Protein AF-A0A941VIG2-F1 (afdb_monomer_lite)

Secondary structure (DSSP, 8-state):
--HHHHHHH---SS----EEEEE-S----PPPPPP--TTS---HHHHHHHHHH----HHHHHHHHHHHHHHHHHHHHHHHHHHHHHHH--HHHHHHHHHHHHHHHHHHHHHHHHHHHHHHHHHHHTT---TTS------HHHHHHHHHHHHT-SS-TTS-SSHHHHT--SS-TTHHHHHHHHHHHHHHHHHHHHHHS-SS--HHHHHHHHHHHHHHHHHHHHHHHHHHHHHHHHHHHHHHHHHTHHHHHHHHHH--HHHHHHHHHHHHHHHHHHHHTTT-SSSPPP--SS----HHHHHHHHHHHHHHHHHHHHHHHHHTT---TT-HHHHHHHHHHHHHH--SS--HHHHHHHHHHHHHHHHHTT-----S---EEEEE-S-S--TT----SHHHH-STTHHHHTGGGS-HHHHHHHHHHHHHHHHHHHHHHHS-HHHHHHHHS--TT-TTS-S-HHHHHHHHHHHHHHTT-S-HHHHHHHHHHHHHHHHHHHHHGGGGTSSPPPPS--HHHHHHHHHHHHHHHHHHHHHHHHHHHHHHHHTT--TTSHHHHHHHHHHHHH-SSTT---TT----SS--S--HHHHHHHHHHH-GGG--GGGGTTSHHHHHHHHHHHHHHHHHHTSTTSS-SSSHHHHHHHHHHHHHHHHHHHHHHS--HHHHHHHHHHHHHHHHHHHHHHHTT----HHHHHHHHHHHHHHHHHHHHH-TTHHHHHHHHHHHHHHHHHHHHHH--

Sequence (737 aa):
ESAIDAVFRQRAEGEVRRVLAYVVPDPGHIPDPPSQDPDKIPTLISTALASLVNIPRVESVSDQLRAIAQHNQEVSRQRDTRLLVARSLGWAEAGKVADSVFPGYRLRRAQSAADYISIAMVQGAARYRDGTGQGIALGRRARQRIAEALLQLRDAPWLPNSLAEAADVAEWHWGLFTLKNVMSALLDLLRRGVSLVPARRSETTDAHWQALMQARRTAFDLMTELARLRQLDQGYWTTRGTELAPVLAGLERSGSDAQLQELLHTEMRGWVRMIDGMIDQNQGHPDDETVRPPRAFTALAGKIGVLFLHSMPLLRNVLALGVPLRGAEKYAELSTLLDFLEPEPATLQVAWQHLLTLEVVHYAFGADTTQDQYLELIQFSANVPTAFGGPNKLEQKLAGVQVGHFGAFYKRSWRINDWMFGRLDGAERIVRILLDPSRLVRLYGRETASPAVPADGIETVLSLLRGAVLEGVAREDDRVFLQSQWDTRLDAMRRELAFLDTAANLPEQLPECAAMVLERLHLDILRRELPALADAVGDDELDGADLSSNGPKFLKRFRGAMFPDAEKRTWGQHKYASAPDLPVEQLIQLFKGARVGEEKILDEAGTDRFTIMATRSAAVAVSALSGKGSGIRWLRGVFSTVRIPLVALDILVCALMKKGRVFVSLYAMAMAASATFLLTGHLANANWNEIVANIAGFILAVGLLVLLRRTPRLLVGVAVLGLLAWFGIPLIRNCLG

Radius of gyration: 37.97 Å; chains: 1; bounding box: 92×107×92 Å

Structure (mmCIF, N/CA/C/O backbone):
data_AF-A0A941VIG2-F1
#
_entry.id   AF-A0A941VIG2-F1
#
loop_
_atom_site.group_PDB
_atom_site.id
_atom_site.type_symbol
_atom_site.label_atom_id
_atom_site.label_alt_id
_atom_site.label_comp_id
_atom_site.label_asym_id
_atom_site.label_entity_id
_atom_site.label_seq_id
_atom_site.pdbx_PDB_ins_code
_atom_site.Cartn_x
_atom_site.Cartn_y
_atom_site.Cartn_z
_atom_site.occupancy
_atom_site.B_iso_or_equiv
_atom_site.auth_seq_id
_atom_site.auth_comp_id
_atom_site.auth_asym_id
_atom_site.auth_atom_id
_atom_site.pdbx_PDB_model_num
ATOM 1 N N . GLU A 1 1 ? 3.933 14.693 -6.206 1.00 43.19 1 GLU A N 1
ATOM 2 C CA . GLU A 1 1 ? 4.457 13.321 -6.066 1.00 43.19 1 GLU A CA 1
ATOM 3 C C . GLU A 1 1 ? 3.334 12.468 -5.501 1.00 43.19 1 GLU A C 1
ATOM 5 O O . GLU A 1 1 ? 2.682 12.932 -4.569 1.00 43.19 1 GLU A O 1
ATOM 10 N N . SER A 1 2 ? 2.986 11.343 -6.129 1.00 57.28 2 SER A N 1
ATOM 11 C CA . SER A 1 2 ? 1.841 10.547 -5.670 1.00 57.28 2 SER A CA 1
ATOM 12 C C . SER A 1 2 ? 2.233 9.709 -4.444 1.00 57.28 2 SER A C 1
ATOM 14 O O . SER A 1 2 ? 3.387 9.304 -4.314 1.00 57.28 2 SER A O 1
ATOM 16 N N . ALA A 1 3 ? 1.288 9.421 -3.541 1.00 56.97 3 ALA A N 1
ATOM 17 C CA . ALA A 1 3 ? 1.535 8.524 -2.402 1.00 56.97 3 ALA A CA 1
ATOM 18 C C . ALA A 1 3 ? 2.018 7.129 -2.854 1.00 56.97 3 ALA A C 1
ATOM 20 O O . ALA A 1 3 ? 2.787 6.475 -2.156 1.00 56.97 3 ALA A O 1
ATOM 21 N N . ILE A 1 4 ? 1.612 6.716 -4.057 1.00 62.00 4 ILE A N 1
ATOM 22 C CA . ILE A 1 4 ? 1.987 5.462 -4.710 1.00 62.00 4 ILE A CA 1
ATOM 23 C C . ILE A 1 4 ? 3.496 5.433 -5.022 1.00 62.00 4 ILE A C 1
ATOM 25 O O . ILE A 1 4 ? 4.181 4.481 -4.648 1.00 62.00 4 ILE A O 1
ATOM 29 N N . ASP A 1 5 ? 4.045 6.508 -5.600 1.00 62.75 5 ASP A N 1
ATOM 30 C CA . ASP A 1 5 ? 5.479 6.598 -5.929 1.00 62.75 5 ASP A CA 1
ATOM 31 C C . ASP A 1 5 ? 6.376 6.483 -4.686 1.00 62.75 5 ASP A C 1
ATOM 33 O O . ASP A 1 5 ? 7.479 5.938 -4.756 1.00 62.75 5 ASP A O 1
ATOM 37 N N . ALA A 1 6 ? 5.907 6.983 -3.537 1.00 66.81 6 ALA A N 1
ATOM 38 C CA . ALA A 1 6 ? 6.635 6.897 -2.275 1.00 66.81 6 ALA A CA 1
ATOM 39 C C . ALA A 1 6 ? 6.706 5.455 -1.745 1.00 66.81 6 ALA A C 1
ATOM 41 O O . ALA A 1 6 ? 7.768 5.025 -1.290 1.00 66.81 6 ALA A O 1
ATOM 42 N N . VAL A 1 7 ? 5.614 4.686 -1.850 1.00 66.94 7 VAL A N 1
ATOM 43 C CA . VAL A 1 7 ? 5.570 3.272 -1.432 1.00 66.94 7 VAL A CA 1
ATOM 44 C C . VAL A 1 7 ? 6.569 2.432 -2.231 1.00 66.94 7 VAL A C 1
ATOM 46 O O . VAL A 1 7 ? 7.252 1.570 -1.671 1.00 66.94 7 VAL A O 1
ATOM 49 N N . PHE A 1 8 ? 6.703 2.716 -3.525 1.00 61.28 8 PHE A N 1
ATOM 50 C CA . PHE A 1 8 ? 7.598 1.982 -4.415 1.00 61.28 8 PHE A CA 1
ATOM 51 C C . PHE A 1 8 ? 9.087 2.245 -4.178 1.00 61.28 8 PHE A C 1
ATOM 53 O O . PHE A 1 8 ? 9.926 1.400 -4.487 1.00 61.28 8 PHE A O 1
ATOM 60 N N . ARG A 1 9 ? 9.443 3.390 -3.588 1.00 65.31 9 ARG A N 1
ATOM 61 C CA . ARG A 1 9 ? 10.838 3.702 -3.233 1.00 65.31 9 ARG A CA 1
ATOM 62 C C . ARG A 1 9 ? 11.263 3.125 -1.885 1.00 65.31 9 ARG A C 1
ATOM 64 O O . ARG A 1 9 ? 12.451 3.150 -1.566 1.00 65.31 9 ARG A O 1
ATOM 71 N N . GLN A 1 10 ? 10.329 2.607 -1.084 1.00 72.31 10 GLN A N 1
ATOM 72 C CA . GLN A 1 10 ? 10.669 2.031 0.213 1.00 72.31 10 GLN A CA 1
ATOM 73 C C . GLN A 1 10 ? 11.405 0.704 0.048 1.00 72.31 10 GLN A C 1
ATOM 75 O O . GLN A 1 10 ? 10.863 -0.272 -0.481 1.00 72.31 10 GLN A O 1
ATOM 80 N N . ARG A 1 11 ? 12.633 0.659 0.569 1.00 76.19 11 ARG A N 1
ATOM 81 C CA . ARG A 1 11 ? 13.457 -0.552 0.627 1.00 76.19 11 ARG A CA 1
ATOM 82 C C . ARG A 1 11 ? 12.788 -1.606 1.504 1.00 76.19 11 ARG A C 1
ATOM 84 O O . ARG A 1 11 ? 12.130 -1.289 2.489 1.00 76.19 11 ARG A O 1
ATOM 91 N N . ALA A 1 12 ? 12.960 -2.871 1.134 1.00 70.62 12 ALA A N 1
ATOM 92 C CA . ALA A 1 12 ? 12.521 -3.999 1.944 1.00 70.62 12 ALA A CA 1
ATOM 93 C C . ALA A 1 12 ? 13.741 -4.717 2.525 1.00 70.62 12 ALA A C 1
ATOM 95 O O . ALA A 1 12 ? 14.508 -5.323 1.780 1.00 70.62 12 ALA A O 1
ATOM 96 N N . GLU A 1 13 ? 13.880 -4.697 3.850 1.00 68.12 13 GLU A N 1
ATOM 97 C CA . GLU A 1 13 ? 14.942 -5.405 4.586 1.00 68.12 13 GLU A CA 1
ATOM 98 C C . GLU A 1 13 ? 14.541 -6.835 4.992 1.00 68.12 13 GLU A C 1
ATOM 100 O O . GLU A 1 13 ? 15.222 -7.499 5.767 1.00 68.12 13 GLU A O 1
ATOM 105 N N . GLY A 1 14 ? 13.458 -7.348 4.405 1.00 72.50 14 GLY A N 1
ATOM 106 C CA . GLY A 1 14 ? 13.001 -8.722 4.567 1.00 72.50 14 GLY A CA 1
ATOM 107 C C . GLY A 1 14 ? 11.804 -9.033 3.676 1.00 72.50 14 GLY A C 1
ATOM 108 O O . GLY A 1 14 ? 11.614 -8.423 2.614 1.00 72.50 14 GLY A O 1
ATOM 109 N N . GLU A 1 15 ? 10.987 -9.990 4.106 1.00 74.50 15 GLU A N 1
ATOM 110 C CA . GLU A 1 15 ? 9.639 -10.152 3.569 1.00 74.50 15 GLU A CA 1
ATOM 111 C C . GLU A 1 15 ? 8.771 -9.003 4.085 1.00 74.50 15 GLU A C 1
ATOM 113 O O . GLU A 1 15 ? 8.652 -8.797 5.290 1.00 74.50 15 GLU A O 1
ATOM 118 N N . VAL A 1 16 ? 8.189 -8.238 3.164 1.00 77.56 16 VAL A N 1
ATOM 119 C CA . VAL A 1 16 ? 7.364 -7.076 3.495 1.00 77.56 16 VAL A CA 1
ATOM 120 C C . VAL A 1 16 ? 6.021 -7.231 2.801 1.00 77.56 16 VAL A C 1
ATOM 122 O O . VAL A 1 16 ? 5.958 -7.224 1.570 1.00 77.56 16 VAL A O 1
ATOM 125 N N . ARG A 1 17 ? 4.953 -7.316 3.595 1.00 79.62 17 ARG A N 1
ATOM 126 C CA . ARG A 1 17 ? 3.576 -7.119 3.139 1.00 79.62 17 ARG A CA 1
ATOM 127 C C . ARG A 1 17 ? 3.300 -5.618 3.143 1.00 79.62 17 ARG A C 1
ATOM 129 O O . ARG A 1 17 ? 3.399 -4.981 4.188 1.00 79.62 17 ARG A O 1
ATOM 136 N N . ARG A 1 18 ? 3.018 -5.037 1.974 1.00 78.38 18 ARG A N 1
ATOM 137 C CA . ARG A 1 18 ? 2.699 -3.608 1.854 1.00 78.38 18 ARG A CA 1
ATOM 138 C C . ARG A 1 18 ? 1.199 -3.428 1.717 1.00 78.38 18 ARG A C 1
ATOM 140 O O . ARG A 1 18 ? 0.603 -3.905 0.755 1.00 78.38 18 ARG A O 1
ATOM 147 N N . VAL A 1 19 ? 0.640 -2.715 2.683 1.00 77.44 19 VAL A N 1
ATOM 148 C CA . VAL A 1 19 ? -0.779 -2.398 2.778 1.00 77.44 19 VAL A CA 1
ATOM 149 C C . VAL A 1 19 ? -0.948 -0.899 2.593 1.00 77.44 19 VAL A C 1
ATOM 151 O O . VAL A 1 19 ? -0.308 -0.112 3.291 1.00 77.44 19 VAL A O 1
ATOM 154 N N . LEU A 1 20 ? -1.839 -0.506 1.691 1.00 77.12 20 LEU A N 1
ATOM 155 C CA . LEU A 1 20 ? -2.354 0.848 1.626 1.00 77.12 20 LEU A CA 1
ATOM 156 C C . LEU A 1 20 ? -3.696 0.905 2.357 1.00 77.12 20 LEU A C 1
ATOM 158 O O . LEU A 1 20 ? -4.696 0.345 1.905 1.00 77.12 20 LEU A O 1
ATOM 162 N N . ALA A 1 21 ? -3.701 1.590 3.498 1.00 78.44 21 ALA A N 1
ATOM 163 C CA . ALA A 1 21 ? -4.905 1.833 4.275 1.00 78.44 21 ALA A CA 1
ATOM 164 C C . ALA A 1 21 ? -5.654 3.053 3.725 1.00 78.44 21 ALA A C 1
ATOM 166 O O . ALA A 1 21 ? -5.096 4.149 3.656 1.00 78.44 21 ALA A O 1
ATOM 167 N N . TYR A 1 22 ? -6.924 2.870 3.376 1.00 76.38 22 TYR A N 1
ATOM 168 C CA . TYR A 1 22 ? -7.817 3.953 2.986 1.00 76.38 22 TYR A CA 1
ATOM 169 C C . TYR A 1 22 ? -8.939 4.114 4.014 1.00 76.38 22 TYR A C 1
ATOM 171 O O . TYR A 1 22 ? -9.702 3.183 4.263 1.00 76.38 22 TYR A O 1
ATOM 179 N N . VAL A 1 23 ? -9.028 5.297 4.625 1.00 79.50 23 VAL A N 1
ATOM 180 C CA . VAL A 1 23 ? -9.988 5.593 5.695 1.00 79.50 23 VAL A CA 1
ATOM 181 C C . VAL A 1 23 ? -11.230 6.266 5.118 1.00 79.50 23 VAL A C 1
ATOM 183 O O . VAL A 1 23 ? -11.170 7.406 4.659 1.00 79.50 23 VAL A O 1
ATOM 186 N N . VAL A 1 24 ? -12.358 5.558 5.184 1.00 75.44 24 VAL A N 1
ATOM 187 C CA . VAL A 1 24 ? -13.693 6.012 4.777 1.00 75.44 24 VAL A CA 1
ATOM 188 C C . VAL A 1 24 ? -14.674 5.717 5.898 1.00 75.44 24 VAL A C 1
ATOM 190 O O . VAL A 1 24 ? -15.237 4.622 5.941 1.00 75.44 24 VAL A O 1
ATOM 193 N N . PRO A 1 25 ? -14.885 6.669 6.821 1.00 68.81 25 PRO A N 1
ATOM 194 C CA . PRO A 1 25 ? -15.799 6.465 7.938 1.00 68.81 25 PRO A CA 1
ATOM 195 C C . PRO A 1 25 ? -17.210 6.091 7.467 1.00 68.81 25 PRO A C 1
ATOM 197 O O . PRO A 1 25 ? -17.792 5.163 8.017 1.00 68.81 25 PRO A O 1
ATOM 200 N N . ASP A 1 26 ? -17.693 6.747 6.406 1.00 71.19 26 ASP A N 1
ATOM 201 C CA . ASP A 1 26 ? -18.976 6.486 5.751 1.00 71.19 26 ASP A CA 1
ATOM 202 C C . ASP A 1 26 ? -18.772 6.037 4.294 1.00 71.19 26 ASP A C 1
ATOM 204 O O . ASP A 1 26 ? -18.561 6.874 3.412 1.00 71.19 26 ASP A O 1
ATOM 208 N N . PRO A 1 27 ? -18.779 4.725 4.016 1.00 55.03 27 PRO A N 1
ATOM 209 C CA . PRO A 1 27 ? -18.614 4.221 2.661 1.00 55.03 27 PRO A CA 1
ATOM 210 C C . PRO A 1 27 ? -19.897 4.227 1.821 1.00 55.03 27 PRO A C 1
ATOM 212 O O . PRO A 1 27 ? -19.862 3.706 0.706 1.00 55.03 27 PRO A O 1
ATOM 215 N N . GLY A 1 28 ? -21.014 4.789 2.308 1.00 53.44 28 GLY A N 1
ATOM 216 C CA . GLY A 1 28 ? -22.274 4.741 1.575 1.00 53.44 28 GLY A CA 1
ATOM 217 C C . GLY A 1 28 ? -23.368 5.707 2.030 1.00 53.44 28 GLY A C 1
ATOM 218 O O . GLY A 1 28 ? -24.300 5.297 2.712 1.00 53.44 28 GLY A O 1
ATOM 219 N N . HIS A 1 29 ? -23.357 6.909 1.446 1.00 39.47 29 HIS A N 1
ATOM 220 C CA . HIS A 1 29 ? -24.526 7.538 0.821 1.00 39.47 29 HIS A CA 1
ATOM 221 C C . HIS A 1 29 ? -24.024 8.386 -0.363 1.00 39.47 29 HIS A C 1
ATOM 223 O O . HIS A 1 29 ? -23.337 9.389 -0.172 1.00 39.47 29 HIS A O 1
ATOM 229 N N . ILE A 1 30 ? -24.322 7.974 -1.603 1.00 35.62 30 ILE A N 1
ATOM 230 C CA . ILE A 1 30 ? -24.316 8.918 -2.731 1.00 35.62 30 ILE A CA 1
ATOM 231 C C . ILE A 1 30 ? -25.501 9.837 -2.430 1.00 35.62 30 ILE A C 1
ATOM 233 O O . ILE A 1 30 ? -26.601 9.299 -2.303 1.00 35.62 30 ILE A O 1
ATOM 237 N N . PRO A 1 31 ? -25.314 11.156 -2.241 1.00 37.50 31 PRO A N 1
ATOM 238 C CA . PRO A 1 31 ? -26.438 12.035 -1.969 1.00 37.50 31 PRO A CA 1
ATOM 239 C C . PRO A 1 31 ? -27.469 11.842 -3.074 1.00 37.50 31 PRO A C 1
ATOM 241 O O . PRO A 1 31 ? -27.120 11.971 -4.253 1.00 37.50 31 PRO A O 1
ATOM 244 N N . ASP A 1 32 ? -28.712 11.526 -2.708 1.00 31.14 32 ASP A N 1
ATOM 245 C CA . ASP A 1 32 ? -29.804 11.613 -3.668 1.00 31.14 32 ASP A CA 1
ATOM 246 C C . ASP A 1 32 ? -29.736 13.007 -4.314 1.00 31.14 32 ASP A C 1
ATOM 248 O O . ASP A 1 32 ? -29.531 14.005 -3.602 1.00 31.14 32 ASP A O 1
ATOM 252 N N . PRO A 1 33 ? -29.857 13.115 -5.652 1.00 32.00 33 PRO A N 1
ATOM 253 C CA . PRO A 1 33 ? -30.005 14.417 -6.277 1.00 32.00 33 PRO A CA 1
ATOM 254 C C . PRO A 1 33 ? -31.138 15.156 -5.551 1.00 32.00 33 PRO A C 1
ATOM 256 O O . PRO A 1 33 ? -32.132 14.523 -5.180 1.00 32.00 33 PRO A O 1
ATOM 259 N N . PRO A 1 34 ? -30.984 16.466 -5.286 1.00 35.16 34 PRO A N 1
ATOM 260 C CA . PRO A 1 34 ? -31.936 17.212 -4.474 1.00 35.16 34 PRO A CA 1
ATOM 261 C C . PRO A 1 34 ? -33.355 16.943 -4.971 1.00 35.16 34 PRO A C 1
ATOM 263 O O . PRO A 1 34 ? -33.602 16.987 -6.179 1.00 35.16 34 PRO A O 1
ATOM 266 N N . SER A 1 35 ? -34.269 16.629 -4.046 1.00 36.62 35 SER A N 1
ATOM 267 C CA . SER A 1 35 ? -35.658 16.332 -4.388 1.00 36.62 35 SER A CA 1
ATOM 268 C C . SER A 1 35 ? -36.207 17.444 -5.279 1.00 36.62 35 SER A C 1
ATOM 270 O O . SER A 1 35 ? -36.253 18.597 -4.854 1.00 36.62 35 SER A O 1
ATOM 272 N N . GLN A 1 36 ? -36.641 17.103 -6.493 1.00 37.12 36 GLN A N 1
ATOM 273 C CA . GLN A 1 36 ? -37.270 18.036 -7.437 1.00 37.12 36 GLN A CA 1
ATOM 274 C C . GLN A 1 36 ? -38.709 18.406 -7.037 1.00 37.12 36 GLN A C 1
ATOM 276 O O . GLN A 1 36 ? -39.478 18.844 -7.881 1.00 37.12 36 GLN A O 1
ATOM 281 N N . ASP A 1 37 ? -39.084 18.193 -5.776 1.00 37.19 37 ASP A N 1
ATOM 282 C CA . ASP A 1 37 ? -40.419 18.454 -5.256 1.00 37.19 37 ASP A CA 1
ATOM 283 C C . ASP A 1 37 ? -40.548 19.954 -4.913 1.00 37.19 37 ASP A C 1
ATOM 285 O O . ASP A 1 37 ? -39.936 20.406 -3.936 1.00 37.19 37 ASP A O 1
ATOM 289 N N . PRO A 1 38 ? -41.272 20.755 -5.720 1.00 42.34 38 PRO A N 1
ATOM 290 C CA . PRO A 1 38 ? -41.339 22.209 -5.571 1.00 42.34 38 PRO A CA 1
ATOM 291 C C . PRO A 1 38 ? -42.082 22.665 -4.303 1.00 42.34 38 PRO A C 1
ATOM 293 O O . PRO A 1 38 ? -41.949 23.828 -3.922 1.00 42.34 38 PRO A O 1
ATOM 296 N N . ASP A 1 39 ? -42.803 21.768 -3.621 1.00 36.56 39 ASP A N 1
ATOM 297 C CA . ASP A 1 39 ? -43.636 22.104 -2.458 1.00 36.56 39 ASP A CA 1
ATOM 298 C C . ASP A 1 39 ? -42.915 21.951 -1.104 1.00 36.56 39 ASP A C 1
ATOM 300 O O . ASP A 1 39 ? -43.400 22.426 -0.071 1.00 36.56 39 ASP A O 1
ATOM 304 N N . LYS A 1 40 ? -41.708 21.367 -1.074 1.00 36.72 40 LYS A N 1
ATOM 305 C CA . LYS A 1 40 ? -40.842 21.401 0.116 1.00 36.72 40 LYS A CA 1
ATOM 306 C C . LYS A 1 40 ? -39.976 22.653 0.094 1.00 36.72 40 LYS A C 1
ATOM 308 O O . LYS A 1 40 ? -38.818 22.599 -0.303 1.00 36.72 40 LYS A O 1
ATOM 313 N N . ILE A 1 41 ? -40.522 23.776 0.564 1.00 30.84 41 ILE A N 1
ATOM 314 C CA . ILE A 1 41 ? -39.770 25.026 0.758 1.00 30.84 41 ILE A CA 1
ATOM 315 C C . ILE A 1 41 ? -38.599 24.754 1.724 1.00 30.84 41 ILE A C 1
ATOM 317 O O . ILE A 1 41 ? -38.829 24.559 2.923 1.00 30.84 41 ILE A O 1
ATOM 321 N N . PRO A 1 42 ? -37.335 24.750 1.260 1.00 31.53 42 PRO A N 1
ATOM 322 C CA . PRO A 1 42 ? -36.194 24.599 2.145 1.00 31.53 42 PRO A CA 1
ATOM 323 C C . PRO A 1 42 ? -36.050 25.892 2.947 1.00 31.53 42 PRO A C 1
ATOM 325 O O . PRO A 1 42 ? -36.016 26.989 2.385 1.00 31.53 42 PRO A O 1
ATOM 328 N N . THR A 1 43 ? -35.942 25.803 4.270 1.00 37.12 43 THR A N 1
ATOM 329 C CA . THR A 1 43 ? -35.587 26.965 5.093 1.00 37.12 43 THR A CA 1
ATOM 330 C C . THR A 1 43 ? -34.227 27.504 4.638 1.00 37.12 43 THR A C 1
ATOM 332 O O . THR A 1 43 ? -33.294 26.723 4.460 1.00 37.12 43 THR A O 1
ATOM 335 N N . LEU A 1 44 ? -34.088 28.831 4.492 1.00 30.66 44 LEU A N 1
ATOM 336 C CA . LEU A 1 44 ? -32.870 29.546 4.039 1.00 30.66 44 LEU A CA 1
ATOM 337 C C . LEU A 1 44 ? -31.560 29.103 4.733 1.00 30.66 44 LEU A C 1
ATOM 339 O O . LEU A 1 44 ? -30.467 29.274 4.200 1.00 30.66 44 LEU A O 1
ATOM 343 N N . ILE A 1 45 ? -31.668 28.521 5.928 1.00 36.88 45 ILE A N 1
ATOM 344 C CA . ILE A 1 45 ? -30.556 28.007 6.734 1.00 36.88 45 ILE A CA 1
ATOM 345 C C . ILE A 1 45 ? -30.041 26.654 6.197 1.00 36.88 45 ILE A C 1
ATOM 347 O O . ILE A 1 45 ? -28.835 26.414 6.198 1.00 36.88 45 ILE A O 1
ATOM 351 N N . SER A 1 46 ? -30.926 25.792 5.683 1.00 37.47 46 SER A N 1
ATOM 352 C CA . SER A 1 46 ? -30.570 24.480 5.115 1.00 37.47 46 SER A CA 1
ATOM 353 C C . SER A 1 46 ? -29.814 24.601 3.785 1.00 37.47 46 SER A C 1
ATOM 355 O O . SER A 1 46 ? -28.842 23.884 3.551 1.00 37.47 46 SER A O 1
ATOM 357 N N . THR A 1 47 ? -30.185 25.577 2.954 1.00 32.38 47 THR A N 1
ATOM 358 C CA . THR A 1 47 ? -29.557 25.868 1.657 1.00 32.38 47 THR A CA 1
ATOM 359 C C . THR A 1 47 ? -28.175 26.508 1.803 1.00 32.38 47 THR A C 1
ATOM 361 O O . THR A 1 47 ? -27.257 26.164 1.056 1.00 32.38 47 THR A O 1
ATOM 364 N N . ALA A 1 48 ? -27.974 27.375 2.801 1.00 34.94 48 ALA A N 1
ATOM 365 C CA . ALA A 1 48 ? -26.662 27.962 3.080 1.00 34.94 48 ALA A CA 1
ATOM 366 C C . ALA A 1 48 ? -25.657 26.921 3.613 1.00 34.94 48 ALA A C 1
ATOM 368 O O . ALA A 1 48 ? -24.516 26.886 3.153 1.00 34.94 48 ALA A O 1
ATOM 369 N N . LEU A 1 49 ? -26.084 26.024 4.512 1.00 36.47 49 LEU A N 1
ATOM 370 C CA . LEU A 1 49 ? -25.253 24.916 5.007 1.00 36.47 49 LEU A CA 1
ATOM 371 C C . LEU A 1 49 ? -24.902 23.906 3.903 1.00 36.47 49 LEU A C 1
ATOM 373 O O . LEU A 1 49 ? -23.742 23.517 3.794 1.00 36.47 49 LEU A O 1
ATOM 377 N N . ALA A 1 50 ? -25.854 23.541 3.039 1.00 38.00 50 ALA A N 1
ATOM 378 C CA . ALA A 1 50 ? -25.604 22.629 1.918 1.00 38.00 50 ALA A CA 1
ATOM 379 C C . ALA A 1 50 ? -24.576 23.187 0.912 1.00 38.00 50 ALA A C 1
ATOM 381 O O . ALA A 1 50 ? -23.713 22.454 0.428 1.00 38.00 50 ALA A O 1
ATOM 382 N N . SER A 1 51 ? -24.606 24.499 0.645 1.00 33.84 51 SER A N 1
ATOM 383 C CA . SER A 1 51 ? -23.664 25.151 -0.280 1.00 33.84 51 SER A CA 1
ATOM 384 C C . SER A 1 51 ? -22.214 25.221 0.227 1.00 33.84 51 SER A C 1
ATOM 386 O O . SER A 1 51 ? -21.289 25.256 -0.580 1.00 33.84 51 SER A O 1
ATOM 388 N N . LEU A 1 52 ? -21.997 25.211 1.548 1.00 35.91 52 LEU A N 1
ATOM 389 C CA . LEU A 1 52 ? -20.662 25.281 2.161 1.00 35.91 52 LEU A CA 1
ATOM 390 C C . LEU A 1 52 ? -19.997 23.903 2.312 1.00 35.91 52 LEU A C 1
ATOM 392 O O . LEU A 1 52 ? -18.782 23.822 2.479 1.00 35.91 52 LEU A O 1
ATOM 396 N N . VAL A 1 53 ? -20.789 22.830 2.254 1.00 42.28 53 VAL A N 1
ATOM 397 C CA . VAL A 1 53 ? -20.362 21.449 2.532 1.00 42.28 53 VAL A CA 1
ATOM 398 C C . VAL A 1 53 ? -20.095 20.643 1.252 1.00 42.28 53 VAL A C 1
ATOM 400 O O . VAL A 1 53 ? -19.305 19.704 1.279 1.00 42.28 53 VAL A O 1
ATOM 403 N N . ASN A 1 54 ? -20.653 21.055 0.109 1.00 39.25 54 ASN A N 1
ATOM 404 C CA . ASN A 1 54 ? -20.554 20.364 -1.187 1.00 39.25 54 ASN A CA 1
ATOM 405 C C . ASN A 1 54 ? -19.178 20.451 -1.893 1.00 39.25 54 ASN A C 1
ATOM 407 O O . ASN A 1 54 ? -19.103 20.424 -3.120 1.00 39.25 54 ASN A O 1
ATOM 411 N N . ILE A 1 55 ? -18.065 20.530 -1.155 1.00 36.84 55 ILE A N 1
ATOM 412 C CA . ILE A 1 55 ? -16.732 20.359 -1.754 1.00 36.84 55 ILE A CA 1
ATOM 413 C C . ILE A 1 55 ? -16.604 18.886 -2.193 1.00 36.84 55 ILE A C 1
ATOM 415 O O . ILE A 1 55 ? -16.649 18.007 -1.327 1.00 36.84 55 ILE A O 1
ATOM 419 N N . PRO A 1 56 ? -16.419 18.582 -3.494 1.00 36.97 56 PRO A N 1
ATOM 420 C CA . PRO A 1 56 ? -16.389 17.210 -3.992 1.00 36.97 56 PRO A CA 1
ATOM 421 C C . PRO A 1 56 ? -15.085 16.524 -3.559 1.00 36.97 56 PRO A C 1
ATOM 423 O O . PRO A 1 56 ? -14.056 16.603 -4.222 1.00 36.97 56 PRO A O 1
ATOM 426 N N . ARG A 1 57 ? -15.110 15.874 -2.390 1.00 47.22 57 ARG A N 1
ATOM 427 C CA . ARG A 1 57 ? -13.984 15.094 -1.838 1.00 47.22 57 ARG A CA 1
ATOM 428 C C . ARG A 1 57 ? -13.957 13.636 -2.316 1.00 47.22 57 ARG A C 1
ATOM 430 O O . ARG A 1 57 ? -12.925 12.984 -2.197 1.00 47.22 57 ARG A O 1
ATOM 437 N N . VAL A 1 58 ? -15.070 13.122 -2.841 1.00 48.16 58 VAL A N 1
ATOM 438 C CA . VAL A 1 58 ? -15.235 11.698 -3.198 1.00 48.16 58 VAL A CA 1
ATOM 439 C C . VAL A 1 58 ? -14.537 11.338 -4.522 1.00 48.16 58 VAL A C 1
ATOM 441 O O . VAL A 1 58 ? -14.046 10.217 -4.676 1.00 48.16 58 VAL A O 1
ATOM 444 N N . GLU A 1 59 ? -14.408 12.289 -5.453 1.00 48.66 59 GLU A N 1
ATOM 445 C CA . GLU A 1 59 ? -13.808 12.046 -6.777 1.00 48.66 59 GLU A CA 1
ATOM 446 C C . GLU A 1 59 ? -12.303 11.749 -6.695 1.00 48.66 59 GLU A C 1
ATOM 448 O O . GLU A 1 59 ? -11.837 10.752 -7.246 1.00 48.66 59 GLU A O 1
ATOM 453 N N . SER A 1 60 ? -11.540 12.527 -5.916 1.00 55.28 60 SER A N 1
ATOM 454 C CA . SER A 1 60 ? -10.077 12.396 -5.889 1.00 55.28 60 SER A CA 1
ATOM 455 C C . SER A 1 60 ? -9.586 11.071 -5.314 1.00 55.28 60 SER A C 1
ATOM 457 O O . SER A 1 60 ? -8.511 10.606 -5.689 1.00 55.28 60 SER A O 1
ATOM 459 N N . VAL A 1 61 ? -10.332 10.467 -4.381 1.00 58.94 61 VAL A N 1
ATOM 460 C CA . VAL A 1 61 ? -9.904 9.189 -3.804 1.00 58.94 61 VAL A CA 1
ATOM 461 C C . VAL A 1 61 ? -10.320 8.012 -4.675 1.00 58.94 61 VAL A C 1
ATOM 463 O O . VAL A 1 61 ? -9.524 7.100 -4.878 1.00 58.94 61 VAL A O 1
ATOM 466 N N . SER A 1 62 ? -11.514 8.056 -5.263 1.00 61.72 62 SER A N 1
ATOM 467 C CA . SER A 1 62 ? -11.972 7.022 -6.197 1.00 61.72 62 SER A CA 1
ATOM 468 C C . SER A 1 62 ? -11.005 6.847 -7.374 1.00 61.72 62 SER A C 1
ATOM 470 O O . SER A 1 62 ? -10.700 5.719 -7.763 1.00 61.72 62 SER A O 1
ATOM 472 N N . ASP A 1 63 ? -10.447 7.947 -7.886 1.00 63.44 63 ASP A N 1
ATOM 473 C CA . ASP A 1 63 ? -9.439 7.909 -8.948 1.00 63.44 63 ASP A CA 1
ATOM 474 C C . ASP A 1 63 ? -8.104 7.306 -8.487 1.00 63.44 63 ASP A C 1
ATOM 476 O O . ASP A 1 63 ? -7.488 6.538 -9.227 1.00 63.44 63 ASP A O 1
ATOM 480 N N . GLN A 1 64 ? -7.676 7.572 -7.248 1.00 65.69 64 GLN A N 1
ATOM 481 C CA . GLN A 1 64 ? -6.480 6.945 -6.674 1.00 65.69 64 GLN A CA 1
ATOM 482 C C . GLN A 1 64 ? -6.664 5.436 -6.478 1.00 65.69 64 GLN A C 1
ATOM 484 O O . GLN A 1 64 ? -5.773 4.662 -6.828 1.00 65.69 64 GLN A O 1
ATOM 489 N N . LEU A 1 65 ? -7.822 5.001 -5.970 1.00 68.00 65 LEU A N 1
ATOM 490 C CA . LEU A 1 65 ? -8.141 3.578 -5.819 1.00 68.00 65 LEU A CA 1
ATOM 491 C C . LEU A 1 65 ? -8.182 2.869 -7.175 1.00 68.00 65 LEU A C 1
ATOM 493 O O . LEU A 1 65 ? -7.638 1.772 -7.311 1.00 68.00 65 LEU A O 1
ATOM 497 N N . ARG A 1 66 ? -8.766 3.513 -8.194 1.00 70.50 66 ARG A N 1
ATOM 498 C CA . ARG A 1 66 ? -8.783 2.993 -9.566 1.00 70.50 66 ARG A CA 1
ATOM 499 C C . ARG A 1 66 ? -7.368 2.869 -10.132 1.00 70.50 66 ARG A C 1
ATOM 501 O O . ARG A 1 66 ? -7.056 1.836 -10.714 1.00 70.50 66 ARG A O 1
ATOM 508 N N . ALA A 1 67 ? -6.508 3.863 -9.908 1.00 69.19 67 ALA A N 1
ATOM 509 C CA . ALA A 1 67 ? -5.110 3.816 -10.332 1.00 69.19 67 ALA A CA 1
ATOM 510 C C . ALA A 1 67 ? -4.341 2.650 -9.680 1.00 69.19 67 ALA A C 1
ATOM 512 O O . ALA A 1 67 ? -3.556 1.982 -10.349 1.00 69.19 67 ALA A O 1
ATOM 513 N N . ILE A 1 68 ? -4.598 2.354 -8.401 1.00 70.94 68 ILE A N 1
ATOM 514 C CA . ILE A 1 68 ? -3.976 1.218 -7.697 1.00 70.94 68 ILE A CA 1
ATOM 515 C C . ILE A 1 68 ? -4.495 -0.119 -8.227 1.00 70.94 68 ILE A C 1
ATOM 517 O O . ILE A 1 68 ? -3.705 -1.027 -8.472 1.00 70.94 68 ILE A O 1
ATOM 521 N N . ALA A 1 69 ? -5.809 -0.248 -8.426 1.00 71.19 69 ALA A N 1
ATOM 522 C CA . ALA A 1 69 ? -6.398 -1.465 -8.978 1.00 71.19 69 ALA A CA 1
ATOM 523 C C . ALA A 1 69 ? -5.861 -1.756 -10.390 1.00 71.19 69 ALA A C 1
ATOM 525 O O . ALA A 1 69 ? -5.445 -2.879 -10.671 1.00 71.19 69 ALA A O 1
ATOM 526 N N . GLN A 1 70 ? -5.791 -0.728 -11.243 1.00 75.00 70 GLN A N 1
ATOM 527 C CA . GLN A 1 70 ? -5.186 -0.817 -12.574 1.00 75.00 70 GLN A CA 1
ATOM 528 C C . GLN A 1 70 ? -3.709 -1.214 -12.496 1.00 75.00 70 GLN A C 1
ATOM 530 O O . GLN A 1 70 ? -3.277 -2.104 -13.224 1.00 75.00 70 GLN A O 1
ATOM 535 N N . HIS A 1 71 ? -2.948 -0.616 -11.575 1.00 75.94 71 HIS A N 1
ATOM 536 C CA . HIS A 1 71 ? -1.550 -0.973 -11.354 1.00 75.94 71 HIS A CA 1
ATOM 537 C C . HIS A 1 71 ? -1.380 -2.447 -10.952 1.00 75.94 71 HIS A C 1
ATOM 539 O O . HIS A 1 71 ? -0.606 -3.166 -11.573 1.00 75.94 71 HIS A O 1
ATOM 545 N N . ASN A 1 72 ? -2.133 -2.932 -9.962 1.00 76.50 72 ASN A N 1
ATOM 546 C CA . ASN A 1 72 ? -2.063 -4.330 -9.525 1.00 76.50 72 ASN A CA 1
ATOM 547 C C . ASN A 1 72 ? -2.431 -5.321 -10.637 1.00 76.50 72 ASN A C 1
ATOM 549 O O . ASN A 1 72 ? -1.822 -6.391 -10.743 1.00 76.50 72 ASN A O 1
ATOM 553 N N . GLN A 1 73 ? -3.427 -4.975 -11.455 1.00 78.50 73 GLN A N 1
ATOM 554 C CA . GLN A 1 73 ? -3.830 -5.786 -12.598 1.00 78.50 73 GLN A CA 1
ATOM 555 C C . GLN A 1 73 ? -2.717 -5.847 -13.651 1.00 78.50 73 GLN A C 1
ATOM 557 O O . GLN A 1 73 ? -2.443 -6.922 -14.183 1.00 78.50 73 GLN A O 1
ATOM 562 N N . GLU A 1 74 ? -2.053 -4.722 -13.915 1.00 77.75 74 GLU A N 1
ATOM 563 C CA . GLU A 1 74 ? -0.917 -4.654 -14.834 1.00 77.75 74 GLU A CA 1
ATOM 564 C C . GLU A 1 74 ? 0.262 -5.502 -14.339 1.00 77.75 74 GLU A C 1
ATOM 566 O O . GLU A 1 74 ? 0.775 -6.338 -15.078 1.00 77.75 74 GLU A O 1
ATOM 571 N N . VAL A 1 75 ? 0.623 -5.383 -13.057 1.00 78.00 75 VAL A N 1
ATOM 572 C CA . VAL A 1 75 ? 1.687 -6.191 -12.435 1.00 78.00 75 VAL A CA 1
ATOM 573 C C . VAL A 1 75 ? 1.405 -7.688 -12.540 1.00 78.00 75 VAL A C 1
ATOM 575 O O . VAL A 1 75 ? 2.312 -8.480 -12.805 1.00 78.00 75 VAL A O 1
ATOM 578 N N . SER A 1 76 ? 0.153 -8.089 -12.319 1.00 79.81 76 SER A N 1
ATOM 579 C CA . SER A 1 76 ? -0.244 -9.498 -12.418 1.00 79.81 76 SER A CA 1
ATOM 580 C C . SER A 1 76 ? -0.108 -9.987 -13.860 1.00 79.81 76 SER A C 1
ATOM 582 O O . SER A 1 76 ? 0.593 -10.964 -14.107 1.00 79.81 76 SER A O 1
ATOM 584 N N . ARG A 1 77 ? -0.632 -9.223 -14.830 1.00 80.44 77 ARG A N 1
ATOM 585 C CA . ARG A 1 77 ? -0.522 -9.549 -16.260 1.00 80.44 77 ARG A CA 1
ATOM 586 C C . ARG A 1 77 ? 0.932 -9.695 -16.714 1.00 80.44 77 ARG A C 1
ATOM 588 O O . ARG A 1 77 ? 1.241 -10.609 -17.473 1.00 80.44 77 ARG A O 1
ATOM 595 N N . GLN A 1 78 ? 1.833 -8.839 -16.235 1.00 80.75 78 GLN A N 1
ATOM 596 C CA . GLN A 1 78 ? 3.256 -8.877 -16.595 1.00 80.75 78 GLN A CA 1
ATOM 597 C C . GLN A 1 78 ? 3.991 -10.093 -16.022 1.00 80.75 78 GLN A C 1
ATOM 599 O O . GLN A 1 78 ? 4.846 -10.694 -16.678 1.00 80.75 78 GLN A O 1
ATOM 604 N N . ARG A 1 79 ? 3.683 -10.480 -14.780 1.00 84.94 79 ARG A N 1
ATOM 605 C CA . ARG A 1 79 ? 4.201 -11.724 -14.193 1.00 84.94 79 ARG A CA 1
ATOM 606 C C . ARG A 1 79 ? 3.696 -12.945 -14.951 1.00 84.94 79 ARG A C 1
ATOM 608 O O . ARG A 1 79 ? 4.512 -13.777 -15.342 1.00 84.94 79 ARG A O 1
ATOM 615 N N . ASP A 1 80 ? 2.393 -12.998 -15.202 1.00 86.69 80 ASP A N 1
ATOM 616 C CA . ASP A 1 80 ? 1.750 -14.124 -15.876 1.00 86.69 80 ASP A CA 1
ATOM 617 C C . ASP A 1 80 ? 2.260 -14.270 -17.310 1.00 86.69 80 ASP A C 1
ATOM 619 O O . ASP A 1 80 ? 2.547 -15.378 -17.749 1.00 86.69 80 ASP A O 1
ATOM 623 N N . THR A 1 81 ? 2.467 -13.158 -18.024 1.00 87.88 81 THR A N 1
ATOM 624 C CA . THR A 1 81 ? 2.976 -13.185 -19.404 1.00 87.88 81 THR A CA 1
ATOM 625 C C . THR A 1 81 ? 4.421 -13.679 -19.470 1.00 87.88 81 THR A C 1
ATOM 627 O O . THR A 1 81 ? 4.728 -14.532 -20.298 1.00 87.88 81 THR A O 1
ATOM 630 N N . ARG A 1 82 ? 5.317 -13.219 -18.582 1.00 89.12 82 ARG A N 1
ATOM 631 C CA . ARG A 1 82 ? 6.700 -13.741 -18.528 1.00 89.12 82 ARG A CA 1
ATOM 632 C C . ARG A 1 82 ? 6.735 -15.232 -18.218 1.00 89.12 82 ARG A C 1
ATOM 634 O O . ARG A 1 82 ? 7.483 -15.974 -18.846 1.00 89.12 82 ARG A O 1
ATOM 641 N N . LEU A 1 83 ? 5.909 -15.665 -17.270 1.00 90.88 83 LEU A N 1
ATOM 642 C CA . LEU A 1 83 ? 5.791 -17.071 -16.910 1.00 90.88 83 LEU A CA 1
ATOM 643 C C . LEU A 1 83 ? 5.207 -17.905 -18.060 1.00 90.88 83 LEU A C 1
ATOM 645 O O . LEU A 1 83 ? 5.690 -19.003 -18.314 1.00 90.88 83 LEU A O 1
ATOM 649 N N . LEU A 1 84 ? 4.209 -17.385 -18.777 1.00 90.19 84 LEU A N 1
ATOM 650 C CA . LEU A 1 84 ? 3.635 -18.017 -19.965 1.00 90.19 84 LEU A CA 1
ATOM 651 C C . LEU A 1 84 ? 4.688 -18.191 -21.060 1.00 90.19 84 LEU A C 1
ATOM 653 O O . LEU A 1 84 ? 4.790 -19.283 -21.614 1.00 90.19 84 LEU A O 1
ATOM 657 N N . VAL A 1 85 ? 5.483 -17.152 -21.340 1.00 90.00 85 VAL A N 1
ATOM 658 C CA . VAL A 1 85 ? 6.594 -17.210 -22.303 1.00 90.00 85 VAL A CA 1
ATOM 659 C C . VAL A 1 85 ? 7.587 -18.294 -21.893 1.00 90.00 85 VAL A C 1
ATOM 661 O O . VAL A 1 85 ? 7.843 -19.193 -22.687 1.00 90.00 85 VAL A O 1
ATOM 664 N N . ALA A 1 86 ? 8.059 -18.272 -20.644 1.00 91.38 86 ALA A N 1
ATOM 665 C CA . ALA A 1 86 ? 9.022 -19.249 -20.138 1.00 91.38 86 ALA A CA 1
ATOM 666 C C . ALA A 1 86 ? 8.484 -20.694 -20.118 1.00 91.38 86 ALA A C 1
ATOM 668 O O . ALA A 1 86 ? 9.239 -21.637 -20.320 1.00 91.38 86 ALA A O 1
ATOM 669 N N . ARG A 1 87 ? 7.177 -20.884 -19.884 1.00 91.12 87 ARG A N 1
ATOM 670 C CA . ARG A 1 87 ? 6.522 -22.206 -19.908 1.00 91.12 87 ARG A CA 1
ATOM 671 C C . ARG A 1 87 ? 6.270 -22.730 -21.319 1.00 91.12 87 ARG A C 1
ATOM 673 O O . ARG A 1 87 ? 6.270 -23.940 -21.516 1.00 91.12 87 ARG A O 1
ATOM 680 N N . SER A 1 88 ? 5.970 -21.840 -22.263 1.00 89.94 88 SER A N 1
ATOM 681 C CA . SER A 1 88 ? 5.449 -22.224 -23.584 1.00 89.94 88 SER A CA 1
ATOM 682 C C . SER A 1 88 ? 6.518 -22.247 -24.667 1.00 89.94 88 SER A C 1
ATOM 684 O O . SER A 1 88 ? 6.358 -22.955 -25.657 1.00 89.94 88 SER A O 1
ATOM 686 N N . LEU A 1 89 ? 7.578 -21.453 -24.508 1.00 88.00 89 LEU A N 1
ATOM 687 C CA . LEU A 1 89 ? 8.661 -21.336 -25.473 1.00 88.00 89 LEU A CA 1
ATOM 688 C C . LEU A 1 89 ? 9.959 -21.821 -24.833 1.00 88.00 89 LEU A C 1
ATOM 690 O O . LEU A 1 89 ? 10.364 -21.329 -23.782 1.00 88.00 89 LEU A O 1
ATOM 694 N N . GLY A 1 90 ? 10.637 -22.753 -25.503 1.00 85.44 90 GLY A N 1
ATOM 695 C CA . GLY A 1 90 ? 12.049 -22.997 -25.241 1.00 85.44 90 GLY A CA 1
ATOM 696 C C . GLY A 1 90 ? 12.882 -21.767 -25.610 1.00 85.44 90 GLY A C 1
ATOM 697 O O . GLY A 1 90 ? 12.438 -20.894 -26.363 1.00 85.44 90 GLY A O 1
ATOM 698 N N . TRP A 1 91 ? 14.109 -21.700 -25.093 1.00 85.94 91 TRP A N 1
ATOM 699 C CA . TRP A 1 91 ? 15.040 -20.599 -25.367 1.00 85.94 91 TRP A CA 1
ATOM 700 C C . TRP A 1 91 ? 15.223 -20.339 -26.876 1.00 85.94 91 TRP A C 1
ATOM 702 O O . TRP A 1 91 ? 15.105 -19.205 -27.341 1.00 85.94 91 TRP A O 1
ATOM 712 N N . ALA A 1 92 ? 15.447 -21.398 -27.660 1.00 87.75 92 ALA A N 1
ATOM 713 C CA . ALA A 1 92 ? 15.694 -21.289 -29.096 1.00 87.75 92 ALA A CA 1
ATOM 714 C C . ALA A 1 92 ? 14.479 -20.741 -29.868 1.00 87.75 92 ALA A C 1
ATOM 716 O O . ALA A 1 92 ? 14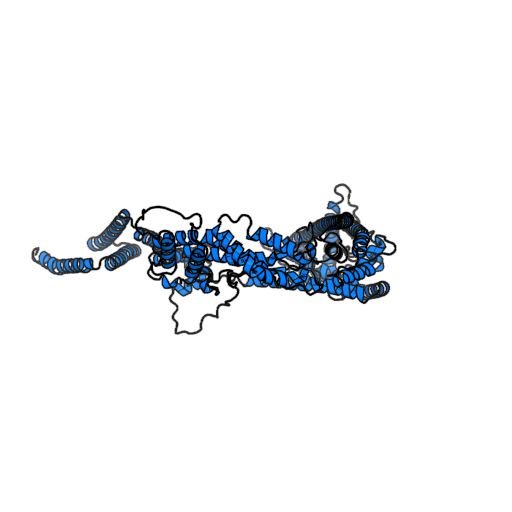.624 -19.919 -30.775 1.00 87.75 92 ALA A O 1
ATOM 717 N N . GLU A 1 93 ? 13.269 -21.181 -29.519 1.00 90.62 93 GLU A N 1
ATOM 718 C CA . GLU A 1 93 ? 12.022 -20.681 -30.095 1.00 90.62 93 GLU A CA 1
ATOM 719 C C . GLU A 1 93 ? 11.769 -19.227 -29.695 1.00 90.62 93 GLU A C 1
ATOM 721 O O . GLU A 1 93 ? 11.381 -18.423 -30.544 1.00 90.62 93 GLU A O 1
ATOM 726 N N . ALA A 1 94 ? 12.032 -18.870 -28.435 1.00 89.94 94 ALA A N 1
ATOM 727 C CA . ALA A 1 94 ? 11.892 -17.501 -27.955 1.00 89.94 94 ALA A CA 1
ATOM 728 C C . ALA A 1 94 ? 12.808 -16.533 -28.717 1.00 89.94 94 ALA A C 1
ATOM 730 O O . ALA A 1 94 ? 12.347 -15.459 -29.099 1.00 89.94 94 ALA A O 1
ATOM 731 N N . GLY A 1 95 ? 14.048 -16.934 -29.025 1.00 90.56 95 GLY A N 1
ATOM 732 C CA . GLY A 1 95 ? 14.960 -16.155 -29.870 1.00 90.56 95 GLY A CA 1
ATOM 733 C C . GLY A 1 95 ? 14.387 -15.879 -31.265 1.00 90.56 95 GLY A C 1
ATOM 734 O O . GLY A 1 95 ? 14.324 -14.729 -31.694 1.00 90.56 95 GLY A O 1
ATOM 735 N N . LYS A 1 96 ? 13.850 -16.907 -31.941 1.00 92.19 96 LYS A N 1
ATOM 736 C CA . LYS A 1 96 ? 13.214 -16.755 -33.269 1.00 92.19 96 LYS A CA 1
ATOM 737 C C . LYS A 1 96 ? 12.004 -15.821 -33.235 1.00 92.19 96 LYS A C 1
ATOM 739 O O . LYS A 1 96 ? 11.797 -15.028 -34.158 1.00 92.19 96 LYS A O 1
ATOM 744 N N . VAL A 1 97 ? 11.182 -15.930 -32.189 1.00 92.50 97 VAL A N 1
ATOM 745 C CA . VAL A 1 97 ? 10.028 -15.044 -31.994 1.00 92.50 97 VAL A CA 1
ATOM 746 C C . VAL A 1 97 ? 10.507 -13.615 -31.756 1.00 92.50 97 VAL A C 1
ATOM 748 O O . VAL A 1 97 ? 9.994 -12.710 -32.411 1.00 92.50 97 VAL A O 1
ATOM 751 N N . ALA A 1 98 ? 11.501 -13.414 -30.886 1.00 92.00 98 ALA A N 1
ATOM 752 C CA . ALA A 1 98 ? 12.074 -12.104 -30.596 1.00 92.00 98 ALA A CA 1
ATOM 753 C C . ALA A 1 98 ? 12.594 -11.423 -31.866 1.00 92.00 98 ALA A C 1
ATOM 755 O O . ALA A 1 98 ? 12.193 -10.295 -32.139 1.00 92.00 98 ALA A O 1
ATOM 756 N N . ASP A 1 99 ? 13.388 -12.123 -32.680 1.00 91.94 99 ASP A N 1
ATOM 757 C CA . ASP A 1 99 ? 13.879 -11.618 -33.969 1.00 91.94 99 ASP A CA 1
ATOM 758 C C . ASP A 1 99 ? 12.729 -11.197 -34.895 1.00 91.94 99 ASP A C 1
ATOM 760 O O . ASP A 1 99 ? 12.751 -10.118 -35.489 1.00 91.94 99 ASP A O 1
ATOM 764 N N . SER A 1 100 ? 11.683 -12.025 -34.975 1.00 92.81 100 SER A N 1
ATOM 765 C CA . SER A 1 100 ? 10.531 -11.781 -35.850 1.00 92.81 100 SER A CA 1
ATOM 766 C C . SER A 1 100 ? 9.711 -10.557 -35.425 1.00 92.81 100 SER A C 1
ATOM 768 O O . SER A 1 100 ? 9.201 -9.827 -36.276 1.00 92.81 100 SER A O 1
ATOM 770 N N . VAL A 1 101 ? 9.571 -10.314 -34.117 1.00 92.50 101 VAL A N 1
ATOM 771 C CA . VAL A 1 101 ? 8.768 -9.199 -33.579 1.00 92.50 101 VAL A CA 1
ATOM 772 C C . VAL A 1 101 ? 9.589 -7.939 -33.294 1.00 92.50 101 VAL A C 1
ATOM 774 O O . VAL A 1 101 ? 9.008 -6.867 -33.091 1.00 92.50 101 VAL A O 1
ATOM 777 N N . PHE A 1 102 ? 10.923 -8.025 -33.320 1.00 91.38 102 PHE A N 1
ATOM 778 C CA . PHE A 1 102 ? 11.827 -6.919 -33.005 1.00 91.38 102 PHE A CA 1
ATOM 779 C C . PHE A 1 102 ? 11.554 -5.632 -33.810 1.00 91.38 102 PHE A C 1
ATOM 781 O O . PHE A 1 102 ? 11.539 -4.560 -33.199 1.00 91.38 102 PHE A O 1
ATOM 788 N N . PRO A 1 103 ? 11.255 -5.665 -35.128 1.00 89.75 103 PRO A N 1
ATOM 789 C CA . PRO A 1 103 ? 10.925 -4.444 -35.869 1.00 89.75 103 PRO A CA 1
ATOM 790 C C . PRO A 1 103 ? 9.699 -3.710 -35.302 1.00 89.75 103 PRO A C 1
ATOM 792 O O . PRO A 1 103 ? 9.703 -2.483 -35.174 1.00 89.75 103 PRO A O 1
ATOM 795 N N . GLY A 1 104 ? 8.666 -4.461 -34.904 1.00 87.75 104 GLY A N 1
ATOM 796 C CA . GLY A 1 104 ? 7.467 -3.916 -34.265 1.00 87.75 104 GLY A CA 1
ATOM 797 C C . GLY A 1 104 ? 7.751 -3.383 -32.860 1.00 87.75 104 GLY A C 1
ATOM 798 O O . GLY A 1 104 ? 7.298 -2.292 -32.509 1.00 87.75 104 GLY A O 1
ATOM 799 N N . TYR A 1 105 ? 8.557 -4.109 -32.080 1.00 87.50 105 TYR A N 1
ATOM 800 C CA . TYR A 1 105 ? 9.049 -3.659 -30.776 1.00 87.50 105 TYR A CA 1
ATOM 801 C C . TYR A 1 105 ? 9.785 -2.316 -30.881 1.00 87.50 105 TYR A C 1
ATOM 803 O O . TYR A 1 105 ? 9.435 -1.359 -30.185 1.00 87.50 105 TYR A O 1
ATOM 811 N N . ARG A 1 106 ? 10.760 -2.214 -31.795 1.00 87.88 106 ARG A N 1
ATOM 812 C CA . ARG A 1 106 ? 11.560 -1.003 -32.021 1.00 87.88 106 ARG A CA 1
ATOM 813 C C . ARG A 1 106 ? 10.675 0.183 -32.395 1.00 87.88 106 ARG A C 1
ATOM 815 O O . ARG A 1 106 ? 10.838 1.256 -31.818 1.00 87.88 106 ARG A O 1
ATOM 822 N N . LEU A 1 107 ? 9.710 -0.010 -33.300 1.00 85.69 107 LEU A N 1
ATOM 823 C CA . LEU A 1 107 ? 8.770 1.041 -33.700 1.00 85.69 107 LEU A CA 1
ATOM 824 C C . LEU A 1 107 ? 7.953 1.562 -32.511 1.00 85.69 107 LEU A C 1
ATOM 826 O O . LEU A 1 107 ? 7.898 2.771 -32.285 1.00 85.69 107 LEU A O 1
ATOM 830 N N . ARG A 1 108 ? 7.355 0.666 -31.717 1.00 85.56 108 ARG A N 1
ATOM 831 C CA . ARG A 1 108 ? 6.554 1.056 -30.545 1.00 85.56 108 ARG A CA 1
ATOM 832 C C . ARG A 1 108 ? 7.401 1.774 -29.497 1.00 85.56 108 ARG A C 1
ATOM 834 O O . ARG A 1 108 ? 6.986 2.804 -28.970 1.00 85.56 108 ARG A O 1
ATOM 841 N N . ARG A 1 109 ? 8.620 1.295 -29.242 1.00 87.19 109 ARG A N 1
ATOM 842 C CA . ARG A 1 109 ? 9.558 1.947 -28.321 1.00 87.19 109 ARG A CA 1
ATOM 843 C C . ARG A 1 109 ? 10.002 3.327 -28.807 1.00 87.19 109 ARG A C 1
ATOM 845 O O . ARG A 1 109 ? 10.115 4.237 -27.984 1.00 87.19 109 ARG A O 1
ATOM 852 N N . ALA A 1 110 ? 10.214 3.499 -30.111 1.00 86.38 110 ALA A N 1
ATOM 853 C CA . ALA A 1 110 ? 10.507 4.799 -30.707 1.00 86.38 110 ALA A CA 1
ATOM 854 C C . ALA A 1 110 ? 9.329 5.765 -30.521 1.00 86.38 110 ALA A C 1
ATOM 856 O O . ALA A 1 110 ? 9.534 6.894 -30.081 1.00 86.38 110 ALA A O 1
ATOM 857 N N . GLN A 1 111 ? 8.096 5.298 -30.747 1.00 85.62 111 GLN A N 1
ATOM 858 C CA . GLN A 1 111 ? 6.874 6.081 -30.521 1.00 85.62 111 GLN A CA 1
ATOM 859 C C . GLN A 1 111 ? 6.723 6.485 -29.054 1.00 85.62 111 GLN A C 1
ATOM 861 O O . GLN A 1 111 ? 6.523 7.661 -28.768 1.00 85.62 111 GLN A O 1
ATOM 866 N N . SER A 1 112 ? 6.907 5.553 -28.114 1.00 85.69 112 SER A N 1
ATOM 867 C CA . SER A 1 112 ? 6.841 5.860 -26.679 1.00 85.69 112 SER A CA 1
ATOM 868 C C . SER A 1 112 ? 7.893 6.886 -26.247 1.00 85.69 112 SER A C 1
ATOM 870 O O . SER A 1 112 ? 7.593 7.778 -25.452 1.00 85.69 112 SER A O 1
ATOM 872 N N . ALA A 1 113 ? 9.123 6.787 -26.762 1.00 87.25 113 ALA A N 1
ATOM 873 C CA . ALA A 1 113 ? 10.177 7.762 -26.482 1.00 87.25 113 ALA A CA 1
ATOM 874 C C . ALA A 1 113 ? 9.846 9.141 -27.079 1.00 87.25 113 ALA A C 1
ATOM 876 O O . ALA A 1 113 ? 9.975 10.154 -26.392 1.00 87.25 113 ALA A O 1
ATOM 877 N N . ALA A 1 114 ? 9.361 9.173 -28.322 1.00 88.56 114 ALA A N 1
ATOM 878 C CA . ALA A 1 114 ? 8.951 10.388 -29.013 1.00 88.56 114 ALA A CA 1
ATOM 879 C C . ALA A 1 114 ? 7.783 11.096 -28.306 1.00 88.56 114 ALA A C 1
ATOM 881 O O . ALA A 1 114 ? 7.809 12.314 -28.106 1.00 88.56 114 ALA A O 1
ATOM 882 N N . ASP A 1 115 ? 6.784 10.341 -27.851 1.00 87.38 115 ASP A N 1
ATOM 883 C CA . ASP A 1 115 ? 5.685 10.858 -27.040 1.00 87.38 115 ASP A CA 1
ATOM 884 C C . ASP A 1 115 ? 6.179 11.425 -25.711 1.00 87.38 115 ASP A C 1
ATOM 886 O O . ASP A 1 115 ? 5.813 12.538 -25.338 1.00 87.38 115 ASP A O 1
ATOM 890 N N . TYR A 1 116 ? 7.044 10.695 -25.010 1.00 89.88 116 TYR A N 1
ATOM 891 C CA . TYR A 1 116 ? 7.610 11.147 -23.744 1.00 89.88 116 TYR A CA 1
ATOM 892 C C . TYR A 1 116 ? 8.379 12.471 -23.890 1.00 89.88 116 TYR A C 1
ATOM 894 O O . TYR A 1 116 ? 8.102 13.423 -23.156 1.00 89.88 116 TYR A O 1
ATOM 902 N N . ILE A 1 117 ? 9.304 12.546 -24.852 1.00 91.25 117 ILE A N 1
ATOM 903 C CA . ILE A 1 117 ? 10.126 13.739 -25.094 1.00 91.25 117 ILE A CA 1
ATOM 904 C C . ILE A 1 117 ? 9.240 14.908 -25.536 1.00 91.25 117 ILE A C 1
ATOM 906 O O . ILE A 1 117 ? 9.329 15.997 -24.969 1.00 91.25 117 ILE A O 1
ATOM 910 N N . SER A 1 118 ? 8.333 14.684 -26.493 1.00 90.50 118 SER A N 1
ATOM 911 C CA . SER A 1 118 ? 7.447 15.738 -26.999 1.00 90.50 118 SER A CA 1
ATOM 912 C C . SER A 1 118 ? 6.515 16.287 -25.913 1.00 90.50 118 SER A C 1
ATOM 914 O O . SER A 1 118 ? 6.359 17.504 -25.809 1.00 90.50 118 SER A O 1
ATOM 916 N N . ILE A 1 119 ? 5.948 15.434 -25.048 1.00 89.25 119 ILE A N 1
ATOM 917 C CA . ILE A 1 119 ? 5.153 15.872 -23.892 1.00 89.25 119 ILE A CA 1
ATOM 918 C C . ILE A 1 119 ? 6.004 16.726 -22.951 1.00 89.25 119 ILE A C 1
ATOM 920 O O . ILE A 1 119 ? 5.557 17.804 -22.559 1.00 89.25 119 ILE A O 1
ATOM 924 N N . ALA A 1 120 ? 7.205 16.270 -22.584 1.00 90.81 120 ALA A N 1
ATOM 925 C CA . ALA A 1 120 ? 8.080 17.001 -21.668 1.00 90.81 120 ALA A CA 1
ATOM 926 C C . ALA A 1 120 ? 8.461 18.380 -22.231 1.00 90.81 120 ALA A C 1
ATOM 928 O O . ALA A 1 120 ? 8.367 19.386 -21.524 1.00 90.81 120 ALA A O 1
ATOM 929 N N . MET A 1 121 ? 8.795 18.452 -23.523 1.00 92.50 121 MET A N 1
ATOM 930 C CA . MET A 1 121 ? 9.115 19.712 -24.195 1.00 92.50 121 MET A CA 1
ATOM 931 C C . MET A 1 121 ? 7.912 20.667 -24.237 1.00 92.50 121 MET A C 1
ATOM 933 O O . MET A 1 121 ? 8.055 21.848 -23.929 1.00 92.50 121 MET A O 1
ATOM 937 N N . VAL A 1 122 ? 6.709 20.170 -24.547 1.00 89.88 122 VAL A N 1
ATOM 938 C CA . VAL A 1 122 ? 5.474 20.978 -24.550 1.00 89.88 122 VAL A CA 1
ATOM 939 C C . VAL A 1 122 ? 5.115 21.466 -23.141 1.00 89.88 122 VAL A C 1
ATOM 941 O O . VAL A 1 122 ? 4.731 22.624 -22.964 1.00 89.88 122 VAL A O 1
ATOM 944 N N . GLN A 1 123 ? 5.273 20.616 -22.122 1.00 89.75 123 GLN A N 1
ATOM 945 C CA . GLN A 1 123 ? 5.078 20.995 -20.719 1.00 89.75 123 GLN A CA 1
ATOM 946 C C . GLN A 1 123 ? 6.074 22.068 -20.270 1.00 89.75 123 GLN A C 1
ATOM 948 O O . GLN A 1 123 ? 5.694 22.978 -19.533 1.00 89.75 123 GLN A O 1
ATOM 953 N N . GLY A 1 124 ? 7.328 21.971 -20.716 1.00 91.25 124 GLY A N 1
ATOM 954 C CA . GLY A 1 124 ? 8.343 23.003 -20.534 1.00 91.25 124 GLY A CA 1
ATOM 955 C C . GLY A 1 124 ? 7.946 24.317 -21.197 1.00 91.25 124 GLY A C 1
ATOM 956 O O . GLY A 1 124 ? 7.903 25.354 -20.541 1.00 91.25 124 GLY A O 1
ATOM 957 N N . ALA A 1 125 ? 7.550 24.269 -22.469 1.00 91.88 125 ALA A N 1
ATOM 958 C CA . ALA A 1 125 ? 7.147 25.453 -23.222 1.00 91.88 125 ALA A CA 1
ATOM 959 C C . ALA A 1 125 ? 6.003 26.219 -22.541 1.00 91.88 125 ALA A C 1
ATOM 961 O O . ALA A 1 125 ? 6.071 27.438 -22.427 1.00 91.88 125 ALA A O 1
ATOM 962 N N . ALA A 1 126 ? 5.018 25.523 -21.963 1.00 89.31 126 ALA A N 1
ATOM 963 C CA . ALA A 1 126 ? 3.930 26.155 -21.207 1.00 89.31 126 ALA A CA 1
ATOM 964 C C . ALA A 1 126 ? 4.401 26.968 -19.974 1.00 89.31 126 ALA A C 1
ATOM 966 O O . ALA A 1 126 ? 3.684 27.853 -19.483 1.00 89.31 126 ALA A O 1
ATOM 967 N N . ARG A 1 127 ? 5.606 26.691 -19.456 1.00 91.69 127 ARG A N 1
ATOM 968 C CA . ARG A 1 127 ? 6.238 27.432 -18.350 1.00 91.69 127 ARG A CA 1
ATOM 969 C C . ARG A 1 127 ? 7.002 28.667 -18.823 1.00 91.69 127 ARG A C 1
ATOM 971 O O . ARG A 1 127 ? 7.282 29.531 -17.996 1.00 91.69 127 ARG A O 1
ATOM 978 N N . TYR A 1 128 ? 7.301 28.780 -20.117 1.00 92.00 128 TYR A N 1
ATOM 979 C CA . TYR A 1 128 ? 7.995 29.931 -20.688 1.00 92.00 128 TYR A CA 1
ATOM 980 C C . TYR A 1 128 ? 7.215 31.227 -20.450 1.00 92.00 128 TYR A C 1
ATOM 982 O O . TYR A 1 128 ? 5.982 31.254 -20.536 1.00 92.00 128 TYR A O 1
ATOM 990 N N . ARG A 1 129 ? 7.937 32.310 -20.163 1.00 90.00 129 ARG A N 1
ATOM 991 C CA . ARG A 1 129 ? 7.413 33.675 -20.074 1.00 90.00 129 ARG A CA 1
ATOM 992 C C . ARG A 1 129 ? 8.375 34.600 -20.807 1.00 90.00 129 ARG A C 1
ATOM 994 O O . ARG A 1 129 ? 9.578 34.531 -20.567 1.00 90.00 129 ARG A O 1
ATOM 1001 N N . ASP A 1 130 ? 7.851 35.435 -21.694 1.00 85.88 130 ASP A N 1
ATOM 1002 C CA . ASP A 1 130 ? 8.637 36.469 -22.361 1.00 85.88 130 ASP A CA 1
ATOM 1003 C C . ASP A 1 130 ? 8.879 37.683 -21.442 1.00 85.88 130 ASP A C 1
ATOM 1005 O O . ASP A 1 130 ? 8.409 37.732 -20.301 1.00 85.88 130 ASP A O 1
ATOM 1009 N N . GLY A 1 131 ? 9.595 38.696 -21.944 1.00 81.50 131 GLY A N 1
ATOM 1010 C CA . GLY A 1 131 ? 9.888 39.928 -21.197 1.00 81.50 131 GLY A CA 1
ATOM 1011 C C . GLY A 1 131 ? 8.657 40.756 -20.799 1.00 81.50 131 GLY A C 1
ATOM 1012 O O . GLY A 1 131 ? 8.784 41.675 -19.994 1.00 81.50 131 GLY A O 1
ATOM 1013 N N . THR A 1 132 ? 7.471 40.434 -21.326 1.00 81.81 132 THR A N 1
ATOM 1014 C CA . THR A 1 132 ? 6.188 41.075 -20.994 1.00 81.81 132 THR A CA 1
ATOM 1015 C C . THR A 1 132 ? 5.303 40.211 -20.087 1.00 81.81 132 THR A C 1
ATOM 1017 O O . THR A 1 132 ? 4.237 40.651 -19.656 1.00 81.81 132 THR A O 1
ATOM 1020 N N . GLY A 1 133 ? 5.740 38.987 -19.768 1.00 79.06 133 GLY A N 1
ATOM 1021 C CA . GLY A 1 133 ? 4.979 38.008 -18.997 1.00 79.06 133 GLY A CA 1
ATOM 1022 C C . GLY A 1 133 ? 3.990 37.176 -19.822 1.00 79.06 133 GLY A C 1
ATOM 1023 O O . GLY A 1 133 ? 3.242 36.390 -19.233 1.00 79.06 133 GLY A O 1
ATOM 1024 N N . GLN A 1 134 ? 3.977 37.295 -21.155 1.00 82.69 134 GLN A N 1
ATOM 1025 C CA . GLN A 1 134 ? 3.185 36.418 -22.022 1.00 82.69 134 GLN A CA 1
ATOM 1026 C C . GLN A 1 134 ? 3.858 35.047 -22.169 1.00 82.69 134 GLN A C 1
ATOM 1028 O O . GLN A 1 134 ? 5.081 34.929 -22.228 1.00 82.69 134 GLN A O 1
ATOM 1033 N N . GLY A 1 135 ? 3.050 33.985 -22.178 1.00 85.94 135 GLY A N 1
ATOM 1034 C CA . GLY A 1 135 ? 3.526 32.608 -22.325 1.00 85.94 135 GLY A CA 1
ATOM 1035 C C . GLY A 1 135 ? 3.395 32.081 -23.752 1.00 85.94 135 GLY A C 1
ATOM 1036 O O . GLY A 1 135 ? 2.621 32.604 -24.550 1.00 85.94 135 GLY A O 1
ATOM 1037 N N . ILE A 1 136 ? 4.113 30.998 -24.049 1.00 86.81 136 ILE A N 1
ATOM 1038 C CA . ILE A 1 136 ? 3.979 30.239 -25.298 1.00 86.81 136 ILE A CA 1
ATOM 1039 C C . ILE A 1 136 ? 3.343 28.890 -24.966 1.00 86.81 136 ILE A C 1
ATOM 1041 O O . ILE A 1 136 ? 3.802 28.184 -24.074 1.00 86.81 136 ILE A O 1
ATOM 1045 N N . ALA A 1 137 ? 2.286 28.517 -25.685 1.00 84.31 137 ALA A N 1
ATOM 1046 C CA . ALA A 1 137 ? 1.668 27.201 -25.573 1.00 84.31 137 ALA A CA 1
ATOM 1047 C C . ALA A 1 137 ? 1.808 26.469 -26.908 1.00 84.31 137 ALA A C 1
ATOM 1049 O O . ALA A 1 137 ? 1.240 26.891 -27.913 1.00 84.31 137 ALA A O 1
ATOM 1050 N N . LEU A 1 138 ? 2.568 25.374 -26.911 1.00 85.75 138 LEU A N 1
ATOM 1051 C CA . LEU A 1 138 ? 2.691 24.507 -28.079 1.00 85.75 138 LEU A CA 1
ATOM 1052 C C . LEU A 1 138 ? 1.452 23.609 -28.179 1.00 85.75 138 LEU A C 1
ATOM 1054 O O . LEU A 1 138 ? 1.070 22.942 -27.215 1.00 85.75 138 LEU A O 1
ATOM 1058 N N . GLY A 1 139 ? 0.806 23.622 -29.345 1.00 81.50 139 GLY A N 1
ATOM 1059 C CA . GLY A 1 139 ? -0.425 22.874 -29.592 1.00 81.50 139 GLY A CA 1
ATOM 1060 C C . GLY A 1 139 ? -0.196 21.398 -29.935 1.00 81.50 139 GLY A C 1
ATOM 1061 O O . GLY A 1 139 ? 0.926 20.893 -29.989 1.00 81.50 139 GLY A O 1
ATOM 1062 N N . ARG A 1 140 ? -1.294 20.692 -30.243 1.00 85.00 140 ARG A N 1
ATOM 1063 C CA . ARG A 1 140 ? -1.262 19.282 -30.681 1.00 85.00 140 ARG A CA 1
ATOM 1064 C C . ARG A 1 140 ? -0.393 19.079 -31.932 1.00 85.00 140 ARG A C 1
ATOM 1066 O O . ARG A 1 140 ? 0.299 18.071 -32.025 1.00 85.00 140 ARG A O 1
ATOM 1073 N N . ARG A 1 141 ? -0.408 20.041 -32.862 1.00 85.19 141 ARG A N 1
ATOM 1074 C CA . ARG A 1 141 ? 0.357 19.988 -34.116 1.00 85.19 141 ARG A CA 1
ATOM 1075 C C . ARG A 1 141 ? 1.867 20.043 -33.872 1.00 85.19 141 ARG A C 1
ATOM 1077 O O . ARG A 1 141 ? 2.578 19.200 -34.407 1.00 85.19 141 ARG A O 1
ATOM 1084 N N . ALA A 1 142 ? 2.349 20.963 -33.033 1.00 85.19 142 ALA A N 1
ATOM 1085 C CA . ALA A 1 142 ? 3.747 20.984 -32.595 1.00 85.19 142 ALA A CA 1
ATOM 1086 C C . ALA A 1 142 ? 4.181 19.651 -31.973 1.00 85.19 142 ALA A C 1
ATOM 1088 O O . ALA A 1 142 ? 5.208 19.101 -32.363 1.00 85.19 142 ALA A O 1
ATOM 1089 N N . ARG A 1 143 ? 3.377 19.097 -31.052 1.00 86.25 143 ARG A N 1
ATOM 1090 C CA . ARG A 1 143 ? 3.669 17.797 -30.427 1.00 86.25 143 ARG A CA 1
ATOM 1091 C C . ARG A 1 143 ? 3.824 16.689 -31.471 1.00 86.25 143 ARG A C 1
ATOM 1093 O O . ARG A 1 143 ? 4.791 15.937 -31.410 1.00 86.25 143 ARG A O 1
ATOM 1100 N N . GLN A 1 144 ? 2.892 16.610 -32.419 1.00 87.06 144 GLN A N 1
ATOM 1101 C CA . GLN A 1 144 ? 2.917 15.605 -33.478 1.00 87.06 144 GLN A CA 1
ATOM 1102 C C . GLN A 1 144 ? 4.162 15.741 -34.365 1.00 87.06 144 GLN A C 1
ATOM 1104 O O . GLN A 1 144 ? 4.838 14.748 -34.595 1.00 87.06 144 GLN A O 1
ATOM 1109 N N . ARG A 1 145 ? 4.526 16.962 -34.781 1.00 89.00 145 ARG A N 1
ATOM 1110 C CA . ARG A 1 145 ? 5.727 17.196 -35.603 1.00 89.00 145 ARG A CA 1
ATOM 1111 C C . ARG A 1 145 ? 7.024 16.850 -34.874 1.00 89.00 145 ARG A C 1
ATOM 1113 O O . ARG A 1 145 ? 7.912 16.255 -35.471 1.00 89.00 145 ARG A O 1
ATOM 1120 N N . ILE A 1 146 ? 7.133 17.185 -33.585 1.00 87.06 146 ILE A N 1
ATOM 1121 C CA . ILE A 1 146 ? 8.283 16.780 -32.757 1.00 87.06 146 ILE A CA 1
ATOM 1122 C C . ILE A 1 146 ? 8.363 15.252 -32.690 1.00 87.06 146 ILE A C 1
ATOM 1124 O O . ILE A 1 146 ? 9.438 14.687 -32.876 1.00 87.06 146 ILE A O 1
ATOM 1128 N N . ALA A 1 147 ? 7.232 14.580 -32.457 1.00 86.56 147 ALA A N 1
ATOM 1129 C CA . ALA A 1 147 ? 7.200 13.126 -32.387 1.00 86.56 147 ALA A CA 1
ATOM 1130 C C . ALA A 1 147 ? 7.581 12.472 -33.729 1.00 86.56 147 ALA A C 1
ATOM 1132 O O . ALA A 1 147 ? 8.403 11.561 -33.751 1.00 86.56 147 ALA A O 1
ATOM 1133 N N . GLU A 1 148 ? 7.047 12.968 -34.846 1.00 88.38 148 GLU A N 1
ATOM 1134 C CA . GLU A 1 148 ? 7.388 12.508 -36.198 1.00 88.38 148 GLU A CA 1
ATOM 1135 C C . GLU A 1 148 ? 8.875 12.718 -36.508 1.00 88.38 148 GLU A C 1
ATOM 1137 O O . GLU A 1 148 ? 9.526 11.796 -36.994 1.00 88.38 148 GLU A O 1
ATOM 1142 N N . ALA A 1 149 ? 9.447 13.875 -36.162 1.00 89.00 149 ALA A N 1
ATOM 1143 C CA . ALA A 1 149 ? 10.870 14.143 -36.361 1.00 89.00 149 ALA A CA 1
ATOM 1144 C C . ALA A 1 149 ? 11.766 13.179 -35.561 1.00 89.00 149 ALA A C 1
ATOM 1146 O O . ALA A 1 149 ? 12.751 12.682 -36.102 1.00 89.00 149 ALA A O 1
ATOM 1147 N N . LEU A 1 150 ? 11.398 12.859 -34.313 1.00 86.75 150 LEU A N 1
ATOM 1148 C CA . LEU A 1 150 ? 12.111 11.873 -33.489 1.00 86.75 150 LEU A CA 1
ATOM 1149 C C . LEU A 1 150 ? 12.004 10.446 -34.050 1.00 86.75 150 LEU A C 1
ATOM 1151 O O . LEU A 1 150 ? 12.957 9.680 -33.946 1.00 86.75 150 LEU A O 1
ATOM 1155 N N . LEU A 1 151 ? 10.872 10.085 -34.663 1.00 84.62 151 LEU A N 1
ATOM 1156 C CA . LEU A 1 151 ? 10.663 8.764 -35.270 1.00 84.62 151 LEU A CA 1
ATOM 1157 C C . LEU A 1 151 ? 11.487 8.530 -36.542 1.00 84.62 151 LEU A C 1
ATOM 1159 O O . LEU A 1 151 ? 11.746 7.379 -36.885 1.00 84.62 151 LEU A O 1
ATOM 1163 N N . GLN A 1 152 ? 11.896 9.597 -37.233 1.00 84.56 152 GLN A N 1
ATOM 1164 C CA . GLN A 1 152 ? 12.737 9.512 -38.434 1.00 84.56 152 GLN A CA 1
ATOM 1165 C C . GLN A 1 152 ? 14.228 9.324 -38.113 1.00 84.56 152 GLN A C 1
ATOM 1167 O O . GLN A 1 152 ? 15.029 9.092 -39.019 1.00 84.56 152 GLN A O 1
ATOM 1172 N N . LEU A 1 153 ? 14.621 9.407 -36.838 1.00 76.56 153 LEU A N 1
ATOM 1173 C CA . LEU A 1 153 ? 15.999 9.174 -36.422 1.00 76.56 153 LEU A CA 1
ATOM 1174 C C . LEU A 1 153 ? 16.331 7.687 -36.546 1.00 76.56 153 LEU A C 1
ATOM 1176 O O . LEU A 1 153 ? 15.797 6.847 -35.819 1.00 76.56 153 LEU A O 1
ATOM 1180 N N . ARG A 1 154 ? 17.222 7.362 -37.485 1.00 70.81 154 ARG A N 1
ATOM 1181 C CA . ARG A 1 154 ? 17.662 5.984 -37.710 1.00 70.81 154 ARG A CA 1
ATOM 1182 C C . ARG A 1 154 ? 18.499 5.471 -36.537 1.00 70.81 154 ARG A C 1
ATOM 1184 O O . ARG A 1 154 ? 18.180 4.411 -36.010 1.00 70.81 154 ARG A O 1
ATOM 1191 N N . ASP A 1 155 ? 19.464 6.270 -36.089 1.00 77.31 155 ASP A N 1
ATOM 1192 C CA . ASP A 1 155 ? 20.440 5.905 -35.057 1.00 77.31 155 ASP A CA 1
ATOM 1193 C C . ASP A 1 155 ? 20.112 6.604 -33.732 1.00 77.31 155 ASP A C 1
ATOM 1195 O O . ASP A 1 155 ? 20.739 7.579 -33.316 1.00 77.31 155 ASP A O 1
ATOM 1199 N N . ALA A 1 156 ? 19.040 6.143 -33.086 1.00 83.25 156 ALA A N 1
ATOM 1200 C CA . ALA A 1 156 ? 18.651 6.651 -31.778 1.00 83.25 156 ALA A CA 1
ATOM 1201 C C . ALA A 1 156 ? 19.547 6.039 -30.677 1.00 83.25 156 ALA A C 1
ATOM 1203 O O . ALA A 1 156 ? 19.627 4.817 -30.568 1.00 83.25 156 ALA A O 1
ATOM 1204 N N . PRO A 1 157 ? 20.126 6.837 -29.761 1.00 86.19 157 PRO A N 1
ATOM 1205 C CA . PRO A 1 157 ? 21.067 6.356 -28.741 1.00 86.19 157 PRO A CA 1
ATOM 1206 C C . PRO A 1 157 ? 20.415 5.473 -27.661 1.00 86.19 157 PRO A C 1
ATOM 1208 O O . PRO A 1 157 ? 21.090 4.959 -26.774 1.00 86.19 157 PRO A O 1
ATOM 1211 N N . TRP A 1 158 ? 19.090 5.324 -27.692 1.00 86.62 158 TRP A N 1
ATOM 1212 C CA . TRP A 1 158 ? 18.305 4.509 -26.763 1.00 86.62 158 TRP A CA 1
ATOM 1213 C C . TRP A 1 158 ? 17.530 3.380 -27.458 1.00 86.62 158 TRP A C 1
ATOM 1215 O O . TRP A 1 158 ? 16.714 2.734 -26.785 1.00 86.62 158 TRP A O 1
ATOM 1225 N N . LEU A 1 159 ? 17.751 3.147 -28.766 1.00 87.12 159 LEU A N 1
ATOM 1226 C CA . LEU A 1 159 ? 17.215 1.979 -29.476 1.00 87.12 159 LEU A CA 1
ATOM 1227 C C . LEU A 1 159 ? 18.256 1.309 -30.385 1.00 87.12 159 LEU A C 1
ATOM 1229 O O . LEU A 1 159 ? 18.781 1.975 -31.272 1.00 87.12 159 LEU A O 1
ATOM 1233 N N . PRO A 1 160 ? 18.479 -0.012 -30.263 1.00 88.75 160 PRO A N 1
ATOM 1234 C CA . PRO A 1 160 ? 19.318 -0.737 -31.209 1.00 88.75 160 PRO A CA 1
ATOM 1235 C C . PRO A 1 160 ? 18.616 -0.907 -32.566 1.00 88.75 160 PRO A C 1
ATOM 1237 O O . PRO A 1 160 ? 17.381 -0.928 -32.639 1.00 88.75 160 PRO A O 1
ATOM 1240 N N . ASN A 1 161 ? 19.391 -1.061 -33.647 1.00 84.81 161 ASN A N 1
ATOM 1241 C CA . ASN A 1 161 ? 18.842 -1.236 -34.997 1.00 84.81 161 ASN A CA 1
ATOM 1242 C C . ASN A 1 161 ? 18.464 -2.690 -35.309 1.00 84.81 161 ASN A C 1
ATOM 1244 O O . ASN A 1 161 ? 17.506 -2.919 -36.051 1.00 84.81 161 ASN A O 1
ATOM 1248 N N . SER A 1 162 ? 19.143 -3.666 -34.705 1.00 84.75 162 SER A N 1
ATOM 1249 C CA . SER A 1 162 ? 18.816 -5.094 -34.805 1.00 84.75 162 SER A CA 1
ATOM 1250 C C . SER A 1 162 ? 18.975 -5.799 -33.458 1.00 84.75 162 SER A C 1
ATOM 1252 O O . SER A 1 162 ? 19.737 -5.334 -32.616 1.00 84.75 162 SER A O 1
ATOM 1254 N N . LEU A 1 163 ? 18.292 -6.933 -33.247 1.00 82.50 163 LEU A N 1
ATOM 1255 C CA . LEU A 1 163 ? 18.435 -7.717 -32.011 1.00 82.50 163 LEU A CA 1
ATOM 1256 C C . LEU A 1 163 ? 19.863 -8.268 -31.834 1.00 82.50 163 LEU A C 1
ATOM 1258 O O . LEU A 1 163 ? 20.350 -8.365 -30.710 1.00 82.50 163 LEU A O 1
ATOM 1262 N N . ALA A 1 164 ? 20.553 -8.567 -32.939 1.00 73.75 164 ALA A N 1
ATOM 1263 C CA . ALA A 1 164 ? 21.934 -9.043 -32.934 1.00 73.75 164 ALA A CA 1
ATOM 1264 C C . ALA A 1 164 ? 22.923 -7.977 -32.424 1.00 73.75 164 ALA A C 1
ATOM 1266 O O . ALA A 1 164 ? 23.743 -8.276 -31.560 1.00 73.75 164 ALA A O 1
ATOM 1267 N N . GLU A 1 165 ? 22.806 -6.730 -32.897 1.00 72.50 165 GLU A N 1
ATOM 1268 C CA . GLU A 1 165 ? 23.565 -5.584 -32.358 1.00 72.50 165 GLU A CA 1
ATOM 1269 C C . GLU A 1 165 ? 23.204 -5.309 -30.898 1.00 72.50 165 GLU A C 1
ATOM 1271 O O . GLU A 1 165 ? 24.030 -4.896 -30.092 1.00 72.50 165 GLU A O 1
ATOM 1276 N N . ALA A 1 166 ? 21.953 -5.572 -30.539 1.00 67.06 166 ALA A N 1
ATOM 1277 C CA . ALA A 1 166 ? 21.418 -5.266 -29.231 1.00 67.06 166 ALA A CA 1
ATOM 1278 C C . ALA A 1 166 ? 21.971 -6.145 -28.093 1.00 67.06 166 ALA A C 1
ATOM 1280 O O . ALA A 1 166 ? 21.829 -5.784 -26.924 1.00 67.06 166 ALA A O 1
ATOM 1281 N N . ALA A 1 167 ? 22.576 -7.289 -28.417 1.00 66.38 167 ALA A N 1
ATOM 1282 C CA . ALA A 1 167 ? 23.253 -8.156 -27.456 1.00 66.38 167 ALA A CA 1
ATOM 1283 C C . ALA A 1 167 ? 24.667 -7.669 -27.091 1.00 66.38 167 ALA A C 1
ATOM 1285 O O . ALA A 1 167 ? 25.268 -8.200 -26.153 1.00 66.38 167 ALA A O 1
ATOM 1286 N N . ASP A 1 168 ? 25.209 -6.689 -27.822 1.00 74.62 168 ASP A N 1
ATOM 1287 C CA . ASP A 1 168 ? 26.481 -6.070 -27.477 1.00 74.62 168 ASP A CA 1
ATOM 1288 C C . ASP A 1 168 ? 26.295 -5.102 -26.301 1.00 74.62 168 ASP A C 1
ATOM 1290 O O . ASP A 1 168 ? 25.583 -4.101 -26.374 1.00 74.62 168 ASP A O 1
ATOM 1294 N N . VAL A 1 169 ? 26.931 -5.433 -25.179 1.00 72.62 169 VAL A N 1
ATOM 1295 C CA . VAL A 1 169 ? 26.861 -4.656 -23.936 1.00 72.62 169 VAL A CA 1
ATOM 1296 C C . VAL A 1 169 ? 27.965 -3.603 -23.840 1.00 72.62 169 VAL A C 1
ATOM 1298 O O . VAL A 1 169 ? 27.986 -2.856 -22.861 1.00 72.62 169 VAL A O 1
ATOM 1301 N N . ALA A 1 170 ? 28.879 -3.535 -24.816 1.00 81.75 170 ALA A N 1
ATOM 1302 C CA . ALA A 1 170 ? 29.920 -2.510 -24.864 1.00 81.75 170 ALA A CA 1
ATOM 1303 C C . ALA A 1 170 ? 29.315 -1.101 -24.969 1.00 81.75 170 ALA A C 1
ATOM 1305 O O . ALA A 1 170 ? 29.806 -0.166 -24.332 1.00 81.75 170 ALA A O 1
ATOM 1306 N N . GLU A 1 171 ? 28.198 -0.964 -25.688 1.00 86.31 171 GLU A N 1
ATOM 1307 C CA . GLU A 1 171 ? 27.423 0.271 -25.784 1.00 86.31 171 GLU A CA 1
ATOM 1308 C C . GLU A 1 171 ? 25.931 0.008 -25.554 1.00 86.31 171 GLU A C 1
ATOM 1310 O O . GLU A 1 171 ? 25.260 -0.681 -26.323 1.00 86.31 171 GLU A O 1
ATOM 1315 N N . TRP A 1 172 ? 25.375 0.580 -24.482 1.00 90.31 172 TRP A N 1
ATOM 1316 C CA . TRP A 1 172 ? 24.001 0.293 -24.083 1.00 90.31 172 TRP A CA 1
ATOM 1317 C C . TRP A 1 172 ? 22.962 1.090 -24.878 1.00 90.31 172 TRP A C 1
ATOM 1319 O O . TRP A 1 172 ? 22.502 2.157 -24.465 1.00 90.31 172 TRP A O 1
ATOM 1329 N N . HIS A 1 173 ? 22.505 0.503 -25.978 1.00 89.44 173 HIS A N 1
ATOM 1330 C CA . HIS A 1 173 ? 21.525 1.101 -26.883 1.00 89.44 173 HIS A CA 1
ATOM 1331 C C . HIS A 1 173 ? 20.064 0.904 -26.471 1.00 89.44 173 HIS A C 1
ATOM 1333 O O . HIS A 1 173 ? 19.184 1.233 -27.241 1.00 89.44 173 HIS A O 1
ATOM 1339 N N . TRP A 1 174 ? 19.733 0.366 -25.297 1.00 89.31 174 TRP A N 1
ATOM 1340 C CA . TRP A 1 174 ? 18.330 0.056 -24.952 1.00 89.31 174 TRP A CA 1
ATOM 1341 C C . TRP A 1 174 ? 17.635 1.120 -24.087 1.00 89.31 174 TRP A C 1
ATOM 1343 O O . TRP A 1 174 ? 16.444 0.995 -23.764 1.00 89.31 174 TRP A O 1
ATOM 1353 N N . GLY A 1 175 ? 18.381 2.153 -23.681 1.00 90.06 175 GLY A N 1
ATOM 1354 C CA . GLY A 1 175 ? 17.913 3.238 -22.819 1.00 90.06 175 GLY A CA 1
ATOM 1355 C C . GLY A 1 175 ? 17.557 2.810 -21.386 1.00 90.06 175 GLY A C 1
ATOM 1356 O O . GLY A 1 175 ? 17.703 1.651 -20.991 1.00 90.06 175 GLY A O 1
ATOM 1357 N N . LEU A 1 176 ? 17.062 3.766 -20.591 1.00 90.00 176 LEU A N 1
ATOM 1358 C CA . LEU A 1 176 ? 16.701 3.559 -19.175 1.00 90.00 176 LEU A CA 1
ATOM 1359 C C . LEU A 1 176 ? 15.463 2.683 -18.969 1.00 90.00 176 LEU A C 1
ATOM 1361 O O . LEU A 1 176 ? 15.331 2.024 -17.940 1.00 90.00 176 LEU A O 1
ATOM 1365 N N . PHE A 1 177 ? 14.538 2.698 -19.925 1.00 87.38 177 PHE A N 1
ATOM 1366 C CA . PHE A 1 177 ? 13.285 1.956 -19.823 1.00 87.38 177 PHE A CA 1
ATOM 1367 C C . PHE A 1 177 ? 13.539 0.451 -19.709 1.00 87.38 177 PHE A C 1
ATOM 1369 O O . PHE A 1 177 ? 13.034 -0.189 -18.793 1.00 87.38 177 PHE A O 1
ATOM 1376 N N . THR A 1 178 ? 14.386 -0.092 -20.583 1.00 89.38 178 THR A N 1
ATOM 1377 C CA . THR A 1 178 ? 14.710 -1.524 -20.594 1.00 89.38 178 THR A CA 1
ATOM 1378 C C . THR A 1 178 ? 15.426 -1.929 -19.308 1.00 89.38 178 THR A C 1
ATOM 1380 O O . THR A 1 178 ? 15.088 -2.942 -18.703 1.00 89.38 178 THR A O 1
ATOM 1383 N N . LEU A 1 179 ? 16.352 -1.091 -18.820 1.00 91.75 179 LEU A N 1
ATOM 1384 C CA . LEU A 1 179 ? 17.023 -1.322 -17.537 1.00 91.75 179 LEU A CA 1
ATOM 1385 C C . LEU A 1 179 ? 16.025 -1.386 -16.377 1.00 91.75 179 LEU A C 1
ATOM 1387 O O . LEU A 1 179 ? 16.133 -2.259 -15.521 1.00 91.75 179 LEU A O 1
ATOM 1391 N N . LYS A 1 180 ? 15.024 -0.499 -16.359 1.00 89.12 180 LYS A N 1
ATOM 1392 C CA . LYS A 1 180 ? 13.966 -0.504 -15.340 1.00 89.12 180 LYS A CA 1
ATOM 1393 C C . LYS A 1 180 ? 13.121 -1.783 -15.387 1.00 89.12 180 LYS A C 1
ATOM 1395 O O . LYS A 1 180 ? 12.800 -2.324 -14.326 1.00 89.12 180 LYS A O 1
ATOM 1400 N N . ASN A 1 181 ? 12.767 -2.268 -16.576 1.00 87.19 181 ASN A N 1
ATOM 1401 C CA . ASN A 1 181 ? 11.964 -3.485 -16.731 1.00 87.19 181 ASN A CA 1
ATOM 1402 C C . ASN A 1 181 ? 12.730 -4.724 -16.275 1.00 87.19 181 ASN A C 1
ATOM 1404 O O . ASN A 1 181 ? 12.236 -5.497 -15.454 1.00 87.19 181 ASN A O 1
ATOM 1408 N N . VAL A 1 182 ? 13.978 -4.857 -16.723 1.00 90.75 182 VAL A N 1
ATOM 1409 C CA . VAL A 1 182 ? 14.860 -5.957 -16.323 1.00 90.75 182 VAL A CA 1
ATOM 1410 C C . VAL A 1 182 ? 15.125 -5.932 -14.819 1.00 90.75 182 VAL A C 1
ATOM 1412 O O . VAL A 1 182 ? 15.052 -6.971 -14.166 1.00 90.75 182 VAL A O 1
ATOM 1415 N N . MET A 1 183 ? 15.333 -4.754 -14.227 1.00 91.25 183 MET A N 1
ATOM 1416 C CA . MET A 1 183 ? 15.463 -4.631 -12.774 1.00 91.25 183 MET A CA 1
ATOM 1417 C C . MET A 1 183 ? 14.194 -5.018 -12.018 1.00 91.25 183 MET A C 1
ATOM 1419 O O . MET A 1 183 ? 14.284 -5.615 -10.945 1.00 91.25 183 MET A O 1
ATOM 1423 N N . SER A 1 184 ? 13.017 -4.710 -12.567 1.00 86.94 184 SER A N 1
ATOM 1424 C CA . SER A 1 184 ? 11.737 -5.123 -11.981 1.00 86.94 184 SER A CA 1
ATOM 1425 C C . SER A 1 184 ? 11.591 -6.650 -12.010 1.00 86.94 184 SER A C 1
ATOM 1427 O O . SER A 1 184 ? 11.254 -7.246 -10.986 1.00 86.94 184 SER A O 1
ATOM 1429 N N . ALA A 1 185 ? 11.974 -7.291 -13.122 1.00 89.25 185 ALA A N 1
ATOM 1430 C CA . ALA A 1 185 ? 12.029 -8.748 -13.242 1.00 89.25 185 ALA A CA 1
ATOM 1431 C C . ALA A 1 185 ? 13.011 -9.384 -12.248 1.00 89.25 185 ALA A C 1
ATOM 1433 O O . ALA A 1 185 ? 12.656 -10.320 -11.535 1.00 89.25 185 ALA A O 1
ATOM 1434 N N . LEU A 1 186 ? 14.226 -8.842 -12.142 1.00 92.94 186 LEU A N 1
ATOM 1435 C CA . LEU A 1 186 ? 15.244 -9.323 -11.210 1.00 92.94 186 LEU A CA 1
ATOM 1436 C C . LEU A 1 186 ? 14.790 -9.199 -9.748 1.00 92.94 186 LEU A C 1
ATOM 1438 O O . LEU A 1 186 ? 14.958 -10.130 -8.959 1.00 92.94 186 LEU A O 1
ATOM 1442 N N . LEU A 1 187 ? 14.168 -8.075 -9.380 1.00 90.56 187 LEU A N 1
ATOM 1443 C CA . LEU A 1 187 ? 13.579 -7.895 -8.054 1.00 90.56 187 LEU A CA 1
ATOM 1444 C C . LEU A 1 187 ? 12.447 -8.892 -7.783 1.00 90.56 187 LEU A C 1
ATOM 1446 O O . LEU A 1 187 ? 12.331 -9.364 -6.649 1.00 90.56 187 LEU A O 1
ATOM 1450 N N . ASP A 1 188 ? 11.638 -9.235 -8.789 1.00 89.12 188 ASP A N 1
ATOM 1451 C CA . ASP A 1 188 ? 10.600 -10.260 -8.660 1.00 89.12 188 ASP A CA 1
ATOM 1452 C C . ASP A 1 188 ? 11.193 -11.656 -8.423 1.00 89.12 188 ASP A C 1
ATOM 1454 O O . ASP A 1 188 ? 10.763 -12.346 -7.495 1.00 89.12 188 ASP A O 1
ATOM 1458 N N . LEU A 1 189 ? 12.229 -12.043 -9.176 1.00 93.38 189 LEU A N 1
ATOM 1459 C CA . LEU A 1 189 ? 12.955 -13.306 -8.985 1.00 93.38 189 LEU A CA 1
ATOM 1460 C C . LEU A 1 189 ? 13.554 -13.401 -7.576 1.00 93.38 189 LEU A C 1
ATOM 1462 O O . LEU A 1 189 ? 13.321 -14.374 -6.856 1.00 93.38 189 LEU A O 1
ATOM 1466 N N . LEU A 1 190 ? 14.253 -12.351 -7.133 1.00 93.50 190 LEU A N 1
ATOM 1467 C CA . LEU A 1 190 ? 14.812 -12.276 -5.782 1.00 93.50 190 LEU A CA 1
ATOM 1468 C C . LEU A 1 190 ? 13.719 -12.331 -4.705 1.00 93.50 190 LEU A C 1
ATOM 1470 O O . LEU A 1 190 ? 13.893 -12.990 -3.679 1.00 93.50 190 LEU A O 1
ATOM 1474 N N . ARG A 1 191 ? 12.569 -11.676 -4.924 1.00 90.25 191 ARG A N 1
ATOM 1475 C CA . ARG A 1 191 ? 11.413 -11.733 -4.013 1.00 90.25 191 ARG A CA 1
ATOM 1476 C C . ARG A 1 191 ? 10.854 -13.152 -3.906 1.00 90.25 191 ARG A C 1
ATOM 1478 O O . ARG A 1 191 ? 10.552 -13.591 -2.797 1.00 90.25 191 ARG A O 1
ATOM 1485 N N . ARG A 1 192 ? 10.723 -13.861 -5.031 1.00 90.50 192 ARG A N 1
ATOM 1486 C CA . ARG A 1 192 ? 10.268 -15.260 -5.082 1.00 90.50 192 ARG A CA 1
ATOM 1487 C C . ARG A 1 192 ? 11.229 -16.171 -4.323 1.00 90.50 192 ARG A C 1
ATOM 1489 O O . ARG A 1 192 ? 10.772 -16.902 -3.448 1.00 90.50 192 ARG A O 1
ATOM 1496 N N . GLY A 1 193 ? 12.537 -16.033 -4.545 1.00 92.25 193 GLY A N 1
ATOM 1497 C CA . GLY A 1 193 ? 13.560 -16.758 -3.786 1.00 92.25 193 GLY A CA 1
ATOM 1498 C C . GLY A 1 193 ? 13.450 -16.522 -2.279 1.00 92.25 193 GLY A C 1
ATOM 1499 O O . GLY A 1 193 ? 13.308 -17.465 -1.509 1.00 92.25 193 GLY A O 1
ATOM 1500 N N . VAL A 1 194 ? 13.386 -15.257 -1.848 1.00 90.31 194 VAL A N 1
ATOM 1501 C CA . VAL A 1 194 ? 13.193 -14.890 -0.431 1.00 90.31 194 VAL A CA 1
ATOM 1502 C C . VAL A 1 194 ? 11.909 -15.484 0.158 1.00 90.31 194 VAL A C 1
ATOM 1504 O O . VAL A 1 194 ? 11.875 -15.816 1.343 1.00 90.31 194 VAL A O 1
ATOM 1507 N N . SER A 1 195 ? 10.843 -15.622 -0.635 1.00 86.81 195 SER A N 1
ATOM 1508 C CA . SER A 1 195 ? 9.585 -16.225 -0.175 1.00 86.81 195 SER A CA 1
ATOM 1509 C C . SER A 1 195 ? 9.660 -17.740 0.037 1.00 86.81 195 SER A C 1
ATOM 1511 O O . SER A 1 195 ? 8.880 -18.264 0.826 1.00 86.81 195 SER A O 1
ATOM 1513 N N . LEU A 1 196 ? 10.598 -18.418 -0.631 1.00 88.69 196 LEU A N 1
ATOM 1514 C CA . LEU A 1 196 ? 10.805 -19.865 -0.539 1.00 88.69 196 LEU A CA 1
ATOM 1515 C C . LEU A 1 196 ? 11.821 -20.258 0.541 1.00 88.69 196 LEU A C 1
ATOM 1517 O O . LEU A 1 196 ? 11.834 -21.410 0.962 1.00 88.69 196 LEU A O 1
ATOM 1521 N N . VAL A 1 197 ? 12.645 -19.322 1.023 1.00 88.25 197 VAL A N 1
ATOM 1522 C CA . VAL A 1 197 ? 13.521 -19.589 2.171 1.00 88.25 197 VAL A CA 1
ATOM 1523 C C . VAL A 1 197 ? 12.669 -19.780 3.438 1.00 88.25 197 VAL A C 1
ATOM 1525 O O . VAL A 1 197 ? 11.870 -18.884 3.760 1.00 88.25 197 VAL A O 1
ATOM 1528 N N . PRO A 1 198 ? 12.848 -20.890 4.185 1.00 81.56 198 PRO A N 1
ATOM 1529 C CA . PRO A 1 198 ? 12.161 -21.121 5.454 1.00 81.56 198 PRO A CA 1
ATOM 1530 C C . PRO A 1 198 ? 12.324 -19.935 6.403 1.00 81.56 198 PRO A C 1
ATOM 1532 O O . PRO A 1 198 ? 13.393 -19.328 6.484 1.00 81.56 198 PRO A O 1
ATOM 1535 N N . ALA A 1 199 ? 11.265 -19.563 7.123 1.00 80.69 199 ALA A N 1
ATOM 1536 C CA . ALA A 1 199 ? 11.369 -18.426 8.039 1.00 80.69 199 ALA A CA 1
ATOM 1537 C C . ALA A 1 199 ? 12.130 -18.773 9.321 1.00 80.69 199 ALA A C 1
ATOM 1539 O O . ALA A 1 199 ? 12.802 -17.912 9.887 1.00 80.69 199 ALA A O 1
ATOM 1540 N N . ARG A 1 200 ? 12.048 -20.036 9.755 1.00 77.94 200 ARG A N 1
ATOM 1541 C CA . ARG A 1 200 ? 12.883 -20.593 10.819 1.00 77.94 200 ARG A CA 1
ATOM 1542 C C . ARG A 1 200 ? 14.185 -21.069 10.197 1.00 77.94 200 ARG A C 1
ATOM 1544 O O . ARG A 1 200 ? 14.232 -22.123 9.567 1.00 77.94 200 ARG A O 1
ATOM 1551 N N . ARG A 1 201 ? 15.222 -20.253 10.336 1.00 79.50 201 ARG A N 1
ATOM 1552 C CA . ARG A 1 201 ? 16.478 -20.462 9.624 1.00 79.50 201 ARG A CA 1
ATOM 1553 C C . ARG A 1 201 ? 17.454 -21.274 10.470 1.00 79.50 201 ARG A C 1
ATOM 1555 O O . ARG A 1 201 ? 17.802 -20.878 11.577 1.00 79.50 201 ARG A O 1
ATOM 1562 N N . SER A 1 202 ? 17.879 -22.413 9.931 1.00 81.50 202 SER A N 1
ATOM 1563 C CA . SER A 1 202 ? 19.136 -23.070 10.298 1.00 81.50 202 SER A CA 1
ATOM 1564 C C . SER A 1 202 ? 20.326 -22.203 9.876 1.00 81.50 202 SER A C 1
ATOM 1566 O O . SER A 1 202 ? 20.174 -21.290 9.070 1.00 81.50 202 SER A O 1
ATOM 1568 N N . GLU A 1 203 ? 21.530 -22.538 10.331 1.00 83.88 203 GLU A N 1
ATOM 1569 C CA . GLU A 1 203 ? 22.760 -21.861 9.895 1.00 83.88 203 GLU A CA 1
ATOM 1570 C C . GLU A 1 203 ? 22.904 -21.827 8.357 1.00 83.88 203 GLU A C 1
ATOM 1572 O O . GLU A 1 203 ? 23.199 -20.787 7.770 1.00 83.88 203 GLU A O 1
ATOM 1577 N N . THR A 1 204 ? 22.581 -22.935 7.680 1.00 84.62 204 THR A N 1
ATOM 1578 C CA . THR A 1 204 ? 22.643 -23.041 6.212 1.00 84.62 204 THR A CA 1
ATOM 1579 C C . THR A 1 204 ? 21.589 -22.193 5.494 1.00 84.62 204 THR A C 1
ATOM 1581 O O . THR A 1 204 ? 21.886 -21.524 4.505 1.00 84.62 204 THR A O 1
ATOM 1584 N N . THR A 1 205 ? 20.348 -22.187 5.982 1.00 87.25 205 THR A N 1
ATOM 1585 C CA . THR A 1 205 ? 19.264 -21.391 5.379 1.00 87.25 205 THR A CA 1
ATOM 1586 C C . THR A 1 205 ? 19.369 -19.907 5.732 1.00 87.25 205 THR A C 1
ATOM 1588 O O . THR A 1 205 ? 18.934 -19.070 4.938 1.00 87.25 205 THR A O 1
ATOM 1591 N N . ASP A 1 206 ? 20.003 -19.556 6.857 1.00 89.81 206 ASP A N 1
ATOM 1592 C CA . ASP A 1 206 ? 20.350 -18.172 7.186 1.00 89.81 206 ASP A CA 1
ATOM 1593 C C . ASP A 1 206 ? 21.398 -17.635 6.211 1.00 89.81 206 ASP A C 1
ATOM 1595 O O . ASP A 1 206 ? 21.193 -16.563 5.650 1.00 89.81 206 ASP A O 1
ATOM 1599 N N . ALA A 1 207 ? 22.439 -18.408 5.887 1.00 91.75 207 ALA A N 1
ATOM 1600 C CA . ALA A 1 207 ? 23.430 -18.002 4.889 1.00 91.75 207 ALA A CA 1
ATOM 1601 C C . ALA A 1 207 ? 22.793 -17.688 3.517 1.00 91.75 207 ALA A C 1
ATOM 1603 O O . ALA A 1 207 ? 23.055 -16.629 2.938 1.00 91.75 207 ALA A O 1
ATOM 1604 N N . HIS A 1 208 ? 21.891 -18.551 3.025 1.00 92.44 208 HIS A N 1
ATOM 1605 C CA . HIS A 1 208 ? 21.131 -18.286 1.794 1.00 92.44 208 HIS A CA 1
ATOM 1606 C C . HIS A 1 208 ? 20.264 -17.026 1.903 1.00 92.44 208 HIS A C 1
ATOM 1608 O O . HIS A 1 208 ? 20.236 -16.206 0.982 1.00 92.44 208 HIS A O 1
ATOM 1614 N N . TRP A 1 209 ? 19.580 -16.842 3.035 1.00 92.06 209 TRP A N 1
ATOM 1615 C CA . TRP A 1 209 ? 18.793 -15.641 3.296 1.00 92.06 209 TRP A CA 1
ATOM 1616 C C . TRP A 1 209 ? 19.648 -14.372 3.237 1.00 92.06 209 TRP A C 1
ATOM 1618 O O . TRP A 1 209 ? 19.280 -13.428 2.537 1.00 92.06 209 TRP A O 1
ATOM 1628 N N . GLN A 1 210 ? 20.784 -14.337 3.941 1.00 93.12 210 GLN A N 1
ATOM 1629 C CA . GLN A 1 210 ? 21.661 -13.164 3.980 1.00 93.12 210 GLN A CA 1
ATOM 1630 C C . GLN A 1 210 ? 22.180 -12.810 2.585 1.00 93.12 210 GLN A C 1
ATOM 1632 O O . GLN A 1 210 ? 22.151 -11.640 2.202 1.00 93.12 210 GLN A O 1
ATOM 1637 N N . ALA A 1 211 ? 22.578 -13.811 1.793 1.00 95.06 211 ALA A N 1
ATOM 1638 C CA . ALA A 1 211 ? 23.043 -13.599 0.426 1.00 95.06 211 ALA A CA 1
ATOM 1639 C C . ALA A 1 211 ? 21.949 -12.992 -0.473 1.00 95.06 211 ALA A C 1
ATOM 1641 O O . ALA A 1 211 ? 22.187 -11.991 -1.153 1.00 95.06 211 ALA A O 1
ATOM 1642 N N . LEU A 1 212 ? 20.719 -13.520 -0.424 1.00 94.75 212 LEU A N 1
ATOM 1643 C CA . LEU A 1 212 ? 19.585 -12.950 -1.166 1.00 94.75 212 LEU A CA 1
ATOM 1644 C C . LEU A 1 212 ? 19.249 -11.533 -0.705 1.00 94.75 212 LEU A C 1
ATOM 1646 O O . LEU A 1 212 ? 18.941 -10.666 -1.523 1.00 94.75 212 LEU A O 1
ATOM 1650 N N . MET A 1 213 ? 19.292 -11.277 0.603 1.00 92.75 213 MET A N 1
ATOM 1651 C CA . MET A 1 213 ? 19.033 -9.946 1.142 1.00 92.75 213 MET A CA 1
ATOM 1652 C C . MET A 1 213 ? 20.098 -8.941 0.711 1.00 92.75 213 MET A C 1
ATOM 1654 O O . MET A 1 213 ? 19.751 -7.804 0.386 1.00 92.75 213 MET A O 1
ATOM 1658 N N . GLN A 1 214 ? 21.362 -9.356 0.630 1.00 94.31 214 GLN A N 1
ATOM 1659 C CA . GLN A 1 214 ? 22.435 -8.526 0.098 1.00 94.31 214 GLN A CA 1
ATOM 1660 C C . GLN A 1 214 ? 22.223 -8.219 -1.390 1.00 94.31 214 GLN A C 1
ATOM 1662 O O . GLN A 1 214 ? 22.253 -7.050 -1.772 1.00 94.31 214 GLN A O 1
ATOM 1667 N N . ALA A 1 215 ? 21.897 -9.225 -2.210 1.00 95.44 215 ALA A N 1
ATOM 1668 C CA . ALA A 1 215 ? 21.566 -9.022 -3.622 1.00 95.44 215 ALA A CA 1
ATOM 1669 C C . ALA A 1 215 ? 20.373 -8.062 -3.802 1.00 95.44 215 ALA A C 1
ATOM 1671 O O . ALA A 1 215 ? 20.404 -7.165 -4.645 1.00 95.44 215 ALA A O 1
ATOM 1672 N N . ARG A 1 216 ? 19.336 -8.174 -2.958 1.00 92.94 216 ARG A N 1
ATOM 1673 C CA . ARG A 1 216 ? 18.189 -7.249 -2.960 1.00 92.94 216 ARG A CA 1
ATOM 1674 C C . ARG A 1 216 ? 18.572 -5.827 -2.567 1.00 92.94 216 ARG A C 1
ATOM 1676 O O . ARG A 1 216 ? 18.046 -4.892 -3.164 1.00 92.94 216 ARG A O 1
ATOM 1683 N N . ARG A 1 217 ? 19.464 -5.637 -1.589 1.00 91.88 217 ARG A N 1
ATOM 1684 C CA . ARG A 1 217 ? 19.979 -4.302 -1.231 1.00 91.88 217 ARG A CA 1
ATOM 1685 C C . ARG A 1 217 ? 20.676 -3.660 -2.425 1.00 91.88 217 ARG A C 1
ATOM 1687 O O . ARG A 1 217 ? 20.296 -2.556 -2.802 1.00 91.88 217 ARG A O 1
ATOM 1694 N N . THR A 1 218 ? 21.572 -4.396 -3.084 1.00 94.69 218 THR A N 1
ATOM 1695 C CA . THR A 1 218 ? 22.222 -3.943 -4.321 1.00 94.69 218 THR A CA 1
ATOM 1696 C C . THR A 1 218 ? 21.197 -3.620 -5.410 1.00 94.69 218 THR A C 1
ATOM 1698 O O . THR A 1 218 ? 21.296 -2.579 -6.053 1.00 94.69 218 THR A O 1
ATOM 1701 N N . ALA A 1 219 ? 20.161 -4.448 -5.581 1.00 92.56 219 ALA A N 1
ATOM 1702 C CA . ALA A 1 219 ? 19.090 -4.175 -6.536 1.00 92.56 219 ALA A CA 1
ATOM 1703 C C . ALA A 1 219 ? 18.349 -2.858 -6.234 1.00 92.56 219 ALA A C 1
ATOM 1705 O O . ALA A 1 219 ? 18.065 -2.081 -7.146 1.00 92.56 219 ALA A O 1
ATOM 1706 N N . PHE A 1 220 ? 18.054 -2.581 -4.959 1.00 89.69 220 PHE A N 1
ATOM 1707 C CA . PHE A 1 220 ? 17.425 -1.326 -4.547 1.00 89.69 220 PHE A CA 1
ATOM 1708 C C . PHE A 1 220 ? 18.338 -0.114 -4.755 1.00 89.69 220 PHE A C 1
ATOM 1710 O O . PHE A 1 220 ? 17.846 0.921 -5.198 1.00 89.69 220 PHE A O 1
ATOM 1717 N N . ASP A 1 221 ? 19.641 -0.232 -4.484 1.00 91.56 221 ASP A N 1
ATOM 1718 C CA . ASP A 1 221 ? 20.614 0.832 -4.769 1.00 91.56 221 ASP A CA 1
ATOM 1719 C C . ASP A 1 221 ? 20.635 1.172 -6.269 1.00 91.56 221 ASP A C 1
ATOM 1721 O O . ASP A 1 221 ? 20.556 2.342 -6.647 1.00 91.56 221 ASP A O 1
ATOM 1725 N N . LEU A 1 222 ? 20.636 0.151 -7.134 1.00 93.38 222 LEU A N 1
ATOM 1726 C CA . LEU A 1 222 ? 20.570 0.330 -8.589 1.00 93.38 222 LEU A CA 1
ATOM 1727 C C . LEU A 1 222 ? 19.235 0.938 -9.045 1.00 93.38 222 LEU A C 1
ATOM 1729 O O . LEU A 1 222 ? 19.222 1.785 -9.937 1.00 93.38 222 LEU A O 1
ATOM 1733 N N . MET A 1 223 ? 18.112 0.571 -8.420 1.00 90.12 223 MET A N 1
ATOM 1734 C CA . MET A 1 223 ? 16.811 1.202 -8.686 1.00 90.12 223 MET A CA 1
ATOM 1735 C C . MET A 1 223 ? 16.769 2.673 -8.260 1.00 90.12 223 MET A C 1
ATOM 1737 O O . MET A 1 223 ? 16.150 3.487 -8.948 1.00 90.12 223 MET A O 1
ATOM 1741 N N . THR A 1 224 ? 17.423 3.034 -7.151 1.00 88.62 224 THR A N 1
ATOM 1742 C CA . THR A 1 224 ? 17.585 4.436 -6.742 1.00 88.62 224 THR A CA 1
ATOM 1743 C C . THR A 1 224 ? 18.374 5.215 -7.795 1.00 88.62 224 THR A C 1
ATOM 1745 O O . THR A 1 224 ? 17.951 6.305 -8.180 1.00 88.62 224 THR A O 1
ATOM 1748 N N . GLU A 1 225 ? 19.458 4.640 -8.318 1.00 90.81 225 GLU A N 1
ATOM 1749 C CA . GLU A 1 225 ? 20.255 5.271 -9.373 1.00 90.81 225 GLU A CA 1
ATOM 1750 C C . GLU A 1 225 ? 19.470 5.414 -10.688 1.00 90.81 225 GLU A C 1
ATOM 1752 O O . GLU A 1 225 ? 19.444 6.493 -11.281 1.00 90.81 225 GLU A O 1
ATOM 1757 N N . LEU A 1 226 ? 18.725 4.381 -11.102 1.00 90.75 226 LEU A N 1
ATOM 1758 C CA . LEU A 1 226 ? 17.806 4.455 -12.247 1.00 90.75 226 LEU A CA 1
ATOM 1759 C C . LEU A 1 226 ? 16.774 5.577 -12.084 1.00 90.75 226 LEU A C 1
ATOM 1761 O O . LEU A 1 226 ? 16.501 6.315 -13.033 1.00 90.75 226 LEU A O 1
ATOM 1765 N N . ALA A 1 227 ? 16.194 5.719 -10.889 1.00 87.56 227 ALA A N 1
ATOM 1766 C CA . ALA A 1 227 ? 15.223 6.769 -10.602 1.00 87.56 227 ALA A CA 1
ATOM 1767 C C . ALA A 1 227 ? 15.852 8.168 -10.688 1.00 87.56 227 ALA A C 1
ATOM 1769 O O . ALA A 1 227 ? 15.238 9.072 -11.257 1.00 87.56 227 ALA A O 1
ATOM 1770 N N . ARG A 1 228 ? 17.083 8.336 -10.188 1.00 89.12 228 ARG A N 1
ATOM 1771 C CA . ARG A 1 228 ? 17.848 9.584 -10.306 1.00 89.12 228 ARG A CA 1
ATOM 1772 C C . ARG A 1 228 ? 18.113 9.939 -11.771 1.00 89.12 228 ARG A C 1
ATOM 1774 O O . ARG A 1 228 ? 17.811 11.057 -12.186 1.00 89.12 228 ARG A O 1
ATOM 1781 N N . LEU A 1 229 ? 18.619 8.997 -12.570 1.00 90.88 229 LEU A N 1
ATOM 1782 C CA . LEU A 1 229 ? 18.859 9.216 -14.002 1.00 90.88 229 LEU A CA 1
ATOM 1783 C C . LEU A 1 229 ? 17.565 9.561 -14.744 1.00 90.88 229 LEU A C 1
ATOM 1785 O O . LEU A 1 229 ? 17.556 10.451 -15.590 1.00 90.88 229 LEU A O 1
ATOM 1789 N N . ARG A 1 230 ? 16.449 8.915 -14.386 1.00 89.50 230 ARG A N 1
ATOM 1790 C CA . ARG A 1 230 ? 15.142 9.213 -14.977 1.00 89.50 230 ARG A CA 1
ATOM 1791 C C . ARG A 1 230 ? 14.644 10.620 -14.638 1.00 89.50 230 ARG A C 1
ATOM 1793 O O . ARG A 1 230 ? 14.064 11.272 -15.501 1.00 89.50 230 ARG A O 1
ATOM 1800 N N . GLN A 1 231 ? 14.867 11.094 -13.413 1.00 89.56 231 GLN A N 1
ATOM 1801 C CA . GLN A 1 231 ? 14.533 12.470 -13.029 1.00 89.56 231 GLN A CA 1
ATOM 1802 C C . GLN A 1 231 ? 15.345 13.493 -13.828 1.00 89.56 231 GLN A C 1
ATOM 1804 O O . GLN A 1 231 ? 14.799 14.512 -14.244 1.00 89.56 231 GLN A O 1
ATOM 1809 N N . LEU A 1 232 ? 16.625 13.214 -14.075 1.00 90.75 232 LEU A N 1
ATOM 1810 C CA . LEU A 1 232 ? 17.499 14.094 -14.852 1.00 90.75 232 LEU A CA 1
ATOM 1811 C C . LEU A 1 232 ? 17.133 14.111 -16.334 1.00 90.75 232 LEU A C 1
ATOM 1813 O O . LEU A 1 232 ? 17.017 15.186 -16.915 1.00 90.75 232 LEU A O 1
ATOM 1817 N N . ASP A 1 233 ? 16.862 12.942 -16.911 1.00 91.69 233 ASP A N 1
ATOM 1818 C CA . ASP A 1 233 ? 16.320 12.804 -18.262 1.00 91.69 233 ASP A CA 1
ATOM 1819 C C . ASP A 1 233 ? 15.034 13.638 -18.438 1.00 91.69 233 ASP A C 1
ATOM 1821 O O . ASP A 1 233 ? 14.936 14.456 -19.350 1.00 91.69 233 ASP A O 1
ATOM 1825 N N . GLN A 1 234 ? 14.074 13.522 -17.513 1.00 90.38 234 GLN A N 1
ATOM 1826 C CA . GLN A 1 234 ? 12.837 14.311 -17.558 1.00 90.38 234 GLN A CA 1
ATOM 1827 C C . GLN A 1 234 ? 13.082 15.813 -17.376 1.00 90.38 234 GLN A C 1
ATOM 1829 O O . GLN A 1 234 ? 12.473 16.642 -18.064 1.00 90.38 234 GLN A O 1
ATOM 1834 N N . GLY A 1 235 ? 13.956 16.167 -16.431 1.00 93.25 235 GLY A N 1
ATOM 1835 C CA . GLY A 1 235 ? 14.337 17.544 -16.147 1.00 93.25 235 GLY A CA 1
ATOM 1836 C C . GLY A 1 235 ? 14.948 18.221 -17.368 1.00 93.25 235 GLY A C 1
ATOM 1837 O O . GLY A 1 235 ? 14.538 19.327 -17.708 1.00 93.25 235 GLY A O 1
ATOM 1838 N N . TYR A 1 236 ? 15.843 17.530 -18.077 1.00 95.12 236 TYR A N 1
ATOM 1839 C CA . TYR A 1 236 ? 16.488 18.032 -19.287 1.00 95.12 236 TYR A CA 1
ATOM 1840 C C . TYR A 1 236 ? 15.474 18.431 -20.359 1.00 95.12 236 TYR A C 1
ATOM 1842 O O . TYR A 1 236 ? 15.424 19.598 -20.747 1.00 95.12 236 TYR A O 1
ATOM 1850 N N . TRP A 1 237 ? 14.606 17.507 -20.782 1.00 95.06 237 TRP A N 1
ATOM 1851 C CA . TRP A 1 237 ? 13.631 17.782 -21.844 1.00 95.06 237 TRP A CA 1
ATOM 1852 C C . TRP A 1 237 ? 12.617 18.862 -21.453 1.00 95.06 237 TRP A C 1
ATOM 1854 O O . TRP A 1 237 ? 12.209 19.664 -22.294 1.00 95.06 237 TRP A O 1
ATOM 1864 N N . THR A 1 238 ? 12.250 18.942 -20.171 1.00 94.44 238 THR A N 1
ATOM 1865 C CA . THR A 1 238 ? 11.359 19.999 -19.662 1.00 94.44 238 THR A CA 1
ATOM 1866 C C . THR A 1 238 ? 12.042 21.372 -19.673 1.00 94.44 238 THR A C 1
ATOM 1868 O O . THR A 1 238 ? 11.443 22.369 -20.083 1.00 94.44 238 THR A O 1
ATOM 1871 N N . THR A 1 239 ? 13.304 21.446 -19.245 1.00 95.94 239 THR A N 1
ATOM 1872 C CA . THR A 1 239 ? 14.094 22.685 -19.271 1.00 95.94 239 THR A CA 1
ATOM 1873 C C . THR A 1 239 ? 14.315 23.151 -20.705 1.00 95.94 239 THR A C 1
ATOM 1875 O O . THR A 1 239 ? 13.982 24.289 -21.032 1.00 95.94 239 THR A O 1
ATOM 1878 N N . ARG A 1 240 ? 14.742 22.252 -21.599 1.00 95.38 240 ARG A N 1
ATOM 1879 C CA . ARG A 1 240 ? 14.924 22.569 -23.022 1.00 95.38 240 ARG A CA 1
ATOM 1880 C C . ARG A 1 240 ? 13.621 22.957 -23.706 1.00 95.38 240 ARG A C 1
ATOM 1882 O O . ARG A 1 240 ? 13.615 23.892 -24.495 1.00 95.38 240 ARG A O 1
ATOM 1889 N N . GLY A 1 241 ? 12.497 22.342 -23.340 1.00 94.06 241 GLY A N 1
ATOM 1890 C CA . GLY A 1 241 ? 11.174 22.789 -23.778 1.00 94.06 241 GLY A CA 1
ATOM 1891 C C . GLY A 1 241 ? 10.862 24.241 -23.407 1.00 94.06 241 GLY A C 1
ATOM 1892 O O . GLY A 1 241 ? 10.258 24.962 -24.196 1.00 94.06 241 GLY A O 1
ATOM 1893 N N . THR A 1 242 ? 11.304 24.683 -22.227 1.00 94.88 242 THR A N 1
ATOM 1894 C CA . THR A 1 242 ? 11.146 26.072 -21.769 1.00 94.88 242 THR A CA 1
ATOM 1895 C C . THR A 1 242 ? 12.046 27.015 -22.571 1.00 94.88 242 THR A C 1
ATOM 1897 O O . THR A 1 242 ? 11.577 28.028 -23.081 1.00 94.88 242 THR A O 1
ATOM 1900 N N . GLU A 1 243 ? 13.326 26.673 -22.721 1.00 94.88 243 GLU A N 1
ATOM 1901 C CA . GLU A 1 243 ? 14.337 27.511 -23.385 1.00 94.88 243 GLU A CA 1
ATOM 1902 C C . GLU A 1 243 ? 14.119 27.616 -24.902 1.00 94.88 243 GLU A C 1
ATOM 1904 O O . GLU A 1 243 ? 14.314 28.677 -25.493 1.00 94.88 243 GLU A O 1
ATOM 1909 N N . LEU A 1 244 ? 13.657 26.534 -25.532 1.00 94.62 244 LEU A N 1
ATOM 1910 C CA . LEU A 1 244 ? 13.415 26.459 -26.972 1.00 94.62 244 LEU A CA 1
ATOM 1911 C C . LEU A 1 244 ? 11.993 26.863 -27.372 1.00 94.62 244 LEU A C 1
ATOM 1913 O O . LEU A 1 244 ? 11.682 26.840 -28.562 1.00 94.62 244 LEU A O 1
ATOM 1917 N N . ALA A 1 245 ? 11.123 27.251 -26.433 1.00 93.69 245 ALA A N 1
ATOM 1918 C CA . ALA A 1 245 ? 9.723 27.563 -26.731 1.00 93.69 245 ALA A CA 1
ATOM 1919 C C . ALA A 1 245 ? 9.539 28.563 -27.899 1.00 93.69 245 ALA A C 1
ATOM 1921 O O . ALA A 1 245 ? 8.723 28.280 -28.784 1.00 93.69 245 ALA A O 1
ATOM 1922 N N . PRO A 1 246 ? 10.310 29.672 -27.996 1.00 92.81 246 PRO A N 1
ATOM 1923 C CA . PRO A 1 246 ? 10.208 30.596 -29.129 1.00 92.81 246 PRO A CA 1
ATOM 1924 C C . PRO A 1 246 ? 10.645 29.973 -30.459 1.00 92.81 246 PRO A C 1
ATOM 1926 O O . PRO A 1 246 ? 10.011 30.205 -31.490 1.00 92.81 246 PRO A O 1
ATOM 1929 N N . VAL A 1 247 ? 11.708 29.161 -30.433 1.00 92.12 247 VAL A N 1
ATOM 1930 C CA . VAL A 1 247 ? 12.261 28.480 -31.614 1.00 92.12 247 VAL A CA 1
ATOM 1931 C C . VAL A 1 247 ? 11.270 27.441 -32.130 1.00 92.12 247 VAL A C 1
ATOM 1933 O O . VAL A 1 247 ? 10.947 27.435 -33.315 1.00 92.12 247 VAL A O 1
ATOM 1936 N N . LEU A 1 248 ? 10.710 26.621 -31.237 1.00 90.44 248 LEU A N 1
ATOM 1937 C CA . LEU A 1 248 ? 9.716 25.600 -31.567 1.00 90.44 248 LEU A CA 1
ATOM 1938 C C . LEU A 1 248 ? 8.430 26.219 -32.130 1.00 90.44 248 LEU A C 1
ATOM 1940 O O . LEU A 1 248 ? 7.912 25.734 -33.133 1.00 90.44 248 LEU A O 1
ATOM 1944 N N . ALA A 1 249 ? 7.954 27.332 -31.561 1.00 89.44 249 ALA A N 1
ATOM 1945 C CA . ALA A 1 249 ? 6.810 28.073 -32.102 1.00 89.44 249 ALA A CA 1
ATOM 1946 C C . ALA A 1 249 ? 7.119 28.728 -33.466 1.00 89.44 249 ALA A C 1
ATOM 1948 O O . ALA A 1 249 ? 6.239 28.883 -34.317 1.00 89.44 249 ALA A O 1
ATOM 1949 N N . GLY A 1 250 ? 8.371 29.133 -33.698 1.00 88.44 250 GLY A N 1
ATOM 1950 C CA . GLY A 1 250 ? 8.854 29.588 -35.003 1.00 88.44 250 GLY A CA 1
ATOM 1951 C C . GLY A 1 250 ? 8.828 28.474 -36.051 1.00 88.44 250 GLY A C 1
ATOM 1952 O O . GLY A 1 250 ? 8.249 28.656 -37.121 1.00 88.44 250 GLY A O 1
ATOM 1953 N N . LEU A 1 251 ? 9.380 27.307 -35.714 1.00 86.75 251 LEU A N 1
ATOM 1954 C CA . LEU A 1 251 ? 9.413 26.121 -36.577 1.00 86.75 251 LEU A CA 1
ATOM 1955 C C . LEU A 1 251 ? 8.016 25.550 -36.85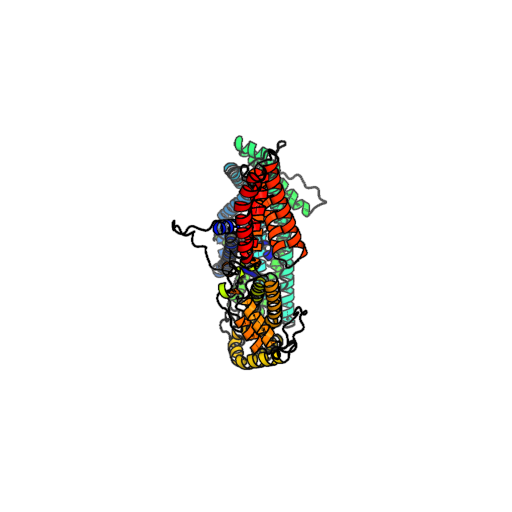4 1.00 86.75 251 LEU A C 1
ATOM 1957 O O . LEU A 1 251 ? 7.741 25.075 -37.960 1.00 86.75 251 LEU A O 1
ATOM 1961 N N . GLU A 1 252 ? 7.103 25.633 -35.880 1.00 84.56 252 GLU A N 1
ATOM 1962 C CA . GLU A 1 252 ? 5.697 25.271 -36.071 1.00 84.56 252 GLU A CA 1
ATOM 1963 C C . GLU A 1 252 ? 5.057 26.116 -37.181 1.00 84.56 252 GLU A C 1
ATOM 1965 O O . GLU A 1 252 ? 4.386 25.565 -38.055 1.00 84.56 252 GLU A O 1
ATOM 1970 N N . ARG A 1 253 ? 5.320 27.432 -37.180 1.00 84.38 253 ARG A N 1
ATOM 1971 C CA . ARG A 1 253 ? 4.808 28.378 -38.183 1.00 84.38 253 ARG A CA 1
ATOM 1972 C C . ARG A 1 253 ? 5.483 28.236 -39.545 1.00 84.38 253 ARG A C 1
ATOM 1974 O O . ARG A 1 253 ? 4.798 28.358 -40.554 1.00 84.38 253 ARG A O 1
ATOM 1981 N N . SER A 1 254 ? 6.795 27.992 -39.581 1.00 83.81 254 SER A N 1
ATOM 1982 C CA . SER A 1 254 ? 7.552 27.902 -40.838 1.00 83.81 254 SER A CA 1
ATOM 1983 C C . SER A 1 254 ? 7.368 26.577 -41.580 1.00 83.81 254 SER A C 1
ATOM 1985 O O . SER A 1 254 ? 7.587 26.528 -42.784 1.00 83.81 254 SER A O 1
ATOM 1987 N N . GLY A 1 255 ? 6.981 25.499 -40.887 1.00 78.88 255 GLY A N 1
ATOM 1988 C CA . GLY A 1 255 ? 6.823 24.181 -41.513 1.00 78.88 255 GLY A CA 1
ATOM 1989 C C . GLY A 1 255 ? 8.141 23.458 -41.828 1.00 78.88 255 GLY A C 1
ATOM 1990 O O . GLY A 1 255 ? 8.121 22.458 -42.531 1.00 78.88 255 GLY A O 1
ATOM 1991 N N . SER A 1 256 ? 9.283 23.934 -41.319 1.00 86.00 256 SER A N 1
ATOM 1992 C CA . SER A 1 256 ? 10.604 23.386 -41.666 1.00 86.00 256 SER A CA 1
ATOM 1993 C C . SER A 1 256 ? 10.971 22.145 -40.840 1.00 86.00 256 SER A C 1
ATOM 1995 O O . SER A 1 256 ? 11.467 22.262 -39.718 1.00 86.00 256 SER A O 1
ATOM 1997 N N . ASP A 1 257 ? 10.723 20.951 -41.382 1.00 83.88 257 ASP A N 1
ATOM 1998 C CA . ASP A 1 257 ? 11.018 19.682 -40.693 1.00 83.88 257 ASP A CA 1
ATOM 1999 C C . ASP A 1 257 ? 12.524 19.382 -40.611 1.00 83.88 257 ASP A C 1
ATOM 2001 O O . ASP A 1 257 ? 12.989 18.875 -39.593 1.00 83.88 257 ASP A O 1
ATOM 2005 N N . ALA A 1 258 ? 13.313 19.783 -41.614 1.00 86.69 258 ALA A N 1
ATOM 2006 C CA . ALA A 1 258 ? 14.769 19.601 -41.606 1.00 86.69 258 ALA A CA 1
ATOM 2007 C C . ALA A 1 258 ? 15.451 20.388 -40.469 1.00 86.69 258 ALA A C 1
ATOM 2009 O O . ALA A 1 258 ? 16.315 19.866 -39.771 1.00 86.69 258 ALA A O 1
ATOM 2010 N N . GLN A 1 259 ? 15.021 21.632 -40.228 1.00 89.25 259 GLN A N 1
ATOM 2011 C CA . GLN A 1 259 ? 15.542 22.437 -39.116 1.00 89.25 259 GLN A CA 1
ATOM 2012 C C . GLN A 1 259 ? 15.114 21.885 -37.753 1.00 89.25 259 GLN A C 1
ATOM 2014 O O . GLN A 1 259 ? 15.868 21.982 -36.786 1.00 89.25 259 GLN A O 1
ATOM 2019 N N . LEU A 1 260 ? 13.914 21.302 -37.666 1.00 89.75 260 LEU A N 1
ATOM 2020 C CA . LEU A 1 260 ? 13.452 20.641 -36.449 1.00 89.75 260 LEU A CA 1
ATOM 2021 C C . LEU A 1 260 ? 14.278 19.381 -36.150 1.00 89.75 260 LEU A C 1
ATOM 2023 O O . LEU A 1 260 ? 14.648 19.167 -34.999 1.00 89.75 260 LEU A O 1
ATOM 2027 N N . GLN A 1 261 ? 14.601 18.582 -37.168 1.00 88.44 261 GLN A N 1
ATOM 2028 C CA . GLN A 1 261 ? 15.464 17.407 -37.023 1.00 88.44 261 GLN A CA 1
ATOM 2029 C C . GLN A 1 261 ? 16.876 17.784 -36.558 1.00 88.44 261 GLN A C 1
ATOM 2031 O O . GLN A 1 261 ? 17.366 17.198 -35.595 1.00 88.44 261 GLN A O 1
ATOM 2036 N N . GLU A 1 262 ? 17.493 18.799 -37.169 1.00 89.06 262 GLU A N 1
ATOM 2037 C CA . GLU A 1 262 ? 18.826 19.283 -36.779 1.00 89.06 262 GLU A CA 1
ATOM 2038 C C . GLU A 1 262 ? 18.855 19.800 -35.330 1.00 89.06 262 GLU A C 1
ATOM 2040 O O . GLU A 1 262 ? 19.766 19.494 -34.552 1.00 89.06 262 GLU A O 1
ATOM 2045 N N . LEU A 1 263 ? 17.811 20.539 -34.934 1.00 91.50 263 LEU A N 1
ATOM 2046 C CA . LEU A 1 263 ? 17.644 20.994 -33.556 1.00 91.50 263 LEU A CA 1
ATOM 2047 C C . LEU A 1 263 ? 17.578 19.800 -32.598 1.00 91.50 263 LEU A C 1
ATOM 2049 O O . LEU A 1 263 ? 18.343 19.746 -31.640 1.00 91.50 263 LEU A O 1
ATOM 2053 N N . LEU A 1 264 ? 16.704 18.825 -32.862 1.00 90.12 264 LEU A N 1
ATOM 2054 C CA . LEU A 1 264 ? 16.545 17.649 -32.003 1.00 90.12 264 LEU A CA 1
ATOM 2055 C C . LEU A 1 264 ? 17.832 16.822 -31.909 1.00 90.12 264 LEU A C 1
ATOM 2057 O O . LEU A 1 264 ? 18.179 16.372 -30.819 1.00 90.12 264 LEU A O 1
ATOM 2061 N N . HIS A 1 265 ? 18.577 16.677 -33.006 1.00 88.56 265 HIS A N 1
ATOM 2062 C CA . HIS A 1 265 ? 19.871 15.997 -33.008 1.00 88.56 265 HIS A CA 1
ATOM 2063 C C . HIS A 1 265 ? 20.891 16.711 -32.103 1.00 88.56 265 HIS A C 1
ATOM 2065 O O . HIS A 1 265 ? 21.592 16.084 -31.304 1.00 88.56 265 HIS A O 1
ATOM 2071 N N . THR A 1 266 ? 20.926 18.044 -32.153 1.00 90.25 266 THR A N 1
ATOM 2072 C CA . THR A 1 266 ? 21.765 18.866 -31.269 1.00 90.25 266 THR A CA 1
ATOM 2073 C C . THR A 1 266 ? 21.363 18.735 -29.798 1.00 90.25 266 THR A C 1
ATOM 2075 O O . THR A 1 266 ? 22.232 18.566 -28.937 1.00 90.25 266 THR A O 1
ATOM 2078 N N . GLU A 1 267 ? 20.064 18.729 -29.499 1.00 92.25 267 GLU A N 1
ATOM 2079 C CA . GLU A 1 267 ? 19.563 18.507 -28.139 1.00 92.25 267 GLU A CA 1
ATOM 2080 C C . GLU A 1 267 ? 19.869 17.093 -27.632 1.00 92.25 267 GLU A C 1
ATOM 2082 O O . GLU A 1 267 ? 20.229 16.914 -26.474 1.00 92.25 267 GLU A O 1
ATOM 2087 N N . MET A 1 268 ? 19.832 16.073 -28.489 1.00 90.50 268 MET A N 1
ATOM 2088 C CA . MET A 1 268 ? 20.225 14.715 -28.102 1.00 90.50 268 MET A CA 1
ATOM 2089 C C . MET A 1 268 ? 21.707 14.631 -27.727 1.00 90.50 268 MET A C 1
ATOM 2091 O O . MET A 1 268 ? 22.038 14.027 -26.708 1.00 90.50 268 MET A O 1
ATOM 2095 N N . ARG A 1 269 ? 22.602 15.300 -28.465 1.00 88.75 269 ARG A N 1
ATOM 2096 C CA . ARG A 1 269 ? 24.020 15.410 -28.069 1.00 88.75 269 ARG A CA 1
ATOM 2097 C C . ARG A 1 269 ? 24.178 16.128 -26.727 1.00 88.75 269 ARG A C 1
ATOM 2099 O O . ARG A 1 269 ? 24.964 15.704 -25.880 1.00 88.75 269 ARG A O 1
ATOM 2106 N N . GLY A 1 270 ? 23.414 17.199 -26.509 1.00 90.19 270 GLY A N 1
ATOM 2107 C CA . GLY A 1 270 ? 23.358 17.903 -25.225 1.00 90.19 270 GLY A CA 1
ATOM 2108 C C . GLY A 1 270 ? 22.903 17.004 -24.072 1.00 90.19 270 GLY A C 1
ATOM 2109 O O . GLY A 1 270 ? 23.532 17.001 -23.013 1.00 90.19 270 GLY A O 1
ATOM 2110 N N . TRP A 1 271 ? 21.866 16.201 -24.300 1.00 92.38 271 TRP A N 1
ATOM 2111 C CA . TRP A 1 271 ? 21.347 15.221 -23.350 1.00 92.38 271 TRP A CA 1
ATOM 2112 C C . TRP A 1 271 ? 22.396 14.163 -22.986 1.00 92.38 271 TRP A C 1
ATOM 2114 O O . TRP A 1 271 ? 22.633 13.944 -21.799 1.00 92.38 271 TRP A O 1
ATOM 2124 N N . VAL A 1 272 ? 23.084 13.570 -23.972 1.00 90.19 272 VAL A N 1
ATOM 2125 C CA . VAL A 1 272 ? 24.153 12.581 -23.725 1.00 90.19 272 VAL A CA 1
ATOM 2126 C C . VAL A 1 272 ? 25.262 13.182 -22.861 1.00 90.19 272 VAL A C 1
ATOM 2128 O O . VAL A 1 272 ? 25.643 12.580 -21.859 1.00 90.19 272 VAL A O 1
ATOM 2131 N N . ARG A 1 273 ? 25.735 14.394 -23.189 1.00 87.38 273 ARG A N 1
ATOM 2132 C CA . ARG A 1 273 ? 26.770 15.091 -22.401 1.00 87.38 273 ARG A CA 1
ATOM 2133 C C . ARG A 1 273 ? 26.328 15.357 -20.964 1.00 87.38 273 ARG A C 1
ATOM 2135 O O . ARG A 1 273 ? 27.111 15.173 -20.041 1.00 87.38 273 ARG A O 1
ATOM 2142 N N . MET A 1 274 ? 25.076 15.768 -20.767 1.00 90.56 274 MET A N 1
ATOM 2143 C CA . MET A 1 274 ? 24.533 16.012 -19.429 1.00 90.56 274 MET A CA 1
ATOM 2144 C C . MET A 1 274 ? 24.485 14.729 -18.590 1.00 90.56 274 MET A C 1
ATOM 2146 O O . MET A 1 274 ? 24.867 14.755 -17.420 1.00 90.56 274 MET A O 1
ATOM 2150 N N . ILE A 1 275 ? 24.056 13.610 -19.181 1.00 89.81 275 ILE A N 1
ATOM 2151 C CA . ILE A 1 275 ? 24.018 12.321 -18.485 1.00 89.81 275 ILE A CA 1
ATOM 2152 C C . ILE A 1 275 ? 25.437 11.822 -18.164 1.00 89.81 275 ILE A C 1
ATOM 2154 O O . ILE A 1 275 ? 25.690 11.410 -17.031 1.00 89.81 275 ILE A O 1
ATOM 2158 N N . ASP A 1 276 ? 26.366 11.882 -19.122 1.00 86.69 276 ASP A N 1
ATOM 2159 C CA . ASP A 1 276 ? 27.736 11.373 -18.953 1.00 86.69 276 ASP A CA 1
ATOM 2160 C C . ASP A 1 276 ? 28.590 12.236 -18.010 1.00 86.69 276 ASP A C 1
ATOM 2162 O O . ASP A 1 276 ? 29.414 11.697 -17.266 1.00 86.69 276 ASP A O 1
ATOM 2166 N N . GLY A 1 277 ? 28.336 13.547 -17.943 1.00 81.38 277 GLY A N 1
ATOM 2167 C CA . GLY A 1 277 ? 29.025 14.470 -17.033 1.00 81.38 277 GLY A CA 1
ATOM 2168 C C . GLY A 1 277 ? 28.856 14.145 -15.540 1.00 81.38 277 GLY A C 1
ATOM 2169 O O . GLY A 1 277 ? 29.554 14.709 -14.699 1.00 81.38 277 GLY A O 1
ATOM 2170 N N . MET A 1 278 ? 27.961 13.218 -15.180 1.00 70.81 278 MET A N 1
ATOM 2171 C CA . MET A 1 278 ? 27.852 12.699 -13.813 1.00 70.81 278 MET A CA 1
ATOM 2172 C C . MET A 1 278 ? 28.901 11.649 -13.447 1.00 70.81 278 MET A C 1
ATOM 2174 O O 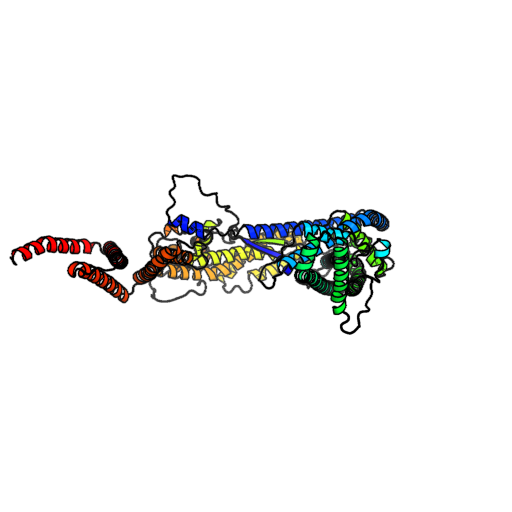. MET A 1 278 ? 29.147 11.453 -12.257 1.00 70.81 278 MET A O 1
ATOM 2178 N N . ILE A 1 279 ? 29.490 10.970 -14.431 1.00 66.44 279 ILE A N 1
ATOM 2179 C CA . ILE A 1 279 ? 30.515 9.943 -14.208 1.00 66.44 279 ILE A CA 1
ATOM 2180 C C . ILE A 1 279 ? 31.911 10.545 -14.322 1.00 66.44 279 ILE A C 1
ATOM 2182 O O . ILE A 1 279 ? 32.756 10.273 -13.474 1.00 66.44 279 ILE A O 1
ATOM 2186 N N . ASP A 1 280 ? 32.125 11.411 -15.312 1.00 63.81 280 ASP A N 1
ATOM 2187 C CA . ASP A 1 280 ? 33.432 11.991 -15.611 1.00 63.81 280 ASP A CA 1
ATOM 2188 C C . ASP A 1 280 ? 33.415 13.516 -15.433 1.00 63.81 280 ASP A C 1
ATOM 2190 O O . ASP A 1 280 ? 33.287 14.275 -16.392 1.00 63.81 280 ASP A O 1
ATOM 2194 N N . GLN A 1 281 ? 33.605 13.991 -14.195 1.00 57.62 281 GLN A N 1
ATOM 2195 C CA . GLN A 1 281 ? 33.789 15.430 -13.926 1.00 57.62 281 GLN A CA 1
ATOM 2196 C C . GLN A 1 281 ? 35.131 15.978 -14.462 1.00 57.62 281 GLN A C 1
ATOM 2198 O O . GLN A 1 281 ? 35.294 17.190 -14.563 1.00 57.62 281 GLN A O 1
ATOM 2203 N N . ASN A 1 282 ? 36.082 15.097 -14.813 1.00 49.28 282 ASN A N 1
ATOM 2204 C CA . ASN A 1 282 ? 37.484 15.443 -15.090 1.00 49.28 282 ASN A CA 1
ATOM 2205 C C . ASN A 1 282 ? 37.991 15.087 -16.502 1.00 49.28 282 ASN A C 1
ATOM 2207 O O . ASN A 1 282 ? 39.174 15.289 -16.771 1.00 49.28 282 ASN A O 1
ATOM 2211 N N . GLN A 1 283 ? 37.157 14.569 -17.411 1.00 51.25 283 GLN A N 1
ATOM 2212 C CA . GLN A 1 283 ? 37.585 14.288 -18.790 1.00 51.25 283 GLN A CA 1
ATOM 2213 C C . GLN A 1 283 ? 36.921 15.254 -19.775 1.00 51.25 283 GLN A C 1
ATOM 2215 O O . GLN A 1 283 ? 35.697 15.396 -19.817 1.00 51.25 283 GLN A O 1
ATOM 2220 N N . GLY A 1 284 ? 37.748 15.936 -20.575 1.00 50.91 284 GLY A N 1
ATOM 2221 C CA . GLY A 1 284 ? 37.283 16.722 -21.713 1.00 50.91 284 GLY A CA 1
ATOM 2222 C C . GLY A 1 284 ? 36.442 15.836 -22.627 1.00 50.91 284 GLY A C 1
ATOM 2223 O O . GLY A 1 284 ? 36.864 14.742 -22.996 1.00 50.91 284 GLY A O 1
ATOM 2224 N N . HIS A 1 285 ? 35.225 16.276 -22.931 1.00 55.06 285 HIS A N 1
ATOM 2225 C CA . HIS A 1 285 ? 34.327 15.524 -23.796 1.00 55.06 285 HIS A CA 1
ATOM 2226 C C . HIS A 1 285 ? 34.777 15.777 -25.240 1.00 55.06 285 HIS A C 1
ATOM 2228 O O . HIS A 1 285 ? 34.775 16.940 -25.646 1.00 55.06 285 HIS A O 1
ATOM 2234 N N . PRO A 1 286 ? 35.205 14.757 -26.005 1.00 54.88 286 PRO A N 1
ATOM 2235 C CA . PRO A 1 286 ? 35.514 14.958 -27.414 1.00 54.88 286 PRO A CA 1
ATOM 2236 C C . PRO A 1 286 ? 34.257 15.463 -28.135 1.00 54.88 286 PRO A C 1
ATOM 2238 O O . PRO A 1 286 ? 33.159 14.955 -27.886 1.00 54.88 286 PRO A O 1
ATOM 2241 N N . ASP A 1 287 ? 34.418 16.466 -29.000 1.00 54.50 287 ASP A N 1
ATOM 2242 C CA . ASP A 1 287 ? 33.385 16.897 -29.946 1.00 54.50 287 ASP A CA 1
ATOM 2243 C C . ASP A 1 287 ? 33.217 15.800 -31.006 1.00 54.50 287 ASP A C 1
ATOM 2245 O O . ASP A 1 287 ? 33.759 15.870 -32.105 1.00 54.50 287 ASP A O 1
ATOM 2249 N N . ASP A 1 288 ? 32.526 14.727 -30.631 1.00 58.28 288 ASP A N 1
ATOM 2250 C CA . ASP A 1 288 ? 32.076 13.701 -31.562 1.00 58.28 288 ASP A CA 1
ATOM 2251 C C . ASP A 1 288 ? 30.827 14.219 -32.291 1.00 58.28 288 ASP A C 1
ATOM 2253 O O . ASP A 1 288 ? 29.869 14.702 -31.670 1.00 58.28 288 ASP A O 1
ATOM 2257 N N . GLU A 1 289 ? 30.846 14.160 -33.622 1.00 61.19 289 GLU A N 1
ATOM 2258 C CA . GLU A 1 289 ? 29.696 14.523 -34.450 1.00 61.19 289 GLU A CA 1
ATOM 2259 C C . GLU A 1 289 ? 28.562 13.496 -34.319 1.00 61.19 289 GLU A C 1
ATOM 2261 O O . GLU A 1 289 ? 27.401 13.848 -34.531 1.00 61.19 289 GLU A O 1
ATOM 2266 N N . THR A 1 290 ? 28.861 12.257 -33.911 1.00 71.94 290 THR A N 1
ATOM 2267 C CA . THR A 1 290 ? 27.885 11.164 -33.853 1.00 71.94 290 THR A CA 1
ATOM 2268 C C . THR A 1 290 ? 27.160 11.076 -32.504 1.00 71.94 290 THR A C 1
ATOM 2270 O O . THR A 1 290 ? 27.740 11.200 -31.423 1.00 71.94 290 THR A O 1
ATOM 2273 N N . VAL A 1 291 ? 25.839 10.868 -32.544 1.00 79.38 291 VAL A N 1
ATOM 2274 C CA . VAL A 1 291 ? 25.034 10.635 -31.336 1.00 79.38 291 VAL A CA 1
ATOM 2275 C C . VAL A 1 291 ? 25.224 9.189 -30.879 1.00 79.38 291 VAL A C 1
ATOM 2277 O O . VAL A 1 291 ? 24.732 8.268 -31.521 1.00 79.38 291 VAL A O 1
ATOM 2280 N N . ARG A 1 292 ? 25.891 9.004 -29.737 1.00 85.12 292 ARG A N 1
ATOM 2281 C CA . ARG A 1 292 ? 26.110 7.696 -29.095 1.00 85.12 292 ARG A CA 1
ATOM 2282 C C . ARG A 1 292 ? 25.254 7.498 -27.837 1.00 85.12 292 ARG A C 1
ATOM 2284 O O . ARG A 1 292 ? 24.810 8.486 -27.241 1.00 85.12 292 ARG A O 1
ATOM 2291 N N . PRO A 1 293 ? 25.061 6.258 -27.359 1.00 88.44 293 PRO A N 1
ATOM 2292 C CA . PRO A 1 293 ? 24.461 6.018 -26.053 1.00 88.44 293 PRO A CA 1
ATOM 2293 C C . PRO A 1 293 ? 25.268 6.639 -24.901 1.00 88.44 293 PRO A C 1
ATOM 2295 O O . PRO A 1 293 ? 26.506 6.670 -24.953 1.00 88.44 293 PRO A O 1
ATOM 2298 N N . PRO A 1 294 ? 24.605 7.096 -23.821 1.00 90.81 294 PRO A N 1
ATOM 2299 C CA . PRO A 1 294 ? 25.298 7.530 -22.612 1.00 90.81 294 PRO A CA 1
ATOM 2300 C C . PRO A 1 294 ? 26.110 6.394 -21.966 1.00 90.81 294 PRO A C 1
ATOM 2302 O O . PRO A 1 294 ? 25.571 5.322 -21.670 1.00 90.81 294 PRO A O 1
ATOM 2305 N N . ARG A 1 295 ? 27.387 6.649 -21.647 1.00 89.31 295 ARG A N 1
ATOM 2306 C CA . ARG A 1 295 ? 28.265 5.718 -20.906 1.00 89.31 295 ARG A CA 1
ATOM 2307 C C . ARG A 1 295 ? 27.696 5.387 -19.539 1.00 89.31 295 ARG A C 1
ATOM 2309 O O . ARG A 1 295 ? 27.890 4.276 -19.048 1.00 89.31 295 ARG A O 1
ATOM 2316 N N . ALA A 1 296 ? 26.963 6.322 -18.933 1.00 89.94 296 ALA A N 1
ATOM 2317 C CA . ALA A 1 296 ? 26.296 6.060 -17.667 1.00 89.94 296 ALA A CA 1
ATOM 2318 C C . ALA A 1 296 ? 25.291 4.914 -17.743 1.00 89.94 296 ALA A C 1
ATOM 2320 O O . ALA A 1 296 ? 25.169 4.141 -16.791 1.00 89.94 296 ALA A O 1
ATOM 2321 N N . PHE A 1 297 ? 24.620 4.751 -18.883 1.00 91.75 297 PHE A N 1
ATOM 2322 C CA . PHE A 1 297 ? 23.695 3.642 -19.065 1.00 91.75 297 PHE A CA 1
ATOM 2323 C C . PHE A 1 297 ? 24.451 2.331 -19.274 1.00 91.75 297 PHE A C 1
ATOM 2325 O O . PHE A 1 297 ? 24.072 1.334 -18.667 1.00 91.75 297 PHE A O 1
ATOM 2332 N N . THR A 1 298 ? 25.562 2.343 -20.018 1.00 91.38 298 THR A N 1
ATOM 2333 C CA . THR A 1 298 ? 26.461 1.182 -20.154 1.00 91.38 298 THR A CA 1
ATOM 2334 C C . THR A 1 298 ? 27.007 0.721 -18.803 1.00 91.38 298 THR A C 1
ATOM 2336 O O . THR A 1 298 ? 26.901 -0.454 -18.454 1.00 91.38 298 THR A O 1
ATOM 2339 N N . ALA A 1 299 ? 27.530 1.641 -17.988 1.00 91.12 299 ALA A N 1
ATOM 2340 C CA . ALA A 1 299 ? 28.047 1.318 -16.660 1.00 91.12 299 ALA A CA 1
ATOM 2341 C C . ALA A 1 299 ? 26.958 0.721 -15.751 1.00 91.12 299 ALA A C 1
ATOM 2343 O O . ALA A 1 299 ? 27.214 -0.208 -14.980 1.00 91.12 299 ALA A O 1
ATOM 2344 N N . LEU A 1 300 ? 25.730 1.236 -15.849 1.00 92.62 300 LEU A N 1
ATOM 2345 C CA . LEU A 1 300 ? 24.591 0.735 -15.090 1.00 92.62 300 LEU A CA 1
ATOM 2346 C C . LEU A 1 300 ? 24.133 -0.646 -15.578 1.00 92.62 300 LEU A C 1
ATOM 2348 O O . LEU A 1 300 ? 23.910 -1.527 -14.750 1.00 92.62 300 LEU A O 1
ATOM 2352 N N . ALA A 1 301 ? 24.071 -0.866 -16.892 1.00 93.44 301 ALA A N 1
ATOM 2353 C CA . ALA A 1 301 ? 23.800 -2.170 -17.492 1.00 93.44 301 ALA A CA 1
ATOM 2354 C C . ALA A 1 301 ? 24.834 -3.220 -17.051 1.00 93.44 301 ALA A C 1
ATOM 2356 O O . ALA A 1 301 ? 24.467 -4.328 -16.661 1.00 93.44 301 ALA A O 1
ATOM 2357 N N . GLY A 1 302 ? 26.119 -2.857 -17.002 1.00 93.75 302 GLY A N 1
ATOM 2358 C CA . GLY A 1 302 ? 27.172 -3.726 -16.472 1.00 93.75 302 GLY A CA 1
ATOM 2359 C C . GLY A 1 302 ? 26.899 -4.163 -15.028 1.00 93.75 302 GLY A C 1
ATOM 2360 O O . GLY A 1 302 ? 26.903 -5.356 -14.729 1.00 93.75 302 GLY A O 1
ATOM 2361 N N . LYS A 1 303 ? 26.573 -3.216 -14.136 1.00 95.56 303 LYS A N 1
ATOM 2362 C CA . LYS A 1 303 ? 26.236 -3.517 -12.729 1.00 95.56 303 LYS A CA 1
ATOM 2363 C C . LYS A 1 303 ? 24.997 -4.409 -12.600 1.00 95.56 303 LYS A C 1
ATOM 2365 O O . LYS A 1 303 ? 24.989 -5.325 -11.781 1.00 95.56 303 LYS A O 1
ATOM 2370 N N . ILE A 1 304 ? 23.964 -4.151 -13.404 1.00 95.75 304 ILE A N 1
ATOM 2371 C CA . ILE A 1 304 ? 22.714 -4.923 -13.404 1.00 95.75 304 ILE A CA 1
ATOM 2372 C C . ILE A 1 304 ? 22.959 -6.358 -13.878 1.00 95.75 304 ILE A C 1
ATOM 2374 O O . ILE A 1 304 ? 22.516 -7.300 -13.223 1.00 95.75 304 ILE A O 1
ATOM 2378 N N . GLY A 1 305 ? 23.707 -6.541 -14.967 1.00 94.56 305 GLY A N 1
ATOM 2379 C CA . GLY A 1 305 ? 24.016 -7.873 -15.481 1.00 94.56 305 GLY A CA 1
ATOM 2380 C C . GLY A 1 305 ? 24.913 -8.685 -14.538 1.00 94.56 305 GLY A C 1
ATOM 2381 O O . GLY A 1 305 ? 24.670 -9.873 -14.343 1.00 94.56 305 GLY A O 1
ATOM 2382 N N . VAL A 1 306 ? 25.880 -8.048 -13.861 1.00 95.69 306 VAL A N 1
ATOM 2383 C CA . VAL A 1 306 ? 26.672 -8.700 -12.797 1.00 95.69 306 VAL A CA 1
ATOM 2384 C C . VAL A 1 306 ? 25.780 -9.146 -11.638 1.00 95.69 306 VAL A C 1
ATOM 2386 O O . VAL A 1 306 ? 25.917 -10.270 -11.156 1.00 95.69 306 VAL A O 1
ATOM 2389 N N . LEU A 1 307 ? 24.839 -8.301 -11.204 1.00 97.19 307 LEU A N 1
ATOM 2390 C CA . LEU A 1 307 ? 23.892 -8.668 -10.154 1.00 97.19 307 LEU A CA 1
ATOM 2391 C C . LEU A 1 307 ? 23.002 -9.843 -10.578 1.00 97.19 307 LEU A C 1
ATOM 2393 O O . LEU A 1 307 ? 22.757 -10.736 -9.768 1.00 97.19 307 LEU A O 1
ATOM 2397 N N . PHE A 1 308 ? 22.534 -9.863 -11.827 1.00 96.69 308 PHE A N 1
ATOM 2398 C CA . PHE A 1 308 ? 21.755 -10.975 -12.369 1.00 96.69 308 PHE A CA 1
ATOM 2399 C C . PHE A 1 308 ? 22.554 -12.286 -12.336 1.00 96.69 308 PHE A C 1
ATOM 2401 O O . PHE A 1 308 ? 22.096 -13.250 -11.723 1.00 96.69 308 PHE A O 1
ATOM 2408 N N . LEU A 1 309 ? 23.774 -12.295 -12.886 1.00 96.06 309 LEU A N 1
ATOM 2409 C CA . LEU A 1 309 ? 24.667 -13.462 -12.871 1.00 96.06 309 LEU A CA 1
ATOM 2410 C C . LEU A 1 309 ? 24.952 -13.955 -11.450 1.00 96.06 309 LEU A C 1
ATOM 2412 O O . LEU A 1 309 ? 24.926 -15.155 -11.196 1.00 96.06 309 LEU A O 1
ATOM 2416 N N . HIS A 1 310 ? 25.175 -13.035 -10.509 1.00 96.62 310 HIS A N 1
ATOM 2417 C CA . HIS A 1 310 ? 25.366 -13.377 -9.102 1.00 96.62 310 HIS A CA 1
ATOM 2418 C C . HIS A 1 310 ? 24.099 -13.962 -8.458 1.00 96.62 310 HIS A C 1
ATOM 2420 O O . HIS A 1 310 ? 24.188 -14.830 -7.595 1.00 96.62 310 HIS A O 1
ATOM 2426 N N . SER A 1 311 ? 22.914 -13.513 -8.877 1.00 97.06 311 SER A N 1
ATOM 2427 C CA . SER A 1 311 ? 21.633 -13.935 -8.300 1.00 97.06 311 SER A CA 1
ATOM 2428 C C . SER A 1 311 ? 21.194 -15.332 -8.747 1.00 97.06 311 SER A C 1
ATOM 2430 O O . SER A 1 311 ? 20.509 -16.012 -7.985 1.00 97.06 311 SER A O 1
ATOM 2432 N N . MET A 1 312 ? 21.587 -15.784 -9.943 1.00 96.44 312 MET A N 1
ATOM 2433 C CA . MET A 1 312 ? 21.228 -17.111 -10.473 1.00 96.44 312 MET A CA 1
ATOM 2434 C C . MET A 1 312 ? 21.617 -18.281 -9.556 1.00 96.44 312 MET A C 1
ATOM 2436 O O . MET A 1 312 ? 20.714 -19.007 -9.127 1.00 96.44 312 MET A O 1
ATOM 2440 N N . PRO A 1 313 ? 22.893 -18.454 -9.160 1.00 96.38 313 PRO A N 1
ATOM 2441 C CA . PRO A 1 313 ? 23.271 -19.546 -8.266 1.00 96.38 313 PRO A CA 1
ATOM 2442 C C . PRO A 1 313 ? 22.611 -19.421 -6.887 1.00 96.38 313 PRO A C 1
ATOM 2444 O O . PRO A 1 313 ? 22.235 -20.431 -6.300 1.00 96.38 313 PRO A O 1
ATOM 2447 N N . LEU A 1 314 ? 22.389 -18.199 -6.380 1.00 96.88 314 LEU A N 1
ATOM 2448 C CA . LEU A 1 314 ? 21.682 -17.998 -5.110 1.00 96.88 314 LEU A CA 1
ATOM 2449 C C . LEU A 1 314 ? 20.249 -18.534 -5.173 1.00 96.88 314 LEU A C 1
ATOM 2451 O O . LEU A 1 314 ? 19.799 -19.208 -4.250 1.00 96.88 314 LEU A O 1
ATOM 2455 N N . LEU A 1 315 ? 19.535 -18.253 -6.264 1.00 97.19 315 LEU A N 1
ATOM 2456 C CA . LEU A 1 315 ? 18.161 -18.706 -6.457 1.00 97.19 315 LEU A CA 1
ATOM 2457 C C . LEU A 1 315 ? 18.087 -20.220 -6.704 1.00 97.19 315 LEU A C 1
ATOM 2459 O O . LEU A 1 315 ? 17.192 -20.869 -6.160 1.00 97.19 315 LEU A O 1
ATOM 2463 N N . ARG A 1 316 ? 19.053 -20.810 -7.423 1.00 96.25 316 ARG A N 1
ATOM 2464 C CA . ARG A 1 316 ? 19.147 -22.273 -7.561 1.00 96.25 316 ARG A CA 1
ATOM 2465 C C . ARG A 1 316 ? 19.448 -22.968 -6.232 1.00 96.25 316 ARG A C 1
ATOM 2467 O O . ARG A 1 316 ? 18.818 -23.980 -5.937 1.00 96.25 316 ARG A O 1
ATOM 2474 N N . ASN A 1 317 ? 20.300 -22.392 -5.384 1.00 94.81 317 ASN A N 1
ATOM 2475 C CA . ASN A 1 317 ? 20.544 -22.915 -4.035 1.00 94.81 317 ASN A CA 1
ATOM 2476 C C . ASN A 1 317 ? 19.274 -22.914 -3.169 1.00 94.81 317 ASN A C 1
ATOM 2478 O O . ASN A 1 317 ? 19.082 -23.823 -2.365 1.00 94.81 317 ASN A O 1
ATOM 2482 N N . VAL A 1 318 ? 18.376 -21.938 -3.353 1.00 92.88 318 VAL A N 1
ATOM 2483 C CA . VAL A 1 318 ? 17.057 -21.945 -2.697 1.00 92.88 318 VAL A CA 1
ATOM 2484 C C . VAL A 1 318 ? 16.179 -23.074 -3.228 1.00 92.88 318 VAL A C 1
ATOM 2486 O O . VAL A 1 318 ? 15.571 -23.780 -2.429 1.00 92.88 318 VAL A O 1
ATOM 2489 N N . LEU A 1 319 ? 16.111 -23.280 -4.548 1.00 93.62 319 LEU A N 1
ATOM 2490 C CA . LEU A 1 319 ? 15.344 -24.395 -5.122 1.00 93.62 319 LEU A CA 1
ATOM 2491 C C . LEU A 1 319 ? 15.897 -25.765 -4.696 1.00 93.62 319 LEU A C 1
ATOM 2493 O O . LEU A 1 319 ? 15.131 -26.719 -4.547 1.00 93.62 319 LEU A O 1
ATOM 2497 N N . ALA A 1 320 ? 17.204 -25.857 -4.442 1.00 92.81 320 ALA A N 1
ATOM 2498 C CA . ALA A 1 320 ? 17.855 -27.058 -3.927 1.00 92.81 320 ALA A CA 1
ATOM 2499 C C . ALA A 1 320 ? 17.470 -27.393 -2.472 1.00 92.81 320 ALA A C 1
ATOM 2501 O O . ALA A 1 320 ? 17.697 -28.519 -2.034 1.00 92.81 320 ALA A O 1
ATOM 2502 N N . LEU A 1 321 ? 16.837 -26.469 -1.732 1.00 88.44 321 LEU A N 1
ATOM 2503 C CA . LEU A 1 321 ? 16.250 -26.764 -0.415 1.00 88.44 321 LEU A CA 1
ATOM 2504 C C . LEU A 1 321 ? 15.036 -27.706 -0.507 1.00 88.44 321 LEU A C 1
ATOM 2506 O O . LEU A 1 321 ? 14.616 -28.261 0.508 1.00 88.44 321 LEU A O 1
ATOM 2510 N N . GLY A 1 322 ? 14.482 -27.895 -1.708 1.00 85.12 322 GLY A N 1
ATOM 2511 C CA . GLY A 1 322 ? 13.339 -28.761 -1.974 1.00 85.12 322 GLY A CA 1
ATOM 2512 C C . GLY A 1 322 ? 12.011 -28.010 -2.072 1.00 85.12 322 GLY A C 1
ATOM 2513 O O . GLY A 1 322 ? 11.917 -26.808 -1.821 1.00 85.12 322 GLY A O 1
ATOM 2514 N N . VAL A 1 323 ? 10.967 -28.737 -2.476 1.00 84.12 323 VAL A N 1
ATOM 2515 C CA . VAL A 1 323 ? 9.622 -28.184 -2.673 1.00 84.12 323 VAL A CA 1
ATOM 2516 C C . VAL A 1 323 ? 8.954 -27.951 -1.311 1.00 84.12 323 VAL A C 1
ATOM 2518 O O . VAL A 1 323 ? 8.733 -28.918 -0.573 1.00 84.12 323 VAL A O 1
ATOM 2521 N N . PRO A 1 324 ? 8.586 -26.705 -0.957 1.00 78.69 324 PRO A N 1
ATOM 2522 C CA . PRO A 1 324 ? 7.864 -26.447 0.282 1.00 78.69 324 PRO A CA 1
ATOM 2523 C C . PRO A 1 324 ? 6.472 -27.084 0.249 1.00 78.69 324 PRO A C 1
ATOM 2525 O O . PRO A 1 324 ? 5.778 -26.999 -0.766 1.00 78.69 324 PRO A O 1
ATOM 2528 N N . LEU A 1 325 ? 6.027 -27.631 1.388 1.00 75.12 325 LEU A N 1
ATOM 2529 C CA . LEU A 1 325 ? 4.691 -28.231 1.548 1.00 75.12 325 LEU A CA 1
ATOM 2530 C C . LEU A 1 325 ? 3.570 -27.304 1.042 1.00 75.12 325 LEU A C 1
ATOM 2532 O O . LEU A 1 325 ? 2.634 -27.743 0.381 1.00 75.12 325 LEU A O 1
ATOM 2536 N N . ARG A 1 326 ? 3.690 -26.005 1.339 1.00 72.94 326 ARG A N 1
ATOM 2537 C CA . ARG A 1 326 ? 2.778 -24.938 0.911 1.00 72.94 326 ARG A CA 1
ATOM 2538 C C . ARG A 1 326 ? 3.562 -23.920 0.091 1.00 72.94 326 ARG A C 1
ATOM 2540 O O . ARG A 1 326 ? 4.044 -22.915 0.605 1.00 72.94 326 ARG A O 1
ATOM 2547 N N . GLY A 1 327 ? 3.748 -24.227 -1.186 1.00 78.62 327 GLY A N 1
ATOM 2548 C CA . GLY A 1 327 ? 4.551 -23.399 -2.088 1.00 78.62 327 GLY A CA 1
ATOM 2549 C C . GLY A 1 327 ? 4.962 -24.069 -3.393 1.00 78.62 327 GLY A C 1
ATOM 2550 O O . GLY A 1 327 ? 5.757 -23.481 -4.117 1.00 78.62 327 GLY A O 1
ATOM 2551 N N . ALA A 1 328 ? 4.431 -25.257 -3.705 1.00 85.56 328 ALA A N 1
ATOM 2552 C CA . ALA A 1 328 ? 4.765 -26.005 -4.916 1.00 85.56 328 ALA A CA 1
ATOM 2553 C C . ALA A 1 328 ? 4.585 -25.183 -6.200 1.00 85.56 328 ALA A C 1
ATOM 2555 O O . ALA A 1 328 ? 5.438 -25.229 -7.079 1.00 85.56 328 ALA A O 1
ATOM 2556 N N . GLU A 1 329 ? 3.533 -24.367 -6.277 1.00 87.88 329 GLU A N 1
ATOM 2557 C CA . GLU A 1 329 ? 3.322 -23.460 -7.406 1.00 87.88 329 GLU A CA 1
ATOM 2558 C C . GLU A 1 329 ? 4.413 -22.385 -7.484 1.00 87.88 329 GLU A C 1
ATOM 2560 O O . GLU A 1 329 ? 5.090 -22.280 -8.499 1.00 87.88 329 GLU A O 1
ATOM 2565 N N . LYS A 1 330 ? 4.676 -21.649 -6.392 1.00 88.31 330 LYS A N 1
ATOM 2566 C CA . LYS A 1 330 ? 5.741 -20.626 -6.346 1.00 88.31 330 LYS A CA 1
ATOM 2567 C C . LYS A 1 330 ? 7.123 -21.208 -6.658 1.00 88.31 330 LYS A C 1
ATOM 2569 O O . LYS A 1 330 ? 7.935 -20.541 -7.295 1.00 88.31 330 LYS A O 1
ATOM 2574 N N . TYR A 1 331 ? 7.379 -22.432 -6.197 1.00 92.56 331 TYR A N 1
ATOM 2575 C CA . TYR A 1 331 ? 8.579 -23.199 -6.509 1.00 92.56 331 TYR A CA 1
ATOM 2576 C C . TYR A 1 331 ? 8.663 -23.490 -8.009 1.00 92.56 331 TYR A C 1
ATOM 2578 O O . TYR A 1 331 ? 9.659 -23.142 -8.637 1.00 92.56 331 TYR A O 1
ATOM 2586 N N . ALA A 1 332 ? 7.608 -24.071 -8.589 1.00 93.88 332 ALA A N 1
ATOM 2587 C CA . ALA A 1 332 ? 7.555 -24.413 -10.006 1.00 93.88 332 ALA A CA 1
ATOM 2588 C C . ALA A 1 332 ? 7.694 -23.167 -10.890 1.00 93.88 332 ALA A C 1
ATOM 2590 O O . ALA A 1 332 ? 8.450 -23.180 -11.851 1.00 93.88 332 ALA A O 1
ATOM 2591 N N . GLU A 1 333 ? 7.027 -22.069 -10.533 1.00 94.31 333 GLU A N 1
ATOM 2592 C CA . GLU A 1 333 ? 7.153 -20.784 -11.222 1.00 94.31 333 GLU A CA 1
ATOM 2593 C C . GLU A 1 333 ? 8.582 -20.250 -11.213 1.00 94.31 333 GLU A C 1
ATOM 2595 O O . GLU A 1 333 ? 9.082 -19.839 -12.258 1.00 94.31 333 GLU A O 1
ATOM 2600 N N . LEU A 1 334 ? 9.243 -20.247 -10.048 1.00 95.69 334 LEU A N 1
ATOM 2601 C CA . LEU A 1 334 ? 10.631 -19.807 -9.966 1.00 95.69 334 LEU A CA 1
ATOM 2602 C C . LEU A 1 334 ? 11.541 -20.739 -10.771 1.00 95.69 334 LEU A C 1
ATOM 2604 O O . LEU A 1 334 ? 12.352 -20.233 -11.535 1.00 95.69 334 LEU A O 1
ATOM 2608 N N . SER A 1 335 ? 11.380 -22.060 -10.647 1.00 96.19 335 SER A N 1
ATOM 2609 C CA . SER A 1 335 ? 12.156 -23.038 -11.421 1.00 96.19 335 SER A CA 1
ATOM 2610 C C . SER A 1 335 ? 12.033 -22.778 -12.915 1.00 96.19 335 SER A C 1
ATOM 2612 O O . SER A 1 335 ? 13.044 -22.553 -13.564 1.00 96.19 335 SER A O 1
ATOM 2614 N N . THR A 1 336 ? 10.808 -22.686 -13.444 1.00 95.50 336 THR A N 1
ATOM 2615 C CA . THR A 1 336 ? 10.589 -22.439 -14.874 1.00 95.50 336 THR A CA 1
ATOM 2616 C C . THR A 1 336 ? 11.243 -21.143 -15.350 1.00 95.50 336 THR A C 1
ATOM 2618 O O . THR A 1 336 ? 11.839 -21.112 -16.422 1.00 95.50 336 THR A O 1
ATOM 2621 N N . LEU A 1 337 ? 11.151 -20.066 -14.563 1.00 94.69 337 LEU A N 1
ATOM 2622 C CA . LEU A 1 337 ? 11.787 -18.799 -14.922 1.00 94.69 337 LEU A CA 1
ATOM 2623 C C . LEU A 1 337 ? 13.317 -18.894 -14.901 1.00 94.69 337 LEU A C 1
ATOM 2625 O O . LEU A 1 337 ? 13.955 -18.325 -15.782 1.00 94.69 337 LEU A O 1
ATOM 2629 N N . LEU A 1 338 ? 13.904 -19.588 -13.921 1.00 95.44 338 LEU A N 1
ATOM 2630 C CA . LEU A 1 338 ? 15.354 -19.789 -13.863 1.00 95.44 338 LEU A CA 1
ATOM 2631 C C . LEU A 1 338 ? 15.843 -20.661 -15.017 1.00 95.44 338 LEU A C 1
ATOM 2633 O O . LEU A 1 338 ? 16.830 -20.307 -15.643 1.00 95.44 338 LEU A O 1
ATOM 2637 N N . ASP A 1 339 ? 15.131 -21.740 -15.336 1.00 93.75 339 ASP A N 1
ATOM 2638 C CA . ASP A 1 339 ? 15.489 -22.648 -16.429 1.00 93.75 339 ASP A CA 1
ATOM 2639 C C . ASP A 1 339 ? 15.447 -21.942 -17.792 1.00 93.75 339 ASP A C 1
ATOM 2641 O O . ASP A 1 339 ? 16.288 -22.193 -18.647 1.00 93.75 339 ASP A O 1
ATOM 2645 N N . PHE A 1 340 ? 14.515 -21.004 -17.981 1.00 93.69 340 PHE A N 1
ATOM 2646 C CA . PHE A 1 340 ? 14.462 -20.175 -19.186 1.00 93.69 340 PHE A CA 1
ATOM 2647 C C . PHE A 1 340 ? 15.574 -19.110 -19.237 1.00 93.69 340 PHE A C 1
ATOM 2649 O O . PHE A 1 340 ? 16.086 -18.786 -20.307 1.00 93.69 340 PHE A O 1
ATOM 2656 N N . LEU A 1 341 ? 15.926 -18.518 -18.091 1.00 93.44 341 LEU A N 1
ATOM 2657 C CA . LEU A 1 341 ? 16.849 -17.381 -18.012 1.00 93.44 341 LEU A CA 1
ATOM 2658 C C . LEU A 1 341 ? 18.313 -17.769 -17.782 1.00 93.44 341 LEU A C 1
ATOM 2660 O O . LEU A 1 341 ? 19.173 -16.893 -17.877 1.00 93.44 341 LEU A O 1
ATOM 2664 N N . GLU A 1 342 ? 18.609 -19.029 -17.471 1.00 90.50 342 GLU A N 1
ATOM 2665 C CA . GLU A 1 342 ? 19.962 -19.476 -17.144 1.00 90.50 342 GLU A CA 1
ATOM 2666 C C . GLU A 1 342 ? 20.920 -19.300 -18.335 1.00 90.50 342 GLU A C 1
ATOM 2668 O O . GLU A 1 342 ? 20.692 -19.880 -19.396 1.00 90.50 342 GLU A O 1
ATOM 2673 N N . PRO A 1 343 ? 21.991 -18.497 -18.186 1.00 85.50 343 PRO A N 1
ATOM 2674 C CA . PRO A 1 343 ? 22.943 -18.276 -19.262 1.00 85.50 343 PRO A CA 1
ATOM 2675 C C . PRO A 1 343 ? 24.004 -19.382 -19.306 1.00 85.50 343 PRO A C 1
ATOM 2677 O O . PRO A 1 343 ? 24.744 -19.579 -18.341 1.00 85.50 343 PRO A O 1
ATOM 2680 N N . GLU A 1 344 ? 24.162 -20.024 -20.464 1.00 86.75 344 GLU A N 1
ATOM 2681 C CA . GLU A 1 344 ? 25.231 -20.996 -20.720 1.00 86.75 344 GLU A CA 1
ATOM 2682 C C . GLU A 1 344 ? 26.070 -20.583 -21.950 1.00 86.75 344 GLU A C 1
ATOM 2684 O O . GLU A 1 344 ? 25.564 -20.628 -23.072 1.00 86.75 344 GLU A O 1
ATOM 2689 N N . PRO A 1 345 ? 27.356 -20.186 -21.794 1.00 88.50 345 PRO A N 1
ATOM 2690 C CA . PRO A 1 345 ? 28.097 -19.982 -20.543 1.00 88.50 345 PRO A CA 1
ATOM 2691 C C . PRO A 1 345 ? 27.639 -18.732 -19.773 1.00 88.50 345 PRO A C 1
ATOM 2693 O O . PRO A 1 345 ? 27.169 -17.760 -20.367 1.00 88.50 345 PRO A O 1
ATOM 2696 N N . ALA A 1 346 ? 27.876 -18.719 -18.455 1.00 90.25 346 ALA A N 1
ATOM 2697 C CA . ALA A 1 346 ? 27.512 -17.635 -17.536 1.00 90.25 346 ALA A CA 1
ATOM 2698 C C . ALA A 1 346 ? 28.363 -16.362 -17.735 1.00 90.25 346 ALA A C 1
ATOM 2700 O O . ALA A 1 346 ? 29.187 -15.981 -16.902 1.00 90.25 346 ALA A O 1
ATOM 2701 N N . THR A 1 347 ? 28.167 -15.704 -18.872 1.00 91.38 347 THR A N 1
ATOM 2702 C CA . THR A 1 347 ? 28.838 -14.466 -19.273 1.00 91.38 347 THR A CA 1
ATOM 2703 C C . THR A 1 347 ? 27.844 -13.313 -19.318 1.00 91.38 347 THR A C 1
ATOM 2705 O O . THR A 1 347 ? 26.637 -13.513 -19.463 1.00 91.38 347 THR A O 1
ATOM 2708 N N . LEU A 1 348 ? 28.348 -12.080 -19.214 1.00 90.00 348 LEU A N 1
ATOM 2709 C CA . LEU A 1 348 ? 27.506 -10.881 -19.244 1.00 90.00 348 LEU A CA 1
ATOM 2710 C C . LEU A 1 348 ? 26.723 -10.765 -20.561 1.00 90.00 348 LEU A C 1
ATOM 2712 O O . LEU A 1 348 ? 25.552 -10.398 -20.548 1.00 90.00 348 LEU A O 1
ATOM 2716 N N . GLN A 1 349 ? 27.361 -11.110 -21.679 1.00 89.56 349 GLN A N 1
ATOM 2717 C CA . GLN A 1 349 ? 26.752 -11.060 -23.005 1.00 89.56 349 GLN A CA 1
ATOM 2718 C C . GLN A 1 349 ? 25.573 -12.036 -23.124 1.00 89.56 349 GLN A C 1
ATOM 2720 O O . GLN A 1 349 ? 24.477 -11.625 -23.499 1.00 89.56 349 GLN A O 1
ATOM 2725 N N . VAL A 1 350 ? 25.764 -13.302 -22.738 1.00 89.62 350 VAL A N 1
ATOM 2726 C CA . VAL A 1 350 ? 24.705 -14.328 -22.802 1.00 89.62 350 VAL A CA 1
ATOM 2727 C C . VAL A 1 350 ? 23.568 -14.011 -21.824 1.00 89.62 350 VAL A C 1
ATOM 2729 O O . VAL A 1 350 ? 22.396 -14.121 -22.177 1.00 89.62 350 VAL A O 1
ATOM 2732 N N . ALA A 1 351 ? 23.885 -13.516 -20.623 1.00 90.56 351 ALA A N 1
ATOM 2733 C CA . ALA A 1 351 ? 22.868 -13.068 -19.673 1.00 90.56 351 ALA A CA 1
ATOM 2734 C C . ALA A 1 351 ? 21.956 -11.980 -20.264 1.00 90.56 351 ALA A C 1
ATOM 2736 O O . ALA A 1 351 ? 20.732 -12.054 -20.142 1.00 90.56 351 ALA A O 1
ATOM 2737 N N . TRP A 1 352 ? 22.536 -10.984 -20.940 1.00 91.50 352 TRP A N 1
ATOM 2738 C CA . TRP A 1 352 ? 21.749 -9.946 -21.597 1.00 91.50 352 TRP A CA 1
ATOM 2739 C C . TRP A 1 352 ? 20.966 -10.471 -22.797 1.00 91.50 352 TRP A C 1
ATOM 2741 O O . TRP A 1 352 ? 19.817 -10.073 -22.954 1.00 91.50 352 TRP A O 1
ATOM 2751 N N . GLN A 1 353 ? 21.502 -11.409 -23.582 1.00 90.62 353 GLN A N 1
ATOM 2752 C CA . GLN A 1 353 ? 20.731 -12.071 -24.643 1.00 90.62 353 GLN A CA 1
ATOM 2753 C C . GLN A 1 353 ? 19.442 -12.694 -24.092 1.00 90.62 353 GLN A C 1
ATOM 2755 O O . GLN A 1 353 ? 18.366 -12.463 -24.650 1.00 90.62 353 GLN A O 1
ATOM 2760 N N . HIS A 1 354 ? 19.523 -13.412 -22.969 1.00 90.44 354 HIS A N 1
ATOM 2761 C CA . HIS A 1 354 ? 18.361 -14.056 -22.351 1.00 90.44 354 HIS A CA 1
ATOM 2762 C C . HIS A 1 354 ? 17.342 -13.034 -21.829 1.00 90.44 354 HIS A C 1
ATOM 2764 O O . HIS A 1 354 ? 16.152 -13.104 -22.150 1.00 90.44 354 HIS A O 1
ATOM 2770 N N . LEU A 1 355 ? 17.813 -12.031 -21.083 1.00 91.62 355 LEU A N 1
ATOM 2771 C CA . LEU A 1 355 ? 16.961 -10.980 -20.520 1.00 91.62 355 LEU A CA 1
ATOM 2772 C C . LEU A 1 355 ? 16.269 -10.136 -21.602 1.00 91.62 355 LEU A C 1
ATOM 2774 O O . LEU A 1 355 ? 15.086 -9.821 -21.474 1.00 91.62 355 LEU A O 1
ATOM 2778 N N . LEU A 1 356 ? 16.988 -9.781 -22.669 1.00 91.62 356 LEU A N 1
ATOM 2779 C CA . LEU A 1 356 ? 16.474 -8.945 -23.756 1.00 91.62 356 LEU A CA 1
ATOM 2780 C C . LEU A 1 356 ? 15.524 -9.713 -24.675 1.00 91.62 356 LEU A C 1
ATOM 2782 O O . LEU A 1 356 ? 14.531 -9.150 -25.127 1.00 91.62 356 LEU A O 1
ATOM 2786 N N . THR A 1 357 ? 15.774 -11.003 -24.903 1.00 91.44 357 THR A N 1
ATOM 2787 C CA . THR A 1 357 ? 14.831 -11.874 -25.620 1.00 91.44 357 THR A CA 1
ATOM 2788 C C . THR A 1 357 ? 13.502 -11.937 -24.876 1.00 91.44 357 THR A C 1
ATOM 2790 O O . THR A 1 357 ? 12.450 -11.716 -25.478 1.00 91.44 357 THR A O 1
ATOM 2793 N N . LEU A 1 358 ? 13.537 -12.151 -23.553 1.00 90.50 358 LEU A N 1
ATOM 2794 C CA . LEU A 1 358 ? 12.325 -12.135 -22.737 1.00 90.50 358 LEU A CA 1
ATOM 2795 C C . LEU A 1 358 ? 11.614 -10.778 -22.807 1.00 90.50 358 LEU A C 1
ATOM 2797 O O . LEU A 1 358 ? 10.401 -10.751 -22.984 1.00 90.50 358 LEU A O 1
ATOM 2801 N N . GLU A 1 359 ? 12.349 -9.667 -22.701 1.00 89.62 359 GLU A N 1
ATOM 2802 C CA . GLU A 1 359 ? 11.799 -8.308 -22.810 1.00 89.62 359 GLU A CA 1
ATOM 2803 C C . GLU A 1 359 ? 11.076 -8.085 -24.147 1.00 89.62 359 GLU A C 1
ATOM 2805 O O . GLU A 1 359 ? 9.936 -7.621 -24.158 1.00 89.62 359 GLU A O 1
ATOM 2810 N N . VAL A 1 360 ? 11.710 -8.429 -25.272 1.00 90.69 360 VAL A N 1
ATOM 2811 C CA . VAL A 1 360 ? 11.150 -8.204 -26.615 1.00 90.69 360 VAL A CA 1
ATOM 2812 C C . VAL A 1 360 ? 9.889 -9.036 -26.830 1.00 90.69 360 VAL A C 1
ATOM 2814 O O . VAL A 1 360 ? 8.869 -8.501 -27.273 1.00 90.69 360 VAL A O 1
ATOM 2817 N N . VAL A 1 361 ? 9.931 -10.327 -26.482 1.00 89.31 361 VAL A N 1
ATOM 2818 C CA . VAL A 1 361 ? 8.771 -11.221 -26.607 1.00 89.31 361 VAL A CA 1
ATOM 2819 C C . VAL A 1 361 ? 7.642 -10.750 -25.693 1.00 89.31 361 VAL A C 1
ATOM 2821 O O . VAL A 1 361 ? 6.504 -10.626 -26.137 1.00 89.31 361 VAL A O 1
ATOM 2824 N N . HIS A 1 362 ? 7.946 -10.421 -24.437 1.00 84.12 362 HIS A N 1
ATOM 2825 C CA . HIS A 1 362 ? 6.964 -9.941 -23.466 1.00 84.12 362 HIS A CA 1
ATOM 2826 C C . HIS A 1 362 ? 6.277 -8.650 -23.931 1.00 84.12 362 HIS A C 1
ATOM 2828 O O . HIS A 1 362 ? 5.050 -8.547 -23.890 1.00 84.12 362 HIS A O 1
ATOM 2834 N N . TYR A 1 363 ? 7.047 -7.685 -24.430 1.00 81.62 363 TYR A N 1
ATOM 2835 C CA . TYR A 1 363 ? 6.517 -6.412 -24.909 1.00 81.62 363 TYR A CA 1
ATOM 2836 C C . TYR A 1 363 ? 5.619 -6.577 -26.149 1.00 81.62 363 TYR A C 1
ATOM 2838 O O . TYR A 1 363 ? 4.629 -5.855 -26.305 1.00 81.62 363 TYR A O 1
ATOM 2846 N N . ALA A 1 364 ? 5.902 -7.558 -27.016 1.00 77.56 364 ALA A N 1
ATOM 2847 C CA . ALA A 1 364 ? 5.068 -7.859 -28.182 1.00 77.56 364 ALA A CA 1
ATOM 2848 C C . ALA A 1 364 ? 3.629 -8.267 -27.805 1.00 77.56 364 ALA A C 1
ATOM 2850 O O . ALA A 1 364 ? 2.696 -7.952 -28.545 1.00 77.56 364 ALA A O 1
ATOM 2851 N N . PHE A 1 365 ? 3.424 -8.868 -26.627 1.00 75.94 365 PHE A N 1
ATOM 2852 C CA . PHE A 1 365 ? 2.102 -9.247 -26.110 1.00 75.94 365 PHE A CA 1
ATOM 2853 C C . PHE A 1 365 ? 1.328 -8.098 -25.431 1.00 75.94 365 PHE A C 1
ATOM 2855 O O . PHE A 1 365 ? 0.295 -8.334 -24.807 1.00 75.94 365 PHE A O 1
ATOM 2862 N N . GLY A 1 366 ? 1.767 -6.842 -25.589 1.00 65.31 366 GLY A N 1
ATOM 2863 C CA . GLY A 1 366 ? 0.999 -5.663 -25.167 1.00 65.31 366 GLY A CA 1
ATOM 2864 C C . GLY A 1 366 ? 1.213 -5.238 -23.714 1.00 65.31 366 GLY A C 1
ATOM 2865 O O . GLY A 1 366 ? 0.338 -4.593 -23.140 1.00 65.31 366 GLY A O 1
ATOM 2866 N N . ALA A 1 367 ? 2.359 -5.578 -23.125 1.00 60.12 367 ALA A N 1
ATOM 2867 C CA . ALA A 1 367 ? 2.754 -5.071 -21.817 1.00 60.12 367 ALA A CA 1
ATOM 2868 C C . ALA A 1 367 ? 3.204 -3.598 -21.917 1.00 60.12 367 ALA A C 1
ATOM 2870 O O . ALA A 1 367 ? 4.345 -3.310 -22.286 1.00 60.12 367 ALA A O 1
ATOM 2871 N N . ASP A 1 368 ? 2.318 -2.659 -21.575 1.00 55.19 368 ASP A N 1
ATOM 2872 C CA . ASP A 1 368 ? 2.714 -1.277 -21.282 1.00 55.19 368 ASP A CA 1
ATOM 2873 C C . ASP A 1 368 ? 3.287 -1.226 -19.854 1.00 55.19 368 ASP A C 1
ATOM 2875 O O . ASP A 1 368 ? 2.685 -1.686 -18.886 1.00 55.19 368 ASP A O 1
ATOM 2879 N N . THR A 1 369 ? 4.505 -0.708 -19.700 1.00 54.06 369 THR A N 1
ATOM 2880 C CA . THR A 1 369 ? 5.305 -0.933 -18.483 1.00 54.06 369 THR A CA 1
ATOM 2881 C C . THR A 1 369 ? 4.725 -0.345 -17.207 1.00 54.06 369 THR A C 1
ATOM 2883 O O . THR A 1 369 ? 4.404 0.844 -17.147 1.00 54.06 369 THR A O 1
ATOM 2886 N N . THR A 1 370 ? 4.788 -1.129 -16.130 1.00 51.88 370 THR A N 1
ATOM 2887 C CA . THR A 1 370 ? 4.645 -0.663 -14.747 1.00 51.88 370 THR A CA 1
ATOM 2888 C C . THR A 1 370 ? 5.692 -1.357 -13.864 1.00 51.88 370 THR A C 1
ATOM 2890 O O . THR A 1 370 ? 6.443 -2.205 -14.330 1.00 51.88 370 THR A O 1
ATOM 2893 N N . GLN A 1 371 ? 5.858 -0.908 -12.618 1.00 59.19 371 GLN A N 1
ATOM 2894 C CA . GLN A 1 371 ? 6.766 -1.554 -11.659 1.00 59.19 371 GLN A CA 1
ATOM 2895 C C . GLN A 1 371 ? 6.131 -2.835 -11.113 1.00 59.19 371 GLN A C 1
ATOM 2897 O O . GLN A 1 371 ? 4.966 -2.791 -10.750 1.00 59.19 371 GLN A O 1
ATOM 2902 N N . ASP A 1 372 ? 6.893 -3.922 -10.951 1.00 56.19 372 ASP A N 1
ATOM 2903 C CA . ASP A 1 372 ? 6.402 -5.245 -10.515 1.00 56.19 372 ASP A CA 1
ATOM 2904 C C . ASP A 1 372 ? 6.043 -5.342 -9.015 1.00 56.19 372 ASP A C 1
ATOM 2906 O O . ASP A 1 372 ? 6.463 -6.260 -8.297 1.00 56.19 372 ASP A O 1
ATOM 2910 N N . GLN A 1 373 ? 5.256 -4.409 -8.485 1.00 60.91 373 GLN A N 1
ATOM 2911 C CA . GLN A 1 373 ? 4.958 -4.342 -7.059 1.00 60.91 373 GLN A CA 1
ATOM 2912 C C . GLN A 1 373 ? 3.460 -4.314 -6.766 1.00 60.91 373 GLN A C 1
ATOM 2914 O O . GLN A 1 373 ? 2.797 -3.297 -6.874 1.00 60.91 373 GLN A O 1
ATOM 2919 N N . TYR A 1 374 ? 2.945 -5.447 -6.292 1.00 64.88 374 TYR A N 1
ATOM 2920 C CA . TYR A 1 374 ? 1.557 -5.546 -5.849 1.00 64.88 374 TYR A CA 1
ATOM 2921 C C . TYR A 1 374 ? 1.335 -4.761 -4.546 1.00 64.88 374 TYR A C 1
ATOM 2923 O O . TYR A 1 374 ? 2.129 -4.891 -3.605 1.00 64.88 374 TYR A O 1
ATOM 2931 N N . LEU A 1 375 ? 0.250 -3.988 -4.485 1.00 68.88 375 LEU A N 1
ATOM 2932 C CA . LEU A 1 375 ? -0.186 -3.224 -3.316 1.00 68.88 375 LEU A CA 1
ATOM 2933 C C . LEU A 1 375 ? -1.517 -3.760 -2.796 1.00 68.88 375 LEU A C 1
ATOM 2935 O O . LEU A 1 375 ? -2.509 -3.777 -3.516 1.00 68.88 375 LEU A O 1
ATOM 2939 N N . GLU A 1 376 ? -1.580 -4.155 -1.529 1.00 70.38 376 GLU A N 1
ATOM 2940 C CA . GLU A 1 376 ? -2.849 -4.567 -0.938 1.00 70.38 376 GLU A CA 1
ATOM 2941 C C . GLU A 1 376 ? -3.648 -3.346 -0.481 1.00 70.38 376 GLU A C 1
ATOM 2943 O O . GLU A 1 376 ? -3.142 -2.520 0.278 1.00 70.38 376 GLU A O 1
ATOM 2948 N N . LEU A 1 377 ? -4.896 -3.227 -0.931 1.00 72.19 377 LEU A N 1
ATOM 2949 C CA . LEU A 1 377 ? -5.779 -2.135 -0.541 1.00 72.19 377 LEU A CA 1
ATOM 2950 C C . LEU A 1 377 ? -6.687 -2.574 0.607 1.00 72.19 377 LEU A C 1
ATOM 2952 O O . LEU A 1 377 ? -7.408 -3.564 0.499 1.00 72.19 377 LEU A O 1
ATOM 2956 N N . ILE A 1 378 ? -6.689 -1.800 1.690 1.00 74.12 378 ILE A N 1
ATOM 2957 C CA . ILE A 1 378 ? -7.461 -2.113 2.890 1.00 74.12 378 ILE A CA 1
ATOM 2958 C C . ILE A 1 378 ? -8.284 -0.901 3.310 1.00 74.12 378 ILE A C 1
ATOM 2960 O O . ILE A 1 378 ? -7.753 0.154 3.643 1.00 74.12 378 ILE A O 1
ATOM 2964 N N . GLN A 1 379 ? -9.602 -1.077 3.337 1.00 79.56 379 GLN A N 1
ATOM 2965 C CA . GLN A 1 379 ? -10.536 -0.056 3.791 1.00 79.56 379 GLN A CA 1
ATOM 2966 C C . GLN A 1 379 ? -10.666 -0.048 5.318 1.00 79.56 379 GLN A C 1
ATOM 2968 O O . GLN A 1 379 ? -10.802 -1.101 5.935 1.00 79.56 379 GLN A O 1
ATOM 2973 N N . PHE A 1 380 ? -10.680 1.140 5.910 1.00 82.25 380 PHE A N 1
ATOM 2974 C CA . PHE A 1 380 ? -11.074 1.397 7.293 1.00 82.25 380 PHE A CA 1
ATOM 2975 C C . PHE A 1 380 ? -12.418 2.119 7.264 1.00 82.25 380 PHE A C 1
ATOM 2977 O O . PHE A 1 380 ? -12.523 3.171 6.636 1.00 82.25 380 PHE A O 1
ATOM 2984 N N . SER A 1 381 ? -13.439 1.564 7.914 1.00 81.69 381 SER A N 1
ATOM 2985 C CA . SER A 1 381 ? -14.780 2.156 7.957 1.00 81.69 381 SER A CA 1
ATOM 2986 C C . SER A 1 381 ? -15.416 1.980 9.325 1.00 81.69 381 SER A C 1
ATOM 2988 O O . SER A 1 381 ? -14.988 1.115 10.086 1.00 81.69 381 SER A O 1
ATOM 2990 N N . ALA A 1 382 ? -16.456 2.761 9.615 1.00 83.44 382 ALA A N 1
ATOM 2991 C CA . ALA A 1 382 ? -17.196 2.621 10.864 1.00 83.44 382 ALA A CA 1
ATOM 2992 C C . ALA A 1 382 ? -18.300 1.542 10.818 1.00 83.44 382 ALA A C 1
ATOM 2994 O O . ALA A 1 382 ? -18.975 1.291 11.819 1.00 83.44 382 ALA A O 1
ATOM 2995 N N . ASN A 1 383 ? -18.458 0.841 9.688 1.00 79.50 383 ASN A N 1
ATOM 2996 C CA . ASN A 1 383 ? -19.449 -0.227 9.481 1.00 79.50 383 ASN A CA 1
ATOM 2997 C C . ASN A 1 383 ? -18.986 -1.600 10.004 1.00 79.50 383 ASN A C 1
ATOM 2999 O O . ASN A 1 383 ? -19.302 -2.640 9.430 1.00 79.50 383 ASN A O 1
ATOM 3003 N N . VAL A 1 384 ? -18.209 -1.610 11.084 1.00 79.75 384 VAL A N 1
ATOM 3004 C CA . VAL A 1 384 ? -17.580 -2.809 11.648 1.00 79.75 384 VAL A CA 1
ATOM 3005 C C . VAL A 1 384 ? -18.188 -3.119 13.019 1.00 79.75 384 VAL A C 1
ATOM 3007 O O . VAL A 1 384 ? -18.408 -2.197 13.791 1.00 79.75 384 VAL A O 1
ATOM 3010 N N . PRO A 1 385 ? -18.504 -4.367 13.388 1.00 80.50 385 PRO A N 1
ATOM 3011 C CA . PRO A 1 385 ? -19.011 -4.653 14.729 1.00 80.50 385 PRO A CA 1
ATOM 3012 C C . PRO A 1 385 ? -17.944 -4.413 15.812 1.00 80.50 385 PRO A C 1
ATOM 3014 O O . PRO A 1 385 ? -16.754 -4.640 15.605 1.00 80.50 385 PRO A O 1
ATOM 3017 N N . THR A 1 386 ? -18.375 -3.993 17.000 1.00 85.88 386 THR A N 1
ATOM 3018 C CA . THR A 1 386 ? -17.519 -3.918 18.194 1.00 85.88 386 THR A CA 1
ATOM 3019 C C . THR A 1 386 ? -17.526 -5.250 18.942 1.00 85.88 386 THR A C 1
ATOM 3021 O O . THR A 1 386 ? -18.552 -5.930 18.975 1.00 85.88 386 THR A O 1
ATOM 3024 N N . ALA A 1 387 ? -16.414 -5.615 19.590 1.00 85.88 387 ALA A N 1
ATOM 3025 C CA . ALA A 1 387 ? -16.254 -6.931 20.220 1.00 85.88 387 ALA A CA 1
ATOM 3026 C C . ALA A 1 387 ? -17.321 -7.211 21.294 1.00 85.88 387 ALA A C 1
ATOM 3028 O O . ALA A 1 387 ? -17.859 -8.308 21.389 1.00 85.88 387 ALA A O 1
ATOM 3029 N N . PHE A 1 388 ? -17.709 -6.183 22.051 1.00 88.38 388 PHE A N 1
ATOM 3030 C CA . PHE A 1 388 ? -18.720 -6.302 23.102 1.00 88.38 388 PHE A CA 1
ATOM 3031 C C . PHE A 1 388 ? -20.164 -6.098 22.614 1.00 88.38 388 PHE A C 1
ATOM 3033 O O . PHE A 1 388 ? -21.082 -6.085 23.436 1.00 88.38 388 PHE A O 1
ATOM 3040 N N . GLY A 1 389 ? -20.400 -5.931 21.308 1.00 84.19 389 GLY A N 1
ATOM 3041 C CA . GLY A 1 389 ? -21.672 -5.462 20.743 1.00 84.19 389 GLY A CA 1
ATOM 3042 C C . GLY A 1 389 ? -21.897 -3.961 20.970 1.00 84.19 389 GLY A C 1
ATOM 3043 O O . GLY A 1 389 ? -21.019 -3.277 21.488 1.00 84.19 389 GLY A O 1
ATOM 3044 N N . GLY A 1 390 ? -23.065 -3.430 20.601 1.00 81.62 390 GLY A N 1
ATOM 3045 C CA . GLY A 1 390 ? -23.357 -1.994 20.690 1.00 81.62 390 GLY A CA 1
ATOM 3046 C C . GLY A 1 390 ? -24.176 -1.503 19.495 1.00 81.62 390 GLY A C 1
ATOM 3047 O O . GLY A 1 390 ? -24.910 -2.295 18.907 1.00 81.62 390 GLY A O 1
ATOM 3048 N N . PRO A 1 391 ? -24.096 -0.209 19.148 1.00 80.94 391 PRO A N 1
ATOM 3049 C CA . PRO A 1 391 ? -24.648 0.307 17.904 1.00 80.94 391 PRO A CA 1
ATOM 3050 C C . PRO A 1 391 ? -23.867 -0.234 16.701 1.00 80.94 391 PRO A C 1
ATOM 3052 O O . PRO A 1 391 ? -22.639 -0.165 16.671 1.00 80.94 391 PRO A O 1
ATOM 3055 N N . ASN A 1 392 ? -24.583 -0.748 15.700 1.00 75.12 392 ASN A N 1
ATOM 3056 C CA . ASN A 1 392 ? -23.975 -1.431 14.549 1.00 75.12 392 ASN A CA 1
ATOM 3057 C C . ASN A 1 392 ? -24.036 -0.585 13.276 1.00 75.12 392 ASN A C 1
ATOM 3059 O O . ASN A 1 392 ? -23.254 -0.800 12.355 1.00 75.12 392 ASN A O 1
ATOM 3063 N N . LYS A 1 393 ? -24.989 0.353 13.213 1.00 81.44 393 LYS A N 1
ATOM 3064 C CA . LYS A 1 393 ? -25.164 1.247 12.070 1.00 81.44 393 LYS A CA 1
ATOM 3065 C C . LYS A 1 393 ? -24.356 2.519 12.261 1.00 81.44 393 LYS A C 1
ATOM 3067 O O . LYS A 1 393 ? -24.275 3.052 13.371 1.00 81.44 393 LYS A O 1
ATOM 3072 N N . LEU A 1 394 ? -23.827 3.026 11.158 1.00 82.25 394 LEU A N 1
ATOM 3073 C CA . LEU A 1 394 ? -23.032 4.241 11.095 1.00 82.25 394 LEU A CA 1
ATOM 3074 C C . LEU A 1 394 ? -23.679 5.418 11.840 1.00 82.25 394 LEU A C 1
ATOM 3076 O O . LEU A 1 394 ? -23.037 6.040 12.680 1.00 82.25 394 LEU A O 1
ATOM 3080 N N . GLU A 1 395 ? -24.961 5.687 11.593 1.00 81.69 395 GLU A N 1
ATOM 3081 C CA . GLU A 1 395 ? -25.683 6.851 12.127 1.00 81.69 395 GLU A CA 1
ATOM 3082 C C . GLU A 1 395 ? -26.050 6.711 13.606 1.00 81.69 395 GLU A C 1
ATOM 3084 O O . GLU A 1 395 ? -26.562 7.661 14.205 1.00 81.69 395 GLU A O 1
ATOM 3089 N N . GLN A 1 396 ? -25.855 5.515 14.167 1.00 86.38 396 GLN A N 1
ATOM 3090 C CA . GLN A 1 396 ? -26.009 5.245 15.592 1.00 86.38 396 GLN A CA 1
ATOM 3091 C C . GLN A 1 396 ? -24.674 5.358 16.329 1.00 86.38 396 GLN A C 1
ATOM 3093 O O . GLN A 1 396 ? -24.638 5.702 17.510 1.00 86.38 396 GLN A O 1
ATOM 3098 N N . LYS A 1 397 ? -23.577 5.060 15.629 1.00 89.06 397 LYS A N 1
ATOM 3099 C CA . LYS A 1 397 ? -22.221 5.156 16.160 1.00 89.06 397 LYS A CA 1
ATOM 3100 C C . LYS A 1 397 ? -21.682 6.571 16.104 1.00 89.06 397 LYS A C 1
ATOM 3102 O O . LYS A 1 397 ? -21.145 7.041 17.098 1.00 89.06 397 LYS A O 1
ATOM 3107 N N . LEU A 1 398 ? -21.799 7.223 14.950 1.00 90.75 398 LEU A N 1
ATOM 3108 C CA . LEU A 1 398 ? -21.119 8.474 14.652 1.00 90.75 398 LEU A CA 1
ATOM 3109 C C . LEU A 1 398 ? -22.124 9.615 14.553 1.00 90.75 398 LEU A C 1
ATOM 3111 O O . LEU A 1 398 ? -22.944 9.662 13.636 1.00 90.75 398 LEU A O 1
ATOM 3115 N N . ALA A 1 399 ? -22.010 10.591 15.448 1.00 89.69 399 ALA A N 1
ATOM 3116 C CA . ALA A 1 399 ? -22.775 11.826 15.314 1.00 89.69 399 ALA A CA 1
ATOM 3117 C C . ALA A 1 399 ? -22.231 12.680 14.154 1.00 89.69 399 ALA A C 1
ATOM 3119 O O . ALA A 1 399 ? -22.959 13.478 13.557 1.00 89.69 399 ALA A O 1
ATOM 3120 N N . GLY A 1 400 ? -20.956 12.494 13.806 1.00 86.12 400 GLY A N 1
ATOM 3121 C CA . GLY A 1 400 ? -20.220 13.280 12.834 1.00 86.12 400 GLY A CA 1
ATOM 3122 C C . GLY A 1 400 ? -20.703 13.189 11.409 1.00 86.12 400 GLY A C 1
ATOM 3123 O O . GLY A 1 400 ? -20.539 14.169 10.697 1.00 86.12 400 GLY A O 1
ATOM 3124 N N . VAL A 1 401 ? -21.353 12.095 11.009 1.00 84.19 401 VAL A N 1
ATOM 3125 C CA . VAL A 1 401 ? -21.836 11.900 9.628 1.00 84.19 401 VAL A CA 1
ATOM 3126 C C . VAL A 1 401 ? -22.925 12.894 9.224 1.00 84.19 401 VAL A C 1
ATOM 3128 O O . VAL A 1 401 ? -23.149 13.137 8.042 1.00 84.19 401 VAL A O 1
ATOM 3131 N N . GLN A 1 402 ? -23.549 13.549 10.202 1.00 83.94 402 GLN A N 1
ATOM 3132 C CA . GLN A 1 402 ? -24.495 14.634 9.973 1.00 83.94 402 GLN A CA 1
ATOM 3133 C C . GLN A 1 402 ? -23.826 15.850 9.317 1.00 83.94 402 GLN A C 1
ATOM 3135 O O . GLN A 1 402 ? -22.631 16.096 9.489 1.00 83.94 402 GLN A O 1
ATOM 3140 N N . VAL A 1 403 ? -24.625 16.664 8.617 1.00 78.25 403 VAL A N 1
ATOM 3141 C CA . VAL A 1 403 ? -24.179 17.941 8.024 1.00 78.25 403 VAL A CA 1
ATOM 3142 C C . VAL A 1 403 ? -22.954 17.734 7.109 1.00 78.25 403 VAL A C 1
ATOM 3144 O O . VAL A 1 403 ? -21.944 18.420 7.235 1.00 78.25 403 VAL A O 1
ATOM 3147 N N . GLY A 1 404 ? -23.022 16.712 6.246 1.00 69.19 404 GLY A N 1
ATOM 3148 C CA . GLY A 1 404 ? -21.936 16.269 5.358 1.00 69.19 404 GLY A CA 1
ATOM 3149 C C . GLY A 1 404 ? -20.600 16.063 6.071 1.00 69.19 404 GLY A C 1
ATOM 3150 O O . GLY A 1 404 ? -19.581 16.631 5.683 1.00 69.19 404 GLY A O 1
ATOM 3151 N N . HIS A 1 405 ? -20.622 15.237 7.119 1.00 77.31 405 HIS A N 1
ATOM 3152 C CA . HIS A 1 405 ? -19.463 14.840 7.926 1.00 77.31 405 HIS A CA 1
ATOM 3153 C C . HIS A 1 405 ? -18.883 15.912 8.872 1.00 77.31 405 HIS A C 1
ATOM 3155 O O . HIS A 1 405 ? -17.758 15.764 9.358 1.00 77.31 405 HIS A O 1
ATOM 3161 N N . PHE A 1 406 ? -19.634 16.980 9.173 1.00 81.19 406 PHE A N 1
ATOM 3162 C CA . PHE A 1 406 ? -19.227 18.026 10.125 1.00 81.19 406 PHE A CA 1
ATOM 3163 C C . PHE A 1 406 ? -19.989 18.007 11.459 1.00 81.19 406 PHE A C 1
ATOM 3165 O O . PHE A 1 406 ? -19.698 18.826 12.336 1.00 81.19 406 PHE A O 1
ATOM 3172 N N . GLY A 1 407 ? -20.918 17.070 11.669 1.00 84.19 407 GLY A N 1
ATOM 3173 C CA . GLY A 1 407 ? -21.753 17.017 12.875 1.00 84.19 407 GLY A CA 1
ATOM 3174 C C . GLY A 1 407 ? -20.948 17.046 14.179 1.00 84.19 407 GLY A C 1
ATOM 3175 O O . GLY A 1 407 ? -21.254 17.817 15.085 1.00 84.19 407 GLY A O 1
ATOM 3176 N N . ALA A 1 408 ? -19.836 16.310 14.245 1.00 85.88 408 ALA A N 1
ATOM 3177 C CA . ALA A 1 408 ? -19.020 16.114 15.444 1.00 85.88 408 ALA A CA 1
ATOM 3178 C C . ALA A 1 408 ? -18.323 17.396 15.930 1.00 85.88 408 ALA A C 1
ATOM 3180 O O . ALA A 1 408 ? -17.759 17.431 17.024 1.00 85.88 408 ALA A O 1
ATOM 3181 N N . PHE A 1 409 ? -18.344 18.477 15.145 1.00 86.06 409 PHE A N 1
ATOM 3182 C CA . PHE A 1 409 ? -17.841 19.775 15.588 1.00 86.06 409 PHE A CA 1
ATOM 3183 C C . PHE A 1 409 ? -18.825 20.530 16.486 1.00 86.06 409 PHE A C 1
ATOM 3185 O O . PHE A 1 409 ? -18.398 21.450 17.184 1.00 86.06 409 PHE A O 1
ATOM 3192 N N . TYR A 1 410 ? -20.097 20.127 16.509 1.00 88.75 410 TYR A N 1
ATOM 3193 C CA . TYR A 1 410 ? -21.141 20.784 17.286 1.00 88.75 410 TYR A CA 1
ATOM 3194 C C . TYR A 1 410 ? -20.966 20.582 18.804 1.00 88.75 410 TYR A C 1
ATOM 3196 O O . TYR A 1 410 ? -20.888 21.562 19.553 1.00 88.75 410 TYR A O 1
ATOM 3204 N N . LYS A 1 411 ? -20.837 19.329 19.264 1.00 91.88 411 LYS A N 1
ATOM 3205 C CA . LYS A 1 411 ? -20.694 18.938 20.683 1.00 91.88 411 LYS A CA 1
ATOM 3206 C C . LYS A 1 411 ? -19.327 18.322 20.979 1.00 91.88 411 LYS A C 1
ATOM 3208 O O . LYS A 1 411 ? -18.771 17.616 20.137 1.00 91.88 411 LYS A O 1
ATOM 3213 N N . ARG A 1 412 ? -18.760 18.585 22.168 1.00 94.19 412 ARG A N 1
ATOM 3214 C CA . ARG A 1 412 ? -17.490 17.948 22.571 1.00 94.19 412 ARG A CA 1
ATOM 3215 C C . ARG A 1 412 ? -17.705 16.450 22.752 1.00 94.19 412 ARG A C 1
ATOM 3217 O O . ARG A 1 412 ? -16.897 15.666 22.266 1.00 94.19 412 ARG A O 1
ATOM 3224 N N . SER A 1 413 ? -18.818 16.068 23.374 1.00 95.31 413 SER A N 1
ATOM 3225 C CA . SER A 1 413 ? -19.220 14.672 23.567 1.00 95.31 413 SER A CA 1
ATOM 3226 C C . SER A 1 413 ? -19.355 13.913 22.247 1.00 95.31 413 SER A C 1
ATOM 3228 O O . SER A 1 413 ? -18.876 12.790 22.155 1.00 95.31 413 SER A O 1
ATOM 3230 N N . TRP A 1 414 ? -19.905 14.534 21.198 1.00 95.31 414 TRP A N 1
ATOM 3231 C CA . TRP A 1 414 ? -19.994 13.926 19.864 1.00 95.31 414 TRP A CA 1
ATOM 3232 C C . TRP A 1 414 ? -18.616 13.638 19.278 1.00 95.31 414 TRP A C 1
ATOM 3234 O O . TRP A 1 414 ? -18.369 12.546 18.782 1.00 95.31 414 TRP A O 1
ATOM 3244 N N . ARG A 1 415 ? -17.683 14.587 19.395 1.00 94.25 415 ARG A N 1
ATOM 3245 C CA . ARG A 1 415 ? -16.304 14.388 18.939 1.00 94.25 415 ARG A CA 1
ATOM 3246 C C . ARG A 1 415 ? -15.601 13.258 19.679 1.00 94.25 415 ARG A C 1
ATOM 3248 O O . ARG A 1 415 ? -14.926 12.459 19.041 1.00 94.25 415 ARG A O 1
ATOM 3255 N N . ILE A 1 416 ? -15.726 13.213 21.004 1.00 95.75 416 ILE A N 1
ATOM 3256 C CA . ILE A 1 416 ? -15.098 12.166 21.820 1.00 95.75 416 ILE A CA 1
ATOM 3257 C C . ILE A 1 416 ? -15.735 10.801 21.540 1.00 95.75 416 ILE A C 1
ATOM 3259 O O . ILE A 1 416 ? -15.022 9.809 21.427 1.00 95.75 416 ILE A O 1
ATOM 3263 N N . ASN A 1 417 ? -17.053 10.748 21.344 1.00 95.19 417 ASN A N 1
ATOM 3264 C CA . ASN A 1 417 ? -17.754 9.540 20.921 1.00 95.19 417 ASN A CA 1
ATOM 3265 C C . ASN A 1 417 ? -17.243 9.029 19.563 1.00 95.19 417 ASN A C 1
ATOM 3267 O O . ASN A 1 417 ? -16.864 7.866 19.444 1.00 95.19 417 ASN A O 1
ATOM 3271 N N . ASP A 1 418 ? -17.178 9.900 18.556 1.00 93.75 418 ASP A N 1
ATOM 3272 C CA . ASP A 1 418 ? -16.708 9.535 17.218 1.00 93.75 418 ASP A CA 1
ATOM 3273 C C . ASP A 1 418 ? -15.228 9.126 17.228 1.00 93.75 418 ASP A C 1
ATOM 3275 O O . ASP A 1 418 ? -14.832 8.191 16.534 1.00 93.75 418 ASP A O 1
ATOM 3279 N N . TRP A 1 419 ? -14.411 9.778 18.061 1.00 93.94 419 TRP A N 1
ATOM 3280 C CA . TRP A 1 419 ? -13.021 9.396 18.307 1.00 93.94 419 TRP A CA 1
ATOM 3281 C C . TRP A 1 419 ? -12.912 7.999 18.928 1.00 93.94 419 TRP A C 1
ATOM 3283 O O . TRP A 1 419 ? -12.140 7.171 18.444 1.00 93.94 419 TRP A O 1
ATOM 3293 N N . MET A 1 420 ? -13.709 7.709 19.961 1.00 95.19 420 MET A N 1
ATOM 3294 C CA . MET A 1 420 ? -13.766 6.394 20.599 1.00 95.19 420 MET A CA 1
ATOM 3295 C C . MET A 1 420 ? -14.132 5.306 19.583 1.00 95.19 420 MET A C 1
ATOM 3297 O O . MET A 1 420 ? -13.403 4.322 19.473 1.00 95.19 420 MET A O 1
ATOM 3301 N N . PHE A 1 421 ? -15.203 5.491 18.801 1.00 93.62 421 PHE A N 1
ATOM 3302 C CA . PHE A 1 421 ? -15.580 4.537 17.750 1.00 93.62 421 PHE A CA 1
ATOM 3303 C C . PHE A 1 421 ? -14.500 4.404 16.674 1.00 93.62 421 PHE A C 1
ATOM 3305 O O . PHE A 1 421 ? -14.160 3.285 16.306 1.00 93.62 421 PHE A O 1
ATOM 3312 N N . GLY A 1 422 ? -13.863 5.502 16.258 1.00 92.31 422 GLY A N 1
ATOM 3313 C CA . GLY A 1 422 ? -12.722 5.455 15.341 1.00 92.31 422 GLY A CA 1
ATOM 3314 C C . GLY A 1 422 ? -11.560 4.601 15.866 1.00 92.31 422 GLY A C 1
ATOM 3315 O O . GLY A 1 422 ? -10.940 3.866 15.097 1.00 92.31 422 GLY A O 1
ATOM 3316 N N . ARG A 1 423 ? -11.286 4.632 17.179 1.00 94.44 423 ARG A N 1
ATOM 3317 C CA . ARG A 1 423 ? -10.291 3.749 17.811 1.00 94.44 423 ARG A CA 1
ATOM 3318 C C . ARG A 1 423 ? -10.748 2.291 17.860 1.00 94.44 423 ARG A C 1
ATOM 3320 O O . ARG A 1 423 ? -9.929 1.411 17.609 1.00 94.44 423 ARG A O 1
ATOM 3327 N N . LEU A 1 424 ? -12.018 2.032 18.180 1.00 94.31 424 LEU A N 1
ATOM 3328 C CA . LEU A 1 424 ? -12.584 0.677 18.242 1.00 94.31 424 LEU A CA 1
ATOM 3329 C C . LEU A 1 424 ? -12.582 0.005 16.860 1.00 94.31 424 LEU A C 1
ATOM 3331 O O . LEU A 1 424 ? -12.062 -1.103 16.715 1.00 94.31 424 LEU A O 1
ATOM 3335 N N . ASP A 1 425 ? -13.101 0.700 15.849 1.00 91.00 425 ASP A N 1
ATOM 3336 C CA . ASP A 1 425 ? -13.195 0.212 14.471 1.00 91.00 425 ASP A CA 1
ATOM 3337 C C . ASP A 1 425 ? -11.795 0.125 13.824 1.00 91.00 425 ASP A C 1
ATOM 3339 O O . ASP A 1 425 ? -11.475 -0.830 13.116 1.00 91.00 425 ASP A O 1
ATOM 3343 N N . GLY A 1 426 ? -10.904 1.078 14.126 1.00 92.06 426 GLY A N 1
ATOM 3344 C CA . GLY A 1 426 ? -9.510 1.038 13.682 1.00 92.06 426 GLY A CA 1
ATOM 3345 C C . GLY A 1 426 ? -8.725 -0.143 14.261 1.00 92.06 426 GLY A C 1
ATOM 3346 O O . GLY A 1 426 ? -7.944 -0.765 13.538 1.00 92.06 426 GLY A O 1
ATOM 3347 N N . ALA A 1 427 ? -8.949 -0.484 15.536 1.00 94.31 427 ALA A N 1
ATOM 3348 C CA . ALA A 1 427 ? -8.331 -1.650 16.164 1.00 94.31 427 ALA A CA 1
ATOM 3349 C C . ALA A 1 427 ? -8.747 -2.954 15.468 1.00 94.31 427 ALA A C 1
ATOM 3351 O O . ALA A 1 427 ? -7.886 -3.793 15.214 1.00 94.31 427 ALA A O 1
ATOM 3352 N N . GLU A 1 428 ? -10.024 -3.095 15.092 1.00 91.31 428 GLU A N 1
ATOM 3353 C CA . GLU A 1 428 ? -10.523 -4.253 14.333 1.00 91.31 428 GLU A CA 1
ATOM 3354 C C . GLU A 1 428 ? -9.733 -4.475 13.052 1.00 91.31 428 GLU A C 1
ATOM 3356 O O . GLU A 1 428 ? -9.180 -5.560 12.831 1.00 91.31 428 GLU A O 1
ATOM 3361 N N . ARG A 1 429 ? -9.584 -3.414 12.258 1.00 89.00 429 ARG A N 1
ATOM 3362 C CA . ARG A 1 429 ? -8.917 -3.537 10.970 1.00 89.00 429 ARG A CA 1
ATOM 3363 C C . ARG A 1 429 ? -7.426 -3.804 11.134 1.00 89.00 429 ARG A C 1
ATOM 3365 O O . ARG A 1 429 ? -6.884 -4.638 10.416 1.00 89.00 429 ARG A O 1
ATOM 3372 N N . ILE A 1 430 ? -6.766 -3.156 12.097 1.00 92.50 430 ILE A N 1
ATOM 3373 C CA . ILE A 1 430 ? -5.340 -3.380 12.386 1.00 92.50 430 ILE A CA 1
ATOM 3374 C C . ILE A 1 430 ? -5.087 -4.819 12.842 1.00 92.50 430 ILE A C 1
ATOM 3376 O O . ILE A 1 430 ? -4.153 -5.444 12.343 1.00 92.50 430 ILE A O 1
ATOM 3380 N N . VAL A 1 431 ? -5.917 -5.373 13.732 1.00 93.31 431 VAL A N 1
ATOM 3381 C CA . VAL A 1 431 ? -5.764 -6.764 14.192 1.00 93.31 431 VAL A CA 1
ATOM 3382 C C . VAL A 1 431 ? -5.850 -7.730 13.014 1.00 93.31 431 VAL A C 1
ATOM 3384 O O . VAL A 1 431 ? -4.983 -8.588 12.882 1.00 93.31 431 VAL A O 1
ATOM 3387 N N . ARG A 1 432 ? -6.807 -7.549 12.098 1.00 88.44 432 ARG A N 1
ATOM 3388 C CA . ARG A 1 432 ? -6.913 -8.389 10.889 1.00 88.44 432 ARG A CA 1
ATOM 3389 C C . ARG A 1 432 ? -5.723 -8.261 9.941 1.00 88.44 432 ARG A C 1
ATOM 3391 O O . ARG A 1 432 ? -5.365 -9.227 9.278 1.00 88.44 432 ARG A O 1
ATOM 3398 N N . ILE A 1 433 ? -5.114 -7.079 9.854 1.00 88.62 433 ILE A N 1
ATOM 3399 C CA . ILE A 1 433 ? -3.898 -6.876 9.056 1.00 88.62 433 ILE A CA 1
ATOM 3400 C C . ILE A 1 433 ? -2.721 -7.626 9.682 1.00 88.62 433 ILE A C 1
ATOM 3402 O O . ILE A 1 433 ? -1.944 -8.256 8.970 1.00 88.62 433 ILE A O 1
ATOM 3406 N N . LEU A 1 434 ? -2.565 -7.542 11.001 1.00 91.38 434 LEU A N 1
ATOM 3407 C CA . LEU A 1 434 ? -1.426 -8.137 11.699 1.00 91.38 434 LEU A CA 1
ATOM 3408 C C . LEU A 1 434 ? -1.551 -9.660 11.823 1.00 91.38 434 LEU A C 1
ATOM 3410 O O . LEU A 1 434 ? -0.550 -10.366 11.708 1.00 91.38 434 LEU A O 1
ATOM 3414 N N . LEU A 1 435 ? -2.767 -10.164 12.029 1.00 92.06 435 LEU A N 1
ATOM 3415 C CA . LEU A 1 435 ? -3.055 -11.581 12.225 1.00 92.06 435 LEU A CA 1
ATOM 3416 C C . LEU A 1 435 ? -3.248 -12.306 10.880 1.00 92.06 435 LEU A C 1
ATOM 3418 O O . LEU A 1 435 ? -4.333 -12.776 10.551 1.00 92.06 435 LEU A O 1
ATOM 3422 N N . ASP A 1 436 ? -2.173 -12.359 10.090 1.00 90.25 436 ASP A N 1
ATOM 3423 C CA . ASP A 1 436 ? -2.157 -12.922 8.736 1.00 90.25 436 ASP A CA 1
ATOM 3424 C C . ASP A 1 436 ? -1.915 -14.450 8.721 1.00 90.25 436 ASP A C 1
ATOM 3426 O O . ASP A 1 436 ? -0.832 -14.901 9.120 1.00 90.25 436 ASP A O 1
ATOM 3430 N N . PRO A 1 437 ? -2.855 -15.261 8.194 1.00 90.69 437 PRO A N 1
ATOM 3431 C CA . PRO A 1 437 ? -2.696 -16.711 8.069 1.00 90.69 437 PRO A CA 1
ATOM 3432 C C . PRO A 1 437 ? -1.448 -17.130 7.286 1.00 90.69 437 PRO A C 1
ATOM 3434 O O . PRO A 1 437 ? -0.777 -18.096 7.659 1.00 90.69 437 PRO A O 1
ATOM 3437 N N . SER A 1 438 ? -1.093 -16.389 6.229 1.00 85.94 438 SER A N 1
ATOM 3438 C CA . SER A 1 438 ? 0.085 -16.698 5.405 1.00 85.94 438 SER A CA 1
ATOM 3439 C C . SER A 1 438 ? 1.371 -16.596 6.226 1.00 85.94 438 SER A C 1
ATOM 3441 O O . SER A 1 438 ? 2.231 -17.481 6.172 1.00 85.94 438 SER A O 1
ATOM 3443 N N . ARG A 1 439 ? 1.491 -15.537 7.036 1.00 87.06 439 ARG A N 1
ATOM 3444 C CA . ARG A 1 439 ? 2.622 -15.327 7.939 1.00 87.06 439 ARG A CA 1
ATOM 3445 C C . ARG A 1 439 ? 2.674 -16.362 9.060 1.00 87.06 439 ARG A C 1
ATOM 3447 O O . ARG A 1 439 ? 3.768 -16.833 9.370 1.00 87.06 439 ARG A O 1
ATOM 3454 N N . LEU A 1 440 ? 1.532 -16.741 9.639 1.00 89.62 440 LEU A N 1
ATOM 3455 C CA . LEU A 1 440 ? 1.483 -17.765 10.689 1.00 89.62 440 LEU A CA 1
ATOM 3456 C C . LEU A 1 440 ? 1.942 -19.130 10.175 1.00 89.62 440 LEU A C 1
ATOM 3458 O O . LEU A 1 440 ? 2.792 -19.749 10.808 1.00 89.62 440 LEU A O 1
ATOM 3462 N N . VAL A 1 441 ? 1.470 -19.570 9.004 1.00 85.88 441 VAL A N 1
ATOM 3463 C CA . VAL A 1 441 ? 1.953 -20.814 8.372 1.00 85.88 441 VAL A CA 1
ATOM 3464 C C . VAL A 1 441 ? 3.450 -20.762 8.138 1.00 85.88 441 VAL A C 1
ATOM 3466 O O . VAL A 1 441 ? 4.156 -21.721 8.430 1.00 85.88 441 VAL A O 1
ATOM 3469 N N . ARG A 1 442 ? 3.953 -19.634 7.646 1.00 82.31 442 ARG A N 1
ATOM 3470 C CA . ARG A 1 442 ? 5.375 -19.486 7.365 1.00 82.31 442 ARG A CA 1
ATOM 3471 C C . ARG A 1 442 ? 6.245 -19.552 8.632 1.00 82.31 442 ARG A C 1
ATOM 3473 O O . ARG A 1 442 ? 7.360 -20.058 8.568 1.00 82.31 442 ARG A O 1
ATOM 3480 N N . LEU A 1 443 ? 5.774 -19.031 9.765 1.00 84.50 443 LEU A N 1
ATOM 3481 C CA . LEU A 1 443 ? 6.533 -19.005 11.024 1.00 84.50 443 LEU A CA 1
ATOM 3482 C C . LEU A 1 443 ? 6.334 -20.253 11.895 1.00 84.50 443 LEU A C 1
ATOM 3484 O O . LEU A 1 443 ? 7.275 -20.691 12.560 1.00 84.50 443 LEU A O 1
ATOM 3488 N N . TYR A 1 444 ? 5.127 -20.815 11.900 1.00 85.50 444 TYR A N 1
ATOM 3489 C CA . TYR A 1 444 ? 4.672 -21.825 12.863 1.00 85.50 444 TYR A CA 1
ATOM 3490 C C . TYR A 1 444 ? 4.056 -23.064 12.209 1.00 85.50 444 TYR A C 1
ATOM 3492 O O . TYR A 1 444 ? 3.831 -24.053 12.896 1.00 85.50 444 TYR A O 1
ATOM 3500 N N . GLY A 1 445 ? 3.826 -23.056 10.896 1.00 82.06 445 GLY A N 1
ATOM 3501 C CA . GLY A 1 445 ? 3.313 -24.218 10.176 1.00 82.06 445 GLY A CA 1
ATOM 3502 C C . GLY A 1 445 ? 4.336 -25.348 10.060 1.00 82.06 445 GLY A C 1
ATOM 3503 O O . GLY A 1 445 ? 5.550 -25.144 10.223 1.00 82.06 445 GLY A O 1
ATOM 3504 N N . ARG A 1 446 ? 3.837 -26.552 9.760 1.00 74.44 446 ARG A N 1
ATOM 3505 C CA . ARG A 1 446 ? 4.683 -27.715 9.465 1.00 74.44 446 ARG A CA 1
ATOM 3506 C C . ARG A 1 446 ? 5.433 -27.522 8.151 1.00 74.44 446 ARG A C 1
ATOM 3508 O O . ARG A 1 446 ? 4.842 -27.230 7.113 1.00 74.44 446 ARG A O 1
ATOM 3515 N N . GLU A 1 447 ? 6.739 -27.752 8.194 1.00 66.44 447 GLU A N 1
ATOM 3516 C CA . GLU A 1 447 ? 7.607 -27.787 7.019 1.00 66.44 447 GLU A CA 1
ATOM 3517 C C . GLU A 1 447 ? 8.153 -29.205 6.848 1.00 66.44 447 GLU A C 1
ATOM 3519 O O . GLU A 1 447 ? 8.511 -29.865 7.820 1.00 66.44 447 GLU A O 1
ATOM 3524 N N . THR A 1 448 ? 8.252 -29.669 5.604 1.00 57.38 448 THR A N 1
ATOM 3525 C CA . THR A 1 448 ? 8.809 -30.984 5.250 1.00 57.38 448 THR A CA 1
ATOM 3526 C C . THR A 1 448 ? 10.300 -31.121 5.578 1.00 57.38 448 THR A C 1
ATOM 3528 O O . THR A 1 448 ? 10.789 -32.240 5.692 1.00 57.38 448 THR A O 1
ATOM 3531 N N . ALA A 1 449 ? 11.022 -30.006 5.740 1.00 52.09 449 ALA A N 1
ATOM 3532 C CA . ALA A 1 449 ? 12.485 -29.968 5.779 1.00 52.09 449 ALA A CA 1
ATOM 3533 C C . ALA A 1 449 ? 13.108 -29.591 7.141 1.00 52.09 449 ALA A C 1
ATOM 3535 O O . ALA A 1 449 ? 14.328 -29.458 7.212 1.00 52.09 449 ALA A O 1
ATOM 3536 N N . SER A 1 450 ? 12.328 -29.402 8.219 1.00 51.03 450 SER A N 1
ATOM 3537 C CA . SER A 1 450 ? 12.883 -28.932 9.503 1.00 51.03 450 SER A CA 1
ATOM 3538 C C . SER A 1 450 ? 12.522 -29.828 10.699 1.00 51.03 450 SER A C 1
ATOM 3540 O O . SER A 1 450 ? 11.363 -29.855 11.109 1.00 51.03 450 SER A O 1
ATOM 3542 N N . PRO A 1 451 ? 13.502 -30.519 11.315 1.00 48.22 451 PRO A N 1
ATOM 3543 C CA . PRO A 1 451 ? 13.311 -31.285 12.551 1.00 48.22 451 PRO A CA 1
ATOM 3544 C C . PRO A 1 451 ? 13.296 -30.417 13.828 1.00 48.22 451 PRO A C 1
ATOM 3546 O O . PRO A 1 451 ? 13.146 -30.954 14.920 1.00 48.22 451 PRO A O 1
ATOM 3549 N N . ALA A 1 452 ? 13.458 -29.090 13.717 1.00 51.78 452 ALA A N 1
ATOM 3550 C CA . ALA A 1 452 ? 13.616 -28.166 14.851 1.00 51.78 452 ALA A CA 1
ATOM 3551 C C . ALA A 1 452 ? 12.317 -27.451 15.293 1.00 51.78 452 ALA A C 1
ATOM 3553 O O . ALA A 1 452 ? 12.366 -26.487 16.057 1.00 51.78 452 ALA A O 1
ATOM 3554 N N . VAL A 1 453 ? 11.154 -27.871 14.789 1.00 54.69 453 VAL A N 1
ATOM 3555 C CA . VAL A 1 453 ? 9.857 -27.271 15.146 1.00 54.69 453 VAL A CA 1
ATOM 3556 C C . VAL A 1 453 ? 9.521 -27.633 16.605 1.00 54.69 453 VAL A C 1
ATOM 3558 O O . VAL A 1 453 ? 9.651 -28.803 16.969 1.00 54.69 453 VAL A O 1
ATOM 3561 N N . PRO A 1 454 ? 9.081 -26.687 17.463 1.00 53.78 454 PRO A N 1
ATOM 3562 C CA . PRO A 1 454 ? 8.416 -27.042 18.717 1.00 53.78 454 PRO A CA 1
ATOM 3563 C C . PRO A 1 454 ? 7.264 -27.989 18.389 1.00 53.78 454 PRO A C 1
ATOM 3565 O O . PRO A 1 454 ? 6.528 -27.713 17.451 1.00 53.78 454 PRO A O 1
ATOM 3568 N N . ALA A 1 455 ? 7.107 -29.090 19.123 1.00 58.59 455 ALA A N 1
ATOM 3569 C CA . ALA A 1 455 ? 6.222 -30.206 18.762 1.00 58.59 455 ALA A CA 1
ATOM 3570 C C . ALA A 1 455 ? 4.745 -29.837 18.463 1.00 58.59 455 ALA A C 1
ATOM 3572 O O . ALA A 1 455 ? 4.012 -30.689 17.963 1.00 58.59 455 ALA A O 1
ATOM 3573 N N . ASP A 1 456 ? 4.322 -28.591 18.717 1.00 79.31 456 ASP A N 1
ATOM 3574 C CA . ASP A 1 456 ? 2.997 -28.068 18.403 1.00 79.31 456 ASP A CA 1
ATOM 3575 C C . ASP A 1 456 ? 3.026 -26.563 18.012 1.00 79.31 456 ASP A C 1
ATOM 3577 O O . ASP A 1 456 ? 3.157 -25.657 18.848 1.00 79.31 456 ASP A O 1
ATOM 3581 N N . GLY A 1 457 ? 2.932 -26.278 16.706 1.00 86.25 457 GLY A N 1
ATOM 3582 C CA . GLY A 1 457 ? 2.877 -24.909 16.177 1.00 86.25 457 GLY A CA 1
ATOM 3583 C C . GLY A 1 457 ? 1.605 -24.160 16.587 1.00 86.25 457 GLY A C 1
ATOM 3584 O O . GLY A 1 457 ? 1.646 -22.941 16.770 1.00 86.25 457 GLY A O 1
ATOM 3585 N N . ILE A 1 458 ? 0.504 -24.887 16.800 1.00 91.69 458 ILE A N 1
ATOM 3586 C CA . ILE A 1 458 ? -0.764 -24.328 17.272 1.00 91.69 458 ILE A CA 1
ATOM 3587 C C . ILE A 1 458 ? -0.598 -23.847 18.714 1.00 91.69 458 ILE A C 1
ATOM 3589 O O . ILE A 1 458 ? -0.904 -22.686 18.992 1.00 91.69 458 ILE A O 1
ATOM 3593 N N . GLU A 1 459 ? -0.029 -24.666 19.607 1.00 92.38 459 GLU A N 1
ATOM 3594 C CA . GLU A 1 459 ? 0.212 -24.246 21.000 1.00 92.38 459 GLU A CA 1
ATOM 3595 C C . GLU A 1 459 ? 1.144 -23.045 21.097 1.00 92.38 459 GLU A C 1
ATOM 3597 O O . GLU A 1 459 ? 0.950 -22.173 21.944 1.00 92.38 459 GLU A O 1
ATOM 3602 N N . THR A 1 460 ? 2.142 -22.965 20.217 1.00 91.88 460 THR A N 1
ATOM 3603 C CA . THR A 1 460 ? 3.059 -21.821 20.189 1.00 91.88 460 THR A CA 1
ATOM 3604 C C . THR A 1 460 ? 2.309 -20.529 19.855 1.00 91.88 460 THR A C 1
ATOM 3606 O O . THR A 1 460 ? 2.467 -19.522 20.548 1.00 91.88 460 THR A O 1
ATOM 3609 N N . VAL A 1 461 ? 1.453 -20.550 18.827 1.00 94.38 461 VAL A N 1
ATOM 3610 C CA . VAL A 1 461 ? 0.629 -19.389 18.452 1.00 94.38 461 VAL A CA 1
ATOM 3611 C C . VAL A 1 461 ? -0.369 -19.045 19.557 1.00 94.38 461 VAL A C 1
ATOM 3613 O O . VAL A 1 461 ? -0.496 -17.873 19.908 1.00 94.38 461 VAL A O 1
ATOM 3616 N N . LEU A 1 462 ? -1.027 -20.042 20.154 1.00 96.44 462 LEU A N 1
ATOM 3617 C CA . LEU A 1 462 ? -1.941 -19.835 21.279 1.00 96.44 462 LEU A CA 1
ATOM 3618 C C . LEU A 1 462 ? -1.225 -19.235 22.493 1.00 96.44 462 LEU A C 1
ATOM 3620 O O . LEU A 1 462 ? -1.761 -18.331 23.124 1.00 96.44 462 LEU A O 1
ATOM 3624 N N . SER A 1 463 ? -0.003 -19.667 22.803 1.00 95.50 463 SER A N 1
ATOM 3625 C CA . SER A 1 463 ? 0.796 -19.097 23.891 1.00 95.50 463 SER A CA 1
ATOM 3626 C C . SER A 1 463 ? 1.130 -17.622 23.643 1.00 95.50 463 SER A C 1
ATOM 3628 O O . SER A 1 463 ? 0.936 -16.798 24.538 1.00 95.50 463 SER A O 1
ATOM 3630 N N . LEU A 1 464 ? 1.546 -17.265 22.423 1.00 95.44 464 LEU A N 1
ATOM 3631 C CA . LEU A 1 464 ? 1.825 -15.874 22.043 1.00 95.44 464 LEU A CA 1
ATOM 3632 C C . LEU A 1 464 ? 0.567 -14.998 22.086 1.00 95.44 464 LEU A C 1
ATOM 3634 O O . LEU A 1 464 ? 0.606 -13.882 22.605 1.00 95.44 464 LEU A O 1
ATOM 3638 N N . LEU A 1 465 ? -0.559 -15.508 21.575 1.00 96.75 465 LEU A N 1
ATOM 3639 C CA . LEU A 1 465 ? -1.854 -14.831 21.650 1.00 96.75 465 LEU A CA 1
ATOM 3640 C C . LEU A 1 465 ? -2.292 -14.634 23.102 1.00 96.75 465 LEU A C 1
ATOM 3642 O O . LEU A 1 465 ? -2.738 -13.547 23.463 1.00 96.75 465 LEU A O 1
ATOM 3646 N N . ARG A 1 466 ? -2.114 -15.649 23.953 1.00 97.19 466 ARG A N 1
ATOM 3647 C CA . ARG A 1 466 ? -2.433 -15.565 25.380 1.00 97.19 466 ARG A CA 1
ATOM 3648 C C . ARG A 1 466 ? -1.607 -14.486 26.066 1.00 97.19 466 ARG A C 1
ATOM 3650 O O . ARG A 1 466 ? -2.170 -13.698 26.822 1.00 97.19 466 ARG A O 1
ATOM 3657 N N . GLY A 1 467 ? -0.310 -14.421 25.766 1.00 96.56 467 GLY A N 1
ATOM 3658 C CA . GLY A 1 467 ? 0.573 -13.354 26.231 1.00 96.56 467 GLY A CA 1
ATOM 3659 C C . GLY A 1 467 ? 0.050 -11.978 25.814 1.00 96.56 467 GLY A C 1
ATOM 3660 O O . GLY A 1 467 ? -0.201 -11.127 26.661 1.00 96.56 467 GLY A O 1
ATOM 3661 N N . ALA A 1 468 ? -0.251 -11.789 24.526 1.00 95.12 468 ALA A N 1
ATOM 3662 C CA . ALA A 1 468 ? -0.793 -10.529 24.010 1.00 95.12 468 ALA A CA 1
ATOM 3663 C C . ALA A 1 468 ? -2.138 -10.118 24.649 1.00 95.12 468 ALA A C 1
ATOM 3665 O O . ALA A 1 468 ? -2.413 -8.927 24.799 1.00 95.12 468 ALA A O 1
ATOM 3666 N N . VAL A 1 469 ? -2.978 -11.087 25.026 1.00 96.75 469 VAL A N 1
ATOM 3667 C CA . VAL A 1 469 ? -4.298 -10.842 25.626 1.00 96.75 469 VAL A CA 1
ATOM 3668 C C . VAL A 1 469 ? -4.210 -10.583 27.133 1.00 96.75 469 VAL A C 1
ATOM 3670 O O . VAL A 1 469 ? -4.910 -9.698 27.626 1.00 96.75 469 VAL A O 1
ATOM 3673 N N . LEU A 1 470 ? -3.367 -11.308 27.874 1.00 96.25 470 LEU A N 1
ATOM 3674 C CA . LEU A 1 470 ? -3.388 -11.326 29.346 1.00 96.25 470 LEU A CA 1
ATOM 3675 C C . LEU A 1 470 ? -2.188 -10.643 30.015 1.00 96.25 470 LEU A C 1
ATOM 3677 O O . LEU A 1 470 ? -2.299 -10.204 31.165 1.00 96.25 470 LEU A O 1
ATOM 3681 N N . GLU A 1 471 ? -1.047 -10.520 29.337 1.00 94.12 471 GLU A N 1
ATOM 3682 C CA . GLU A 1 471 ? 0.110 -9.826 29.902 1.00 94.12 471 GLU A CA 1
ATOM 3683 C C . GLU A 1 471 ? -0.129 -8.313 29.932 1.00 94.12 471 GLU A C 1
ATOM 3685 O O . GLU A 1 471 ? -0.856 -7.731 29.117 1.00 94.12 471 GLU A O 1
ATOM 3690 N N . GLY A 1 472 ? 0.435 -7.659 30.948 1.00 89.81 472 GLY A N 1
ATOM 3691 C CA . GLY A 1 472 ? 0.307 -6.215 31.132 1.00 89.81 472 GLY A CA 1
ATOM 3692 C C . GLY A 1 472 ? -1.124 -5.711 31.363 1.00 89.81 472 GLY A C 1
ATOM 3693 O O . GLY A 1 472 ? -1.329 -4.500 31.318 1.00 89.81 472 GLY A O 1
ATOM 3694 N N . VAL A 1 473 ? -2.124 -6.583 31.590 1.00 91.94 473 VAL A N 1
ATOM 3695 C CA . VAL A 1 473 ? -3.441 -6.130 32.075 1.00 91.94 473 VAL A CA 1
ATOM 3696 C C . VAL A 1 473 ? -3.228 -5.506 33.450 1.00 91.94 473 VAL A C 1
ATOM 3698 O O . VAL A 1 473 ? -2.764 -6.186 34.370 1.00 91.94 473 VAL A O 1
ATOM 3701 N N . ALA A 1 474 ? -3.546 -4.218 33.575 1.00 87.06 474 ALA A N 1
ATOM 3702 C CA . ALA A 1 474 ? -3.315 -3.455 34.798 1.00 87.06 474 ALA A CA 1
ATOM 3703 C C . ALA A 1 474 ? -4.247 -3.873 35.944 1.00 87.06 474 ALA A C 1
ATOM 3705 O O . ALA A 1 474 ? -3.858 -3.790 37.106 1.00 87.06 474 ALA A O 1
ATOM 3706 N N . ARG A 1 475 ? -5.473 -4.301 35.620 1.00 87.94 475 ARG A N 1
ATOM 3707 C CA . ARG A 1 475 ? -6.508 -4.628 36.601 1.00 87.94 475 ARG A CA 1
ATOM 3708 C C . ARG A 1 475 ? -6.810 -6.121 36.643 1.00 87.94 475 ARG A C 1
ATOM 3710 O O . ARG A 1 475 ? -6.850 -6.788 35.612 1.00 87.94 475 ARG A O 1
ATOM 3717 N N . GLU A 1 476 ? -7.063 -6.632 37.841 1.00 89.62 476 GLU A N 1
ATOM 3718 C CA . GLU A 1 476 ? -7.339 -8.057 38.028 1.00 89.62 476 GLU A CA 1
ATOM 3719 C C . GLU A 1 476 ? -8.750 -8.450 37.560 1.00 89.62 476 GLU A C 1
ATOM 3721 O O . GLU A 1 476 ? -8.920 -9.525 37.000 1.00 89.62 476 GLU A O 1
ATOM 3726 N N . ASP A 1 477 ? -9.747 -7.569 37.697 1.00 90.56 477 ASP A N 1
ATOM 3727 C CA . ASP A 1 477 ? -11.107 -7.794 37.178 1.00 90.56 477 ASP A CA 1
ATOM 3728 C C . ASP A 1 477 ? -11.118 -7.963 35.649 1.00 90.56 477 ASP A C 1
ATOM 3730 O O . ASP A 1 477 ? -11.694 -8.921 35.130 1.00 90.56 477 ASP A O 1
ATOM 3734 N N . ASP A 1 478 ? -10.409 -7.085 34.936 1.00 93.44 478 ASP A N 1
ATOM 3735 C CA . ASP A 1 478 ? -10.210 -7.165 33.486 1.00 93.44 478 ASP A CA 1
ATOM 3736 C C . ASP A 1 478 ? -9.498 -8.471 33.096 1.00 93.44 478 ASP A C 1
ATOM 3738 O O . ASP A 1 478 ? -9.886 -9.135 32.133 1.00 93.44 478 ASP A O 1
ATOM 3742 N N . ARG A 1 479 ? -8.475 -8.876 33.863 1.00 95.00 479 ARG A N 1
ATOM 3743 C CA . ARG A 1 479 ? -7.724 -10.113 33.613 1.00 95.00 479 ARG A CA 1
ATOM 3744 C C . ARG A 1 479 ? -8.599 -11.349 33.795 1.00 95.00 479 ARG A C 1
ATOM 3746 O O . ARG A 1 479 ? -8.573 -12.226 32.936 1.00 95.00 479 ARG A O 1
ATOM 3753 N N . VAL A 1 480 ? -9.376 -11.416 34.876 1.00 95.50 480 VAL A N 1
ATOM 3754 C CA . VAL A 1 480 ? -10.295 -12.531 35.155 1.00 95.50 480 VAL A CA 1
ATOM 3755 C C . VAL A 1 480 ? -11.360 -12.637 34.066 1.00 95.50 480 VAL A C 1
ATOM 3757 O O . VAL A 1 480 ? -11.623 -13.735 33.572 1.00 95.50 480 VAL A O 1
ATOM 3760 N N . PHE A 1 481 ? -11.931 -11.506 33.639 1.00 95.50 481 PHE A N 1
ATOM 3761 C CA . PHE A 1 481 ? -12.884 -11.476 32.532 1.00 95.50 481 PHE A CA 1
ATOM 3762 C C . PHE A 1 481 ? -12.261 -12.021 31.237 1.00 95.50 481 PHE A C 1
ATOM 3764 O O . PHE A 1 481 ? -12.811 -12.941 30.633 1.00 95.50 481 PHE A O 1
ATOM 3771 N N . LEU A 1 482 ? -11.092 -11.511 30.836 1.00 96.88 482 LEU A N 1
ATOM 3772 C CA . LEU A 1 482 ? -10.405 -11.949 29.615 1.00 96.88 482 LEU A CA 1
ATOM 3773 C C . LEU A 1 482 ? -9.969 -13.418 29.681 1.00 96.88 482 LEU A C 1
ATOM 3775 O O . LEU A 1 482 ? -10.046 -14.115 28.673 1.00 96.88 482 LEU A O 1
ATOM 3779 N N . GLN A 1 483 ? -9.552 -13.911 30.850 1.00 97.50 483 GLN A N 1
ATOM 3780 C CA . GLN A 1 483 ? -9.218 -15.322 31.062 1.00 97.50 483 GLN A CA 1
ATOM 3781 C C . GLN A 1 483 ? -10.456 -16.215 30.883 1.00 97.50 483 GLN A C 1
ATOM 3783 O O . GLN A 1 483 ? -10.387 -17.216 30.180 1.00 97.50 483 GLN A O 1
ATOM 3788 N N . SER A 1 484 ? -11.612 -15.814 31.420 1.00 97.19 484 SER A N 1
ATOM 3789 C CA . SER A 1 484 ? -12.882 -16.524 31.203 1.00 97.19 484 SER A CA 1
ATOM 3790 C C . SER A 1 484 ? -13.288 -16.561 29.719 1.00 97.19 484 SER A C 1
ATOM 3792 O O . SER A 1 484 ? -13.684 -17.608 29.194 1.00 97.19 484 SER A O 1
ATOM 3794 N N . GLN A 1 485 ? -13.128 -15.438 29.005 1.00 96.19 485 GLN A N 1
ATOM 3795 C CA . GLN A 1 485 ? -13.372 -15.374 27.558 1.00 96.19 485 GLN A CA 1
ATOM 3796 C C . GLN A 1 485 ? -12.395 -16.254 26.764 1.00 96.19 485 GLN A C 1
ATOM 3798 O O . GLN A 1 485 ? -12.812 -16.928 25.817 1.00 96.19 485 GLN A O 1
ATOM 3803 N N . TRP A 1 486 ? -11.122 -16.285 27.171 1.00 97.62 486 TRP A N 1
ATOM 3804 C CA . TRP A 1 486 ? -10.082 -17.131 26.587 1.00 97.62 486 TRP A CA 1
ATOM 3805 C C . TRP A 1 486 ? -10.431 -18.613 26.718 1.00 97.62 486 TRP A C 1
ATOM 3807 O O . TRP A 1 486 ? -10.449 -19.328 25.717 1.00 97.62 486 TRP A O 1
ATOM 3817 N N . ASP A 1 487 ? -10.757 -19.060 27.931 1.00 97.75 487 ASP A N 1
ATOM 3818 C CA . ASP A 1 487 ? -11.075 -20.463 28.213 1.00 97.75 487 ASP A CA 1
ATOM 3819 C C . ASP A 1 487 ? -12.314 -20.920 27.435 1.00 97.75 487 ASP A C 1
ATOM 3821 O O . ASP A 1 487 ? -12.340 -22.022 26.892 1.00 97.75 487 ASP A O 1
ATOM 3825 N N . THR A 1 488 ? -13.303 -20.034 27.284 1.00 97.44 488 THR A N 1
ATOM 3826 C CA . THR A 1 488 ? -14.513 -20.299 26.491 1.00 97.44 488 THR A CA 1
ATOM 3827 C C . THR A 1 488 ? -14.211 -20.481 24.996 1.00 97.44 488 THR A C 1
ATOM 3829 O O . THR A 1 488 ? -14.840 -21.309 24.337 1.00 97.44 488 THR A O 1
ATOM 3832 N N . ARG A 1 489 ? -13.261 -19.717 24.434 1.00 96.94 489 ARG A N 1
ATOM 3833 C CA . ARG A 1 489 ? -12.939 -19.732 22.991 1.00 96.94 489 ARG A CA 1
ATOM 3834 C C . ARG A 1 489 ? -11.788 -20.654 22.607 1.00 96.94 489 ARG A C 1
ATOM 3836 O O . ARG A 1 489 ? -11.560 -20.854 21.413 1.00 96.94 489 ARG A O 1
ATOM 3843 N N . LEU A 1 490 ? -11.076 -21.229 23.575 1.00 97.56 490 LEU A N 1
ATOM 3844 C CA . LEU A 1 490 ? -9.845 -21.985 23.342 1.00 97.56 490 LEU A CA 1
ATOM 3845 C C . LEU A 1 490 ? -10.009 -23.089 22.289 1.00 97.56 490 LEU A C 1
ATOM 3847 O O . LEU A 1 490 ? -9.213 -23.175 21.354 1.00 97.56 490 LEU A O 1
ATOM 3851 N N . ASP A 1 491 ? -11.075 -23.884 22.381 1.00 97.25 491 ASP A N 1
ATOM 3852 C CA . ASP A 1 491 ? -11.332 -24.968 21.427 1.00 97.25 491 ASP A CA 1
ATOM 3853 C C . ASP A 1 491 ? -11.661 -24.456 20.019 1.00 97.25 491 ASP A C 1
ATOM 3855 O O . ASP A 1 491 ? -11.307 -25.089 19.021 1.00 97.25 491 ASP A O 1
ATOM 3859 N N . ALA A 1 492 ? -12.346 -23.314 19.915 1.00 97.25 492 ALA A N 1
ATOM 3860 C CA . ALA A 1 492 ? -12.680 -22.700 18.635 1.00 97.25 492 ALA A CA 1
ATOM 3861 C C . ALA A 1 492 ? -11.433 -22.111 17.962 1.00 97.25 492 ALA A C 1
ATOM 3863 O O . ALA A 1 492 ? -11.193 -22.398 16.790 1.00 97.25 492 ALA A O 1
ATOM 3864 N N . MET A 1 493 ? -10.588 -21.407 18.723 1.00 96.94 493 MET A N 1
ATOM 3865 C CA . MET A 1 493 ? -9.287 -20.917 18.253 1.00 96.94 493 MET A CA 1
ATOM 3866 C C . MET A 1 493 ? -8.366 -22.065 17.824 1.00 96.94 493 MET A C 1
ATOM 3868 O O . MET A 1 493 ? -7.713 -21.986 16.787 1.00 96.94 493 MET A O 1
ATOM 3872 N N . ARG A 1 494 ? -8.340 -23.178 18.570 1.00 95.81 494 ARG A N 1
ATOM 3873 C CA . ARG A 1 494 ? -7.560 -24.367 18.189 1.00 95.81 494 ARG A CA 1
ATOM 3874 C C . ARG A 1 494 ? -8.021 -24.942 16.847 1.00 95.81 494 ARG A C 1
ATOM 3876 O O . ARG A 1 494 ? -7.186 -25.259 16.004 1.00 95.81 494 ARG A O 1
ATOM 3883 N N . ARG A 1 495 ? -9.337 -25.060 16.626 1.00 93.81 495 ARG A N 1
ATOM 3884 C CA . ARG A 1 495 ? -9.893 -25.504 15.332 1.00 93.81 495 ARG A CA 1
ATOM 3885 C C . ARG A 1 495 ? -9.548 -24.538 14.206 1.00 93.81 495 ARG A C 1
ATOM 3887 O O . ARG A 1 495 ? -9.181 -24.975 13.121 1.00 93.81 495 ARG A O 1
ATOM 3894 N N . GLU A 1 496 ? -9.647 -23.244 14.473 1.00 94.56 496 GLU A N 1
ATOM 3895 C CA . GLU A 1 496 ? -9.294 -22.190 13.530 1.00 94.56 496 GLU A CA 1
ATOM 3896 C C . GLU A 1 496 ? -7.815 -22.248 13.124 1.00 94.56 496 GLU A C 1
ATOM 3898 O O . GLU A 1 496 ? -7.516 -22.087 11.947 1.00 94.56 496 GLU A O 1
ATOM 3903 N N . LEU A 1 497 ? -6.905 -22.561 14.052 1.00 94.12 497 LEU A N 1
ATOM 3904 C CA . LEU A 1 497 ? -5.465 -22.704 13.807 1.00 94.12 497 LEU A CA 1
ATOM 3905 C C . LEU A 1 497 ? -5.049 -24.069 13.227 1.00 94.12 497 LEU A C 1
ATOM 3907 O O . LEU A 1 497 ? -3.885 -24.244 12.866 1.00 94.12 497 LEU A O 1
ATOM 3911 N N . ALA A 1 498 ? -5.973 -25.021 13.050 1.00 91.38 498 ALA A N 1
ATOM 3912 C CA . ALA A 1 498 ? -5.670 -26.360 12.525 1.00 91.38 498 ALA A CA 1
ATOM 3913 C C . ALA A 1 498 ? -5.064 -26.349 11.105 1.00 91.38 498 ALA A C 1
ATOM 3915 O O . ALA A 1 498 ? -4.427 -27.313 10.669 1.00 91.38 498 ALA A O 1
ATOM 3916 N N . PHE A 1 499 ? -5.211 -25.242 10.367 1.00 89.38 499 PHE A N 1
ATOM 3917 C CA . PHE A 1 499 ? -4.521 -25.049 9.093 1.00 89.38 499 PHE A CA 1
ATOM 3918 C C . PHE A 1 499 ? -2.992 -24.993 9.234 1.00 89.38 499 PHE A C 1
ATOM 3920 O O . PHE A 1 499 ? -2.317 -25.155 8.231 1.00 89.38 499 PHE A O 1
ATOM 3927 N N . LEU A 1 500 ? -2.405 -24.802 10.416 1.00 88.31 500 LEU A N 1
ATOM 3928 C CA . LEU A 1 500 ? -0.944 -24.815 10.572 1.00 88.31 500 LEU A CA 1
ATOM 3929 C C . LEU A 1 500 ? -0.330 -26.211 10.370 1.00 88.31 500 LEU A C 1
ATOM 3931 O O . LEU A 1 500 ? 0.810 -26.322 9.913 1.00 88.31 500 LEU A O 1
ATOM 3935 N N . ASP A 1 501 ? -1.096 -27.267 10.646 1.00 83.12 501 ASP A N 1
ATOM 3936 C CA . ASP A 1 501 ? -0.623 -28.656 10.585 1.00 83.12 501 ASP A CA 1
ATOM 3937 C C . ASP A 1 501 ? -0.937 -29.377 9.271 1.00 83.12 501 ASP A C 1
ATOM 3939 O O . ASP A 1 501 ? -0.367 -30.430 8.981 1.00 83.12 501 ASP A O 1
ATOM 3943 N N . THR A 1 502 ? -1.854 -28.843 8.469 1.00 77.94 502 THR A N 1
ATOM 3944 C CA . THR A 1 502 ? -2.319 -29.493 7.234 1.00 77.94 502 THR A CA 1
ATOM 3945 C C . THR A 1 502 ? -1.621 -28.919 5.997 1.00 77.94 502 THR A C 1
ATOM 3947 O O . THR A 1 502 ? -0.834 -27.980 6.094 1.00 77.94 502 THR A O 1
ATOM 3950 N N . ALA A 1 503 ? -1.923 -29.430 4.802 1.00 70.19 503 ALA A N 1
ATOM 3951 C CA . ALA A 1 503 ? -1.599 -28.778 3.523 1.00 70.19 503 ALA A CA 1
ATOM 3952 C C . ALA A 1 503 ? -2.813 -28.035 2.920 1.00 70.19 503 ALA A C 1
ATOM 3954 O O . ALA A 1 503 ? -2.816 -27.705 1.738 1.00 70.19 503 ALA A O 1
ATOM 3955 N N . ALA A 1 504 ? -3.866 -27.811 3.717 1.00 72.56 504 ALA A N 1
ATOM 3956 C CA . ALA A 1 504 ? -5.111 -27.197 3.270 1.00 72.56 504 ALA A CA 1
ATOM 3957 C C . ALA A 1 504 ? -4.938 -25.724 2.855 1.00 72.56 504 ALA A C 1
ATOM 3959 O O . ALA A 1 504 ? -3.979 -25.049 3.245 1.00 72.56 504 ALA A O 1
ATOM 3960 N N . ASN A 1 505 ? -5.913 -25.213 2.098 1.00 78.56 505 ASN A N 1
ATOM 3961 C CA . ASN A 1 505 ? -5.976 -23.803 1.719 1.00 78.56 505 ASN A CA 1
ATOM 3962 C C . ASN A 1 505 ? -5.901 -22.889 2.949 1.00 78.56 505 ASN A C 1
ATOM 3964 O O . ASN A 1 505 ? -6.378 -23.230 4.033 1.00 78.56 505 ASN A O 1
ATOM 3968 N N . LEU A 1 506 ? -5.277 -21.724 2.773 1.00 85.88 506 LEU A N 1
ATOM 3969 C CA . LEU A 1 506 ? -5.201 -20.719 3.827 1.00 85.88 506 LEU A CA 1
ATOM 3970 C C . LEU A 1 506 ? -6.608 -20.170 4.108 1.00 85.88 506 LEU A C 1
ATOM 3972 O O . LEU A 1 506 ? -7.310 -19.828 3.152 1.00 85.88 506 LEU A O 1
ATOM 3976 N N . PRO A 1 507 ? -7.026 -20.069 5.382 1.00 89.50 507 PRO A N 1
ATOM 3977 C CA . PRO A 1 507 ? -8.235 -19.332 5.712 1.00 89.50 507 PRO A CA 1
ATOM 3978 C C . PRO A 1 507 ? -8.040 -17.859 5.344 1.00 89.50 507 PRO A C 1
ATOM 3980 O O . PRO A 1 507 ? -6.926 -17.339 5.395 1.00 89.50 507 PRO A O 1
ATOM 3983 N N . GLU A 1 508 ? -9.122 -17.176 4.980 1.00 82.88 508 GLU A N 1
ATOM 3984 C CA . GLU A 1 508 ? -9.061 -15.741 4.678 1.00 82.88 508 GLU A CA 1
ATOM 3985 C C . GLU A 1 508 ? -8.847 -14.913 5.955 1.00 82.88 508 GLU A C 1
ATOM 3987 O O . GLU A 1 508 ? -8.196 -13.870 5.941 1.00 82.88 508 GLU A O 1
ATOM 3992 N N . GLN A 1 509 ? -9.420 -15.366 7.073 1.00 87.00 509 GLN A N 1
ATOM 3993 C CA . GLN A 1 509 ? -9.466 -14.642 8.340 1.00 87.00 509 GLN A CA 1
ATOM 3994 C C . GLN A 1 509 ? -9.423 -15.622 9.512 1.00 87.00 509 GLN A C 1
ATOM 3996 O O . GLN A 1 509 ? -9.747 -16.798 9.352 1.00 87.00 509 GLN A O 1
ATOM 4001 N N . LEU A 1 510 ? -9.065 -15.103 10.687 1.00 93.94 510 LEU A N 1
ATOM 4002 C CA . LEU A 1 510 ? -9.058 -15.838 11.950 1.00 93.94 510 LEU A CA 1
ATOM 4003 C C . LEU A 1 510 ? -10.011 -15.150 12.951 1.00 93.94 510 LEU A C 1
ATOM 4005 O O . LEU A 1 510 ? -9.531 -14.446 13.845 1.00 93.94 510 LEU A O 1
ATOM 4009 N N . PRO A 1 511 ? -11.345 -15.203 12.735 1.00 93.06 511 PRO A N 1
ATOM 4010 C CA . PRO A 1 511 ? -12.330 -14.538 13.585 1.00 93.06 511 PRO A CA 1
ATOM 4011 C C . PRO A 1 511 ? -12.190 -14.799 15.090 1.00 93.06 511 PRO A C 1
ATOM 4013 O O . PRO A 1 511 ? -12.332 -13.841 15.848 1.00 93.06 511 PRO A O 1
ATOM 4016 N N . GLU A 1 512 ? -11.907 -16.022 15.542 1.00 95.38 512 GLU A N 1
ATOM 4017 C CA . GLU A 1 512 ? -11.890 -16.325 16.985 1.00 95.38 512 GLU A CA 1
ATOM 4018 C C . GLU A 1 512 ? -10.626 -15.774 17.657 1.00 95.38 512 GLU A C 1
ATOM 4020 O O . GLU A 1 512 ? -10.698 -15.080 18.676 1.00 95.38 512 GLU A O 1
ATOM 4025 N N . CYS A 1 513 ? -9.460 -15.995 17.045 1.00 96.75 513 CYS A N 1
ATOM 4026 C CA . CYS A 1 513 ? -8.201 -15.415 17.498 1.00 96.75 513 CYS A CA 1
ATOM 4027 C C . CYS A 1 513 ? -8.234 -13.879 17.439 1.00 96.75 513 CYS A C 1
ATOM 4029 O O . CYS A 1 513 ? -7.770 -13.214 18.369 1.00 96.75 513 CYS A O 1
ATOM 4031 N N . ALA A 1 514 ? -8.804 -13.297 16.377 1.00 95.12 514 ALA A N 1
ATOM 4032 C CA . ALA A 1 514 ? -8.955 -11.850 16.260 1.00 95.12 514 ALA A CA 1
ATOM 4033 C C . ALA A 1 514 ? -9.902 -11.291 17.330 1.00 95.12 514 ALA A C 1
ATOM 4035 O O . ALA A 1 514 ? -9.599 -10.251 17.915 1.00 95.12 514 ALA A O 1
ATOM 4036 N N . ALA A 1 515 ? -11.012 -11.978 17.623 1.00 94.44 515 ALA A N 1
ATOM 4037 C CA . ALA A 1 515 ? -11.963 -11.565 18.650 1.00 94.44 515 ALA A CA 1
ATOM 4038 C C . ALA A 1 515 ? -11.305 -11.457 20.033 1.00 94.44 515 ALA A C 1
ATOM 4040 O O . ALA A 1 515 ? -11.497 -10.445 20.700 1.00 94.44 515 ALA A O 1
ATOM 4041 N N . MET A 1 516 ? -10.465 -12.420 20.434 1.00 95.88 516 MET A N 1
ATOM 4042 C CA . MET A 1 516 ? -9.766 -12.362 21.729 1.00 95.88 516 MET A CA 1
ATOM 4043 C C . MET A 1 516 ? -8.843 -11.142 21.859 1.00 95.88 516 MET A C 1
ATOM 4045 O O . MET A 1 516 ? -8.850 -10.453 22.882 1.00 95.88 516 MET A O 1
ATOM 4049 N N . VAL A 1 517 ? -8.068 -10.838 20.812 1.00 96.50 517 VAL A N 1
ATOM 4050 C CA . VAL A 1 517 ? -7.206 -9.643 20.792 1.00 96.50 517 VAL A CA 1
ATOM 4051 C C . VAL A 1 517 ? -8.055 -8.368 20.800 1.00 96.50 517 VAL A C 1
ATOM 4053 O O . VAL A 1 517 ? -7.711 -7.389 21.466 1.00 96.50 517 VAL A O 1
ATOM 4056 N N . LEU A 1 518 ? -9.188 -8.374 20.094 1.00 95.88 518 LEU A N 1
ATOM 4057 C CA . LEU A 1 518 ? -10.087 -7.228 20.029 1.00 95.88 518 LEU A CA 1
ATOM 4058 C C . LEU A 1 518 ? -10.803 -6.951 21.338 1.00 95.88 518 LEU A C 1
ATOM 4060 O O . LEU A 1 518 ? -10.889 -5.787 21.711 1.00 95.88 518 LEU A O 1
ATOM 4064 N N . GLU A 1 519 ? -11.264 -7.971 22.057 1.00 95.50 519 GLU A N 1
ATOM 4065 C CA . GLU A 1 519 ? -11.853 -7.799 23.386 1.00 95.50 519 GLU A CA 1
ATOM 4066 C C . GLU A 1 519 ? -10.860 -7.117 24.332 1.00 95.50 519 GLU A C 1
ATOM 4068 O O . GLU A 1 519 ? -11.215 -6.131 24.980 1.00 95.50 519 GLU A O 1
ATOM 4073 N N . ARG A 1 520 ? -9.588 -7.543 24.333 1.00 95.50 520 ARG A N 1
ATOM 4074 C CA . ARG A 1 520 ? -8.534 -6.879 25.115 1.00 95.50 520 ARG A CA 1
ATOM 4075 C C . ARG A 1 520 ? -8.363 -5.408 24.722 1.00 95.50 520 ARG A C 1
ATOM 4077 O O . ARG A 1 520 ? -8.412 -4.529 25.582 1.00 95.50 520 ARG A O 1
ATOM 4084 N N . LEU A 1 521 ? -8.171 -5.122 23.433 1.00 96.31 521 LEU A N 1
ATOM 4085 C CA . LEU A 1 521 ? -7.939 -3.752 22.960 1.00 96.31 521 LEU A CA 1
ATOM 4086 C C . LEU A 1 521 ? -9.158 -2.847 23.173 1.00 96.31 521 LEU A C 1
ATOM 4088 O O . LEU A 1 521 ? -9.009 -1.686 23.555 1.00 96.31 521 LEU A O 1
ATOM 4092 N N . HIS A 1 522 ? -10.365 -3.360 22.934 1.00 95.56 522 HIS A N 1
ATOM 4093 C CA . HIS A 1 522 ? -11.611 -2.625 23.139 1.00 95.56 522 HIS A CA 1
ATOM 4094 C C . HIS A 1 522 ? -11.812 -2.326 24.619 1.00 95.56 522 HIS A C 1
ATOM 4096 O O . HIS A 1 522 ? -12.182 -1.201 24.942 1.00 95.56 522 HIS A O 1
ATOM 4102 N N . LEU A 1 523 ? -11.495 -3.258 25.522 1.00 94.75 523 LEU A N 1
ATOM 4103 C CA . LEU A 1 523 ? -11.562 -3.012 26.963 1.00 94.75 523 LEU A CA 1
ATOM 4104 C C . LEU A 1 523 ? -10.615 -1.873 27.368 1.00 94.75 523 LEU A C 1
ATOM 4106 O O . LEU A 1 523 ? -11.049 -0.908 27.996 1.00 94.75 523 LEU A O 1
ATOM 4110 N N . ASP A 1 524 ? -9.366 -1.909 26.898 1.00 93.56 524 ASP A N 1
ATOM 4111 C CA . ASP A 1 524 ? -8.365 -0.863 27.145 1.00 93.56 524 ASP A CA 1
ATOM 4112 C C . ASP A 1 524 ? -8.765 0.513 26.573 1.00 93.56 524 ASP A C 1
ATOM 4114 O O . ASP A 1 524 ? -8.377 1.558 27.116 1.00 93.56 524 ASP A O 1
ATOM 4118 N N . ILE A 1 525 ? -9.513 0.534 25.463 1.00 95.06 525 ILE A N 1
ATOM 4119 C CA . ILE A 1 525 ? -10.081 1.751 24.870 1.00 95.06 525 ILE A CA 1
ATOM 4120 C C . ILE A 1 525 ? -11.244 2.255 25.726 1.00 95.06 525 ILE A C 1
ATOM 4122 O O . ILE A 1 525 ? -11.234 3.418 26.118 1.00 95.06 525 ILE A O 1
ATOM 4126 N N . LEU A 1 526 ? -12.214 1.406 26.074 1.00 94.56 526 LEU A N 1
ATOM 4127 C CA . LEU A 1 526 ? -13.373 1.797 26.886 1.00 94.56 526 LEU A CA 1
ATOM 4128 C C . LEU A 1 526 ? -12.953 2.311 28.266 1.00 94.56 526 LEU A C 1
ATOM 4130 O O . LEU A 1 526 ? -13.485 3.321 28.734 1.00 94.56 526 LEU A O 1
ATOM 4134 N N . ARG A 1 527 ? -11.939 1.679 28.873 1.00 92.44 527 ARG A N 1
ATOM 4135 C CA . ARG A 1 527 ? -11.316 2.128 30.124 1.00 92.44 527 ARG A CA 1
ATOM 4136 C C . ARG A 1 527 ? -10.695 3.525 30.011 1.00 92.44 527 ARG A C 1
ATOM 4138 O O . ARG A 1 527 ? -10.497 4.177 31.023 1.00 92.44 527 ARG A O 1
ATOM 4145 N N . ARG A 1 528 ? -10.373 4.022 28.818 1.00 92.12 528 ARG A N 1
ATOM 4146 C CA . ARG A 1 528 ? -9.829 5.379 28.624 1.00 92.12 528 ARG A CA 1
ATOM 4147 C C . ARG A 1 528 ? -10.868 6.378 28.135 1.00 92.12 528 ARG A C 1
ATOM 4149 O O . ARG A 1 528 ? -10.850 7.524 28.567 1.00 92.12 528 ARG A O 1
ATOM 4156 N N . GLU A 1 529 ? -11.762 5.953 27.254 1.00 94.31 529 GLU A N 1
ATOM 4157 C CA . GLU A 1 529 ? -12.607 6.869 26.488 1.00 94.31 529 GLU A CA 1
ATOM 4158 C C . GLU A 1 529 ? -13.965 7.150 27.142 1.00 94.31 529 GLU A C 1
ATOM 4160 O O . GLU A 1 529 ? -14.460 8.268 27.036 1.00 94.31 529 GLU A O 1
ATOM 4165 N N . LEU A 1 530 ? -14.573 6.201 27.869 1.00 94.25 530 LEU A N 1
ATOM 4166 C CA . LEU A 1 530 ? -15.861 6.455 28.541 1.00 94.25 530 LEU A CA 1
ATOM 4167 C C . LEU A 1 530 ? -15.824 7.597 29.577 1.00 94.25 530 LEU A C 1
ATOM 4169 O O . LEU A 1 530 ? -16.789 8.360 29.648 1.00 94.25 530 LEU A O 1
ATOM 4173 N N . PRO A 1 531 ? -14.754 7.772 30.368 1.00 92.31 531 PRO A N 1
ATOM 4174 C CA . PRO A 1 531 ? -14.652 8.891 31.303 1.00 92.31 531 PRO A CA 1
ATOM 4175 C C . PRO A 1 531 ? -14.395 10.215 30.592 1.00 92.31 531 PRO A C 1
ATOM 4177 O O . PRO A 1 531 ? -14.999 11.219 30.953 1.00 92.31 531 PRO A O 1
ATOM 4180 N N . ALA A 1 532 ? -13.577 10.206 29.534 1.00 92.75 532 ALA A N 1
ATOM 4181 C CA . ALA A 1 532 ? -13.395 11.372 28.675 1.00 92.75 532 ALA A CA 1
ATOM 4182 C C . ALA A 1 532 ? -14.721 11.782 28.012 1.00 92.75 532 ALA A C 1
ATOM 4184 O O . ALA A 1 532 ? -15.021 12.971 27.891 1.00 92.75 532 ALA A O 1
ATOM 4185 N N . LEU A 1 533 ? -15.550 10.805 27.630 1.00 95.19 533 LEU A N 1
ATOM 4186 C CA . LEU A 1 533 ? -16.900 11.045 27.137 1.00 95.19 533 LEU A CA 1
ATOM 4187 C C . LEU A 1 533 ? -17.788 11.650 28.231 1.00 95.19 533 LEU A C 1
ATOM 4189 O O . LEU A 1 533 ? -18.499 12.613 27.959 1.00 95.19 533 LEU A O 1
ATOM 4193 N N . ALA A 1 534 ? -17.735 11.131 29.461 1.00 93.25 534 ALA A N 1
ATOM 4194 C CA . ALA A 1 534 ? -18.500 11.663 30.590 1.00 93.25 534 ALA A CA 1
ATOM 4195 C C . ALA A 1 534 ? -18.122 13.121 30.908 1.00 93.25 534 ALA A C 1
ATOM 4197 O O . ALA A 1 534 ? -19.012 13.959 31.071 1.00 93.25 534 ALA A O 1
ATOM 4198 N N . ASP A 1 535 ? -16.825 13.440 30.918 1.00 91.31 535 ASP A N 1
ATOM 4199 C CA . ASP A 1 535 ? -16.320 14.809 31.065 1.00 91.31 535 ASP A CA 1
ATOM 4200 C C . ASP A 1 535 ? -16.826 15.712 29.936 1.00 91.31 535 ASP A C 1
ATOM 4202 O O . ASP A 1 535 ? -17.370 16.787 30.189 1.00 91.31 535 ASP A O 1
ATOM 4206 N N . ALA A 1 536 ? -16.720 15.255 28.686 1.00 93.81 536 ALA A N 1
ATOM 4207 C CA . ALA A 1 536 ? -17.153 16.022 27.524 1.00 93.81 536 ALA A CA 1
ATOM 4208 C C . ALA A 1 536 ? -18.668 16.281 27.510 1.00 93.81 536 ALA A C 1
ATOM 4210 O O . ALA A 1 536 ? -19.098 17.350 27.079 1.00 93.81 536 ALA A O 1
ATOM 4211 N N . VAL A 1 537 ? -19.479 15.335 27.998 1.00 94.19 537 VAL A N 1
ATOM 4212 C CA . VAL A 1 537 ? -20.917 15.553 28.209 1.00 94.19 537 VAL A CA 1
ATOM 4213 C C . VAL A 1 537 ? -21.146 16.605 29.293 1.00 94.19 537 VAL A C 1
ATOM 4215 O O . VAL A 1 537 ? -21.963 17.498 29.091 1.00 94.19 537 VAL A O 1
ATOM 4218 N N . GLY A 1 538 ? -20.430 16.536 30.419 1.00 89.81 538 GLY A N 1
ATOM 4219 C CA . GLY A 1 538 ? -20.548 17.530 31.488 1.00 89.81 538 GLY A CA 1
ATOM 4220 C C . GLY A 1 538 ? -20.197 18.944 31.013 1.00 89.81 538 GLY A C 1
ATOM 4221 O O . GLY A 1 538 ? -20.916 19.895 31.311 1.00 89.81 538 GLY A O 1
ATOM 4222 N N . ASP A 1 539 ? -19.145 19.075 30.207 1.00 90.06 539 ASP A N 1
ATOM 4223 C CA . ASP A 1 539 ? -18.774 20.335 29.561 1.00 90.06 539 ASP A CA 1
ATOM 4224 C C . ASP A 1 539 ? -19.846 20.819 28.571 1.00 90.06 539 ASP A C 1
ATOM 4226 O O . ASP A 1 539 ? -20.089 22.019 28.449 1.00 90.06 539 ASP A O 1
ATOM 4230 N N . ASP A 1 540 ? -20.502 19.903 27.853 1.00 90.88 540 ASP A N 1
ATOM 4231 C CA . ASP A 1 540 ? -21.595 20.255 26.950 1.00 90.88 540 ASP A CA 1
ATOM 4232 C C . ASP A 1 540 ? -22.852 20.725 27.710 1.00 90.88 540 ASP A C 1
ATOM 4234 O O . ASP A 1 540 ? -23.494 21.674 27.254 1.00 90.88 540 ASP A O 1
ATOM 4238 N N . GLU A 1 541 ? -23.167 20.142 28.878 1.00 88.12 541 GLU A N 1
ATOM 4239 C CA . GLU A 1 541 ? -24.225 20.628 29.785 1.00 88.12 541 GLU A CA 1
ATOM 4240 C C . GLU A 1 541 ? -23.923 22.053 30.283 1.00 88.12 541 GLU A C 1
ATOM 4242 O O . GLU A 1 541 ? -24.813 22.906 30.314 1.00 88.12 541 GLU A O 1
ATOM 4247 N N . LEU A 1 542 ? -22.663 22.337 30.641 1.00 84.12 542 LEU A N 1
ATOM 4248 C CA . LEU A 1 542 ? -22.225 23.670 31.076 1.00 84.12 542 LEU A CA 1
ATOM 4249 C C . LEU A 1 542 ? -22.308 24.717 29.958 1.00 84.12 542 LEU A C 1
ATOM 4251 O O . LEU A 1 542 ? -22.617 25.879 30.231 1.00 84.12 542 LEU A O 1
ATOM 4255 N N . ASP A 1 543 ? -22.075 24.300 28.716 1.00 82.12 543 ASP A N 1
ATOM 4256 C CA . ASP A 1 543 ? -22.180 25.140 27.519 1.00 82.12 543 ASP A CA 1
ATOM 4257 C C . ASP A 1 543 ? -23.628 25.289 27.003 1.00 82.12 543 ASP A C 1
ATOM 4259 O O . ASP A 1 543 ? -23.851 25.921 25.969 1.00 82.12 543 ASP A O 1
ATOM 4263 N N . GLY A 1 544 ? -24.619 24.735 27.714 1.00 80.69 544 GLY A N 1
ATOM 4264 C CA . GLY A 1 544 ? -26.039 24.925 27.417 1.00 80.69 544 GLY A CA 1
ATOM 4265 C C . GLY A 1 544 ? -26.581 24.050 26.282 1.00 80.69 544 GLY A C 1
ATOM 4266 O O . GLY A 1 544 ? -27.467 24.490 25.547 1.00 80.69 544 GLY A O 1
ATOM 4267 N N . ALA A 1 545 ? -26.036 22.841 26.103 1.00 86.12 545 ALA A N 1
ATOM 4268 C CA . ALA A 1 545 ? -26.619 21.812 25.234 1.00 86.12 545 ALA A CA 1
ATOM 4269 C C . ALA A 1 545 ? -27.913 21.212 25.829 1.00 86.12 545 ALA A C 1
ATOM 4271 O O . ALA A 1 545 ? -28.216 21.420 27.007 1.00 86.12 545 ALA A O 1
ATOM 4272 N N . ASP A 1 546 ? -28.672 20.451 25.031 1.00 85.00 546 ASP A N 1
ATOM 4273 C CA . ASP A 1 546 ? -29.913 19.820 25.501 1.00 85.00 546 ASP A CA 1
ATOM 4274 C C . ASP A 1 546 ? -29.666 18.827 26.654 1.00 85.00 546 ASP A C 1
ATOM 4276 O O . ASP A 1 546 ? -28.957 17.828 26.505 1.00 85.00 546 ASP A O 1
ATOM 4280 N N . LEU A 1 547 ? -30.335 19.065 27.786 1.00 85.50 547 LEU A N 1
ATOM 4281 C CA . LEU A 1 547 ? -30.280 18.240 28.996 1.00 85.50 547 LEU A CA 1
ATOM 4282 C C . LEU A 1 547 ? -31.105 16.946 28.887 1.00 85.50 547 LEU A C 1
ATOM 4284 O O . LEU A 1 547 ? -30.978 16.065 29.739 1.00 85.50 547 LEU A O 1
ATOM 4288 N N . SER A 1 548 ? -31.965 16.820 27.871 1.00 86.69 548 SER A N 1
ATOM 4289 C CA . SER A 1 548 ? -32.804 15.635 27.645 1.00 86.69 548 SER A CA 1
ATOM 4290 C C . SER A 1 548 ? -32.179 14.593 26.701 1.00 86.69 548 SER A C 1
ATOM 4292 O O . SER A 1 548 ? -32.704 13.477 26.566 1.00 86.69 548 SER A O 1
ATOM 4294 N N . SER A 1 549 ? -31.033 14.934 26.103 1.00 91.44 549 SER A N 1
ATOM 4295 C CA . SER A 1 549 ? -30.295 14.124 25.131 1.00 91.44 549 SER A CA 1
ATOM 4296 C C . SER A 1 549 ? -29.658 12.854 25.738 1.00 91.44 549 SER A C 1
ATOM 4298 O O . SER A 1 549 ? -29.776 12.566 26.937 1.00 91.44 549 SER A O 1
ATOM 4300 N N . ASN A 1 550 ? -29.036 12.015 24.904 1.00 93.69 550 ASN A N 1
ATOM 4301 C CA . ASN A 1 550 ? -28.462 10.735 25.334 1.00 93.69 550 ASN A CA 1
ATOM 4302 C C . ASN A 1 550 ? -27.205 10.915 26.199 1.00 93.69 550 ASN A C 1
ATOM 4304 O O . ASN A 1 550 ? -27.025 10.161 27.154 1.00 93.69 550 ASN A O 1
ATOM 4308 N N . GLY A 1 551 ? -26.399 11.945 25.949 1.00 93.19 551 GLY A N 1
ATOM 4309 C CA . GLY A 1 551 ? -25.225 12.322 26.726 1.00 93.19 551 GLY A CA 1
ATOM 4310 C C . GLY A 1 551 ? -25.558 12.516 28.205 1.00 93.19 551 GLY A C 1
ATOM 4311 O O . GLY A 1 551 ? -25.048 11.757 29.027 1.00 93.19 551 GLY A O 1
ATOM 4312 N N . PRO A 1 552 ? -26.444 13.453 28.587 1.00 92.69 552 PRO A N 1
ATOM 4313 C CA . PRO A 1 552 ? -26.871 13.642 29.976 1.00 92.69 552 PRO A CA 1
ATOM 4314 C C . PRO A 1 552 ? -27.412 12.364 30.635 1.00 92.69 552 PRO A C 1
ATOM 4316 O O . PRO A 1 552 ? -27.107 12.068 31.795 1.00 92.69 552 PRO A O 1
ATOM 4319 N N . LYS A 1 553 ? -28.172 11.541 29.893 1.00 94.25 553 LYS A N 1
ATOM 4320 C CA . LYS A 1 553 ? -28.644 10.229 30.379 1.00 94.25 553 LYS A CA 1
ATOM 4321 C C . LYS A 1 553 ? -27.477 9.281 30.659 1.00 94.25 553 LYS A C 1
ATOM 4323 O O . LYS A 1 553 ? -27.470 8.618 31.698 1.00 94.25 553 LYS A O 1
ATOM 4328 N N . PHE A 1 554 ? -26.495 9.225 29.762 1.00 94.62 554 PHE A N 1
ATOM 4329 C CA . PHE A 1 554 ? -25.253 8.481 29.944 1.00 94.62 554 PHE A CA 1
ATOM 4330 C C . PHE A 1 554 ? -24.475 8.987 31.161 1.00 94.62 554 PHE A C 1
ATOM 4332 O O . PHE A 1 554 ? -24.155 8.190 32.038 1.00 94.62 554 PHE A O 1
ATOM 4339 N N . LEU A 1 555 ? -24.257 10.297 31.288 1.00 93.44 555 LEU A N 1
ATOM 4340 C CA . LEU A 1 555 ? -23.533 10.901 32.407 1.00 93.44 555 LEU A CA 1
ATOM 4341 C C . LEU A 1 555 ? -24.211 10.619 33.752 1.00 93.44 555 LEU A C 1
ATOM 4343 O O . LEU A 1 555 ? -23.535 10.329 34.739 1.00 93.44 555 LEU A O 1
ATOM 4347 N N . LYS A 1 556 ? -25.548 10.637 33.803 1.00 90.88 556 LYS A N 1
ATOM 4348 C CA . LYS A 1 556 ? -26.307 10.243 34.998 1.00 90.88 556 LYS A CA 1
ATOM 4349 C C . LYS A 1 556 ? -26.062 8.778 35.370 1.00 90.88 556 LYS A C 1
ATOM 4351 O O . LYS A 1 556 ? -25.828 8.496 36.544 1.00 90.88 556 LYS A O 1
ATOM 4356 N N . ARG A 1 557 ? -26.095 7.859 34.397 1.00 92.06 557 ARG A N 1
ATOM 4357 C CA . ARG A 1 557 ? -25.792 6.430 34.615 1.00 92.06 557 ARG A CA 1
ATOM 4358 C C . ARG A 1 557 ? -24.341 6.227 35.051 1.00 92.06 557 ARG A C 1
ATOM 4360 O O . ARG A 1 557 ? -24.105 5.497 36.005 1.00 92.06 557 ARG A O 1
ATOM 4367 N N . PHE A 1 558 ? -23.399 6.922 34.415 1.00 90.75 558 PHE A N 1
ATOM 4368 C CA . PHE A 1 558 ? -21.973 6.874 34.734 1.00 90.75 558 PHE A CA 1
ATOM 4369 C C . PHE A 1 558 ? -21.700 7.349 36.168 1.00 90.75 558 PHE A C 1
ATOM 4371 O O . PHE A 1 558 ? -21.061 6.648 36.946 1.00 90.75 558 PHE A O 1
ATOM 4378 N N . ARG A 1 559 ? -22.264 8.499 36.566 1.00 87.69 559 ARG A N 1
ATOM 4379 C CA . ARG A 1 559 ? -22.175 9.012 37.945 1.00 87.69 559 ARG A CA 1
ATOM 4380 C C . ARG A 1 559 ? -22.849 8.084 38.958 1.00 87.69 559 ARG A C 1
ATOM 4382 O O . ARG A 1 559 ? -22.341 7.949 40.063 1.00 87.69 559 ARG A O 1
ATOM 4389 N N . GLY A 1 560 ? -23.974 7.463 38.596 1.00 86.06 560 GLY A N 1
ATOM 4390 C CA . GLY A 1 560 ? -24.675 6.505 39.455 1.00 86.06 560 GLY A CA 1
ATOM 4391 C C . GLY A 1 560 ? -23.887 5.214 39.683 1.00 86.06 560 GLY A C 1
ATOM 4392 O O . GLY A 1 560 ? -23.853 4.722 40.802 1.00 86.06 560 GLY A O 1
ATOM 4393 N N . ALA A 1 561 ? -23.207 4.709 38.651 1.00 86.00 561 ALA A N 1
ATOM 4394 C CA . ALA A 1 561 ? -22.296 3.573 38.783 1.00 86.00 561 ALA A CA 1
ATOM 4395 C C . ALA A 1 561 ? -21.073 3.919 39.653 1.00 86.00 561 ALA A C 1
ATOM 4397 O O . ALA A 1 561 ? -20.563 3.077 40.380 1.00 86.00 561 ALA A O 1
ATOM 4398 N N . MET A 1 562 ? -20.636 5.180 39.604 1.00 78.69 562 MET A N 1
ATOM 4399 C CA . MET A 1 562 ? -19.499 5.684 40.371 1.00 78.69 562 MET A CA 1
ATOM 4400 C C . MET A 1 562 ? -19.766 5.924 41.852 1.00 78.69 562 MET A C 1
ATOM 4402 O O . MET A 1 562 ? -18.908 5.675 42.694 1.00 78.69 562 MET A O 1
ATOM 4406 N N . PHE A 1 563 ? -20.938 6.466 42.164 1.00 75.19 563 PHE A N 1
ATOM 4407 C CA . PHE A 1 563 ? -21.307 6.884 43.510 1.00 75.19 563 PHE A CA 1
ATOM 4408 C C . PHE A 1 563 ? -22.673 6.282 43.851 1.00 75.19 563 PHE A C 1
ATOM 4410 O O . PHE A 1 563 ? -23.680 6.996 43.793 1.00 75.19 563 PHE A O 1
ATOM 4417 N N . PRO A 1 564 ? -22.727 4.973 44.162 1.00 64.50 564 PRO A N 1
ATOM 4418 C CA . PRO A 1 564 ? -23.979 4.302 44.503 1.00 64.50 564 PRO A CA 1
ATOM 4419 C C . PRO A 1 564 ? -24.638 4.915 45.752 1.00 64.50 564 PRO A C 1
ATOM 4421 O O . PRO A 1 564 ? -25.863 5.001 45.812 1.00 64.50 564 PRO A O 1
ATOM 4424 N N . ASP A 1 565 ? -23.834 5.449 46.681 1.00 61.72 565 ASP A N 1
ATOM 4425 C CA . ASP A 1 565 ? -24.305 6.161 47.870 1.00 61.72 565 ASP A CA 1
ATOM 4426 C C . ASP A 1 565 ? -24.358 7.676 47.615 1.00 61.72 565 ASP A C 1
ATOM 4428 O O . ASP A 1 565 ? -23.342 8.375 47.551 1.00 61.72 565 ASP A O 1
ATOM 4432 N N . ALA A 1 566 ? -25.571 8.209 47.464 1.00 51.28 566 ALA A N 1
ATOM 4433 C CA . ALA A 1 566 ? -25.841 9.576 47.011 1.00 51.28 566 ALA A CA 1
ATOM 4434 C C . ALA A 1 566 ? -25.405 10.712 47.975 1.00 51.28 566 ALA A C 1
ATOM 4436 O O . ALA A 1 566 ? -25.593 11.886 47.646 1.00 51.28 566 ALA A O 1
ATOM 4437 N N . GLU A 1 567 ? -24.823 10.404 49.139 1.00 47.19 567 GLU A N 1
ATOM 4438 C CA . GLU A 1 567 ? -24.589 11.366 50.231 1.00 47.19 567 GLU A CA 1
ATOM 4439 C C . GLU A 1 567 ? -23.246 12.121 50.175 1.00 47.19 567 GLU A C 1
ATOM 4441 O O . GLU A 1 567 ? -23.094 13.145 50.838 1.00 47.19 567 GLU A O 1
ATOM 4446 N N . LYS A 1 568 ? -22.274 11.711 49.347 1.00 46.56 568 LYS A N 1
ATOM 4447 C CA . LYS A 1 568 ? -20.941 12.358 49.271 1.00 46.56 568 LYS A CA 1
ATOM 4448 C C . LYS A 1 568 ? -20.737 13.197 48.005 1.00 46.56 568 LYS A C 1
ATOM 4450 O O . LYS A 1 568 ? -19.761 13.029 47.280 1.00 46.56 568 LYS A O 1
ATOM 4455 N N . ARG A 1 569 ? -21.659 14.118 47.708 1.00 50.00 569 ARG A N 1
ATOM 4456 C CA . ARG A 1 569 ? -21.481 15.091 46.611 1.00 50.00 569 ARG A CA 1
ATOM 4457 C C . ARG A 1 569 ? -20.675 16.305 47.073 1.00 50.00 569 ARG A C 1
ATOM 4459 O O . ARG A 1 569 ? -21.235 17.232 47.648 1.00 50.00 569 ARG A O 1
ATOM 4466 N N . THR A 1 570 ? -19.392 16.366 46.731 1.00 43.47 570 THR A N 1
ATOM 4467 C CA . THR A 1 570 ? -18.635 17.627 46.707 1.00 43.47 570 THR A CA 1
ATOM 4468 C C . THR A 1 570 ? -18.767 18.274 45.330 1.00 43.47 570 THR A C 1
ATOM 4470 O O . THR A 1 570 ? -18.363 17.722 44.309 1.00 43.47 570 THR A O 1
ATOM 4473 N N . TRP A 1 571 ? -19.374 19.460 45.290 1.00 37.59 571 TRP A N 1
ATOM 4474 C CA . TRP A 1 571 ? -19.490 20.279 44.083 1.00 37.59 571 TRP A CA 1
ATOM 4475 C C . TRP A 1 571 ? -18.121 20.920 43.798 1.00 37.59 571 TRP A C 1
ATOM 4477 O O . TRP A 1 571 ? -17.709 21.804 44.546 1.00 37.59 571 TRP A O 1
ATOM 4487 N N . GLY A 1 572 ? -17.399 20.476 42.757 1.00 51.38 572 GLY A N 1
ATOM 4488 C CA . GLY A 1 572 ? -16.216 21.213 42.278 1.00 51.38 572 GLY A CA 1
ATOM 4489 C C . GLY A 1 572 ? -14.988 20.466 41.732 1.00 51.38 572 GLY A C 1
ATOM 4490 O O . GLY A 1 572 ? -14.078 21.161 41.297 1.00 51.38 572 GLY A O 1
ATOM 4491 N N . GLN A 1 573 ? -14.905 19.128 41.691 1.00 42.72 573 GLN A N 1
ATOM 4492 C CA . GLN A 1 573 ? -13.825 18.374 40.995 1.00 42.72 573 GLN A CA 1
ATOM 4493 C C . GLN A 1 573 ? -14.376 17.002 40.535 1.00 42.72 573 GLN A C 1
ATOM 4495 O O . GLN A 1 573 ? -15.238 16.462 41.221 1.00 42.72 573 GLN A O 1
ATOM 4500 N N . HIS A 1 574 ? -13.982 16.343 39.436 1.00 49.12 574 HIS A N 1
ATOM 4501 C CA . HIS A 1 574 ? -12.654 16.072 38.861 1.00 49.12 574 HIS A CA 1
ATOM 4502 C C . HIS A 1 574 ? -12.768 15.890 37.331 1.00 49.12 574 HIS A C 1
ATOM 4504 O O . HIS A 1 574 ? -13.830 15.500 36.858 1.00 49.12 574 HIS A O 1
ATOM 4510 N N . LYS A 1 575 ? -11.674 16.089 36.581 1.00 54.28 575 LYS A N 1
ATOM 4511 C CA . LYS A 1 575 ? -11.525 15.503 35.234 1.00 54.28 575 LYS A CA 1
ATOM 4512 C C . LYS A 1 575 ? -11.145 14.031 35.388 1.00 54.28 575 LYS A C 1
ATOM 4514 O O . LYS A 1 575 ? -10.168 13.740 36.084 1.00 54.28 575 LYS A O 1
ATOM 4519 N N . TYR A 1 576 ? -11.884 13.116 34.774 1.00 58.41 576 TYR A N 1
ATOM 4520 C CA . TYR A 1 576 ? -11.566 11.693 34.819 1.00 58.41 576 TYR A CA 1
ATOM 4521 C C . TYR A 1 576 ? -10.469 11.373 33.794 1.00 58.41 576 TYR A C 1
ATOM 4523 O O . TYR A 1 576 ? -10.697 11.374 32.589 1.00 58.41 576 TYR A O 1
ATOM 4531 N N . ALA A 1 577 ? -9.254 11.077 34.264 1.00 55.19 577 ALA A N 1
ATOM 4532 C CA . ALA A 1 577 ? -8.145 10.703 33.377 1.00 55.19 577 ALA A CA 1
ATOM 4533 C C . ALA A 1 577 ? -8.216 9.239 32.888 1.00 55.19 577 ALA A C 1
ATOM 4535 O O . ALA A 1 577 ? -7.596 8.890 31.887 1.00 55.19 577 ALA A O 1
ATOM 4536 N N . SER A 1 578 ? -8.940 8.374 33.605 1.00 60.28 578 SER A N 1
ATOM 4537 C CA . SER A 1 578 ? -9.126 6.952 33.288 1.00 60.28 578 SER A CA 1
ATOM 4538 C C . SER A 1 578 ? -10.428 6.435 33.891 1.00 60.28 578 SER A C 1
ATOM 4540 O O . SER A 1 578 ? -11.050 7.117 34.714 1.00 60.28 578 SER A O 1
ATOM 4542 N N . ALA A 1 579 ? -10.877 5.263 33.437 1.00 59.66 579 ALA A N 1
ATOM 4543 C CA . ALA A 1 579 ? -12.114 4.683 33.910 1.00 59.66 579 ALA A CA 1
ATOM 4544 C C . ALA A 1 579 ? -11.933 4.266 35.358 1.00 59.66 579 ALA A C 1
ATOM 4546 O O . ALA A 1 579 ? -10.961 3.582 35.676 1.00 59.66 579 ALA A O 1
ATOM 4547 N N . PRO A 1 580 ? -12.859 4.687 36.222 1.00 64.31 580 PRO A N 1
ATOM 4548 C CA . PRO A 1 580 ? -12.815 4.341 37.630 1.00 64.31 580 PRO A CA 1
ATOM 4549 C C . PRO A 1 580 ? -13.028 2.832 37.842 1.00 64.31 580 PRO A C 1
ATOM 4551 O O . PRO A 1 580 ? -13.253 2.108 36.868 1.00 64.31 580 PRO A O 1
ATOM 4554 N N . ASP A 1 581 ? -12.957 2.366 39.097 1.00 74.19 581 ASP A N 1
ATOM 4555 C CA . ASP A 1 581 ? -13.036 0.954 39.536 1.00 74.19 581 ASP A CA 1
ATOM 4556 C C . ASP A 1 581 ? -14.395 0.261 39.271 1.00 74.19 581 ASP A C 1
ATOM 4558 O O . ASP A 1 581 ? -14.951 -0.435 40.116 1.00 74.19 581 ASP A O 1
ATOM 4562 N N . LEU A 1 582 ? -14.963 0.456 38.085 1.00 85.44 582 LEU A N 1
ATOM 4563 C CA . LEU A 1 582 ? -16.184 -0.181 37.625 1.00 85.44 582 LEU A CA 1
ATOM 4564 C C . LEU A 1 582 ? -15.884 -1.622 37.188 1.00 85.44 582 LEU A C 1
ATOM 4566 O O . LEU A 1 582 ? -14.942 -1.822 36.415 1.00 85.44 582 LEU A O 1
ATOM 4570 N N . PRO A 1 583 ? -16.699 -2.612 37.586 1.00 89.31 583 PRO A N 1
ATOM 4571 C CA . PRO A 1 583 ? -16.637 -3.955 37.017 1.00 89.31 583 PRO A CA 1
ATOM 4572 C C . PRO A 1 583 ? -16.805 -3.939 35.492 1.00 89.31 583 PRO A C 1
ATOM 4574 O O . PRO A 1 583 ? -17.511 -3.080 34.946 1.00 89.31 583 PRO A O 1
ATOM 4577 N N . VAL A 1 584 ? -16.190 -4.904 34.803 1.00 91.69 584 VAL A N 1
ATOM 4578 C CA . VAL A 1 584 ? -16.189 -5.002 33.330 1.00 91.69 584 VAL A CA 1
ATOM 4579 C C . VAL A 1 584 ? -17.608 -5.006 32.765 1.00 91.69 584 VAL A C 1
ATOM 4581 O O . VAL A 1 584 ? -17.906 -4.300 31.801 1.00 91.69 584 VAL A O 1
ATOM 4584 N N . GLU A 1 585 ? -18.521 -5.734 33.402 1.00 90.56 585 GLU A N 1
ATOM 4585 C CA . GLU A 1 585 ? -19.912 -5.841 32.974 1.00 90.56 585 GLU A CA 1
ATOM 4586 C C . GLU A 1 585 ? -20.600 -4.475 33.005 1.00 90.56 585 GLU A C 1
ATOM 4588 O O . GLU A 1 585 ? -21.297 -4.106 32.059 1.00 90.56 585 GLU A O 1
ATOM 4593 N N . GLN A 1 586 ? -20.372 -3.686 34.059 1.00 91.00 586 GLN A N 1
ATOM 4594 C CA . GLN A 1 586 ? -20.938 -2.342 34.172 1.00 91.00 586 GLN A CA 1
ATOM 4595 C C . GLN A 1 586 ? -20.335 -1.391 33.135 1.00 91.00 586 GLN A C 1
ATOM 4597 O O . GLN A 1 586 ? -21.070 -0.613 32.525 1.00 91.00 586 GLN A O 1
ATOM 4602 N N . LEU A 1 587 ? -19.025 -1.481 32.885 1.00 92.50 587 LEU A N 1
ATOM 4603 C CA . LEU A 1 587 ? -18.340 -0.697 31.854 1.00 92.50 587 LEU A CA 1
ATOM 4604 C C . LEU A 1 587 ? -18.937 -0.964 30.461 1.00 92.50 587 LEU A C 1
ATOM 4606 O O . LEU A 1 587 ? -19.270 -0.027 29.733 1.00 92.50 587 LEU A O 1
ATOM 4610 N N . ILE A 1 588 ? -19.138 -2.239 30.115 1.00 93.31 588 ILE A N 1
ATOM 4611 C CA . ILE A 1 588 ? -19.743 -2.655 28.843 1.00 93.31 588 ILE A CA 1
ATOM 4612 C C . ILE A 1 588 ? -21.193 -2.160 28.740 1.00 93.31 588 ILE A C 1
ATOM 4614 O O . ILE A 1 588 ? -21.609 -1.687 27.679 1.00 93.31 588 ILE A O 1
ATOM 4618 N N . GLN A 1 589 ? -21.973 -2.224 29.823 1.00 93.19 589 GLN A N 1
ATOM 4619 C CA . GLN A 1 589 ? -23.346 -1.707 29.828 1.00 93.19 589 GLN A CA 1
ATOM 4620 C C . GLN A 1 589 ? -23.397 -0.184 29.656 1.00 93.19 589 GLN A C 1
ATOM 4622 O O . GLN A 1 589 ? -24.245 0.323 28.918 1.00 93.19 589 GLN A O 1
ATOM 4627 N N . LEU A 1 590 ? -22.474 0.552 30.280 1.00 93.62 590 LEU A N 1
ATOM 4628 C CA . LEU A 1 590 ? -22.350 2.000 30.098 1.00 93.62 590 LEU A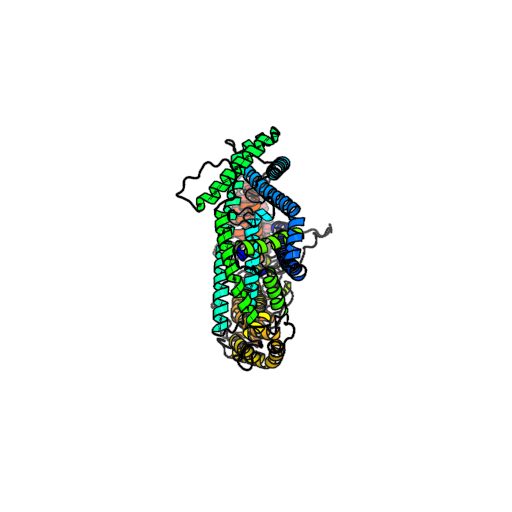 CA 1
ATOM 4629 C C . LEU A 1 590 ? -22.001 2.354 28.652 1.00 93.62 590 LEU A C 1
ATOM 4631 O O . LEU A 1 590 ? -22.623 3.255 28.092 1.00 93.62 590 LEU A O 1
ATOM 4635 N N . PHE A 1 591 ? -21.075 1.616 28.034 1.00 94.50 591 PHE A N 1
ATOM 4636 C CA . PHE A 1 591 ? -20.743 1.769 26.619 1.00 94.50 591 PHE A CA 1
ATOM 4637 C C . PHE A 1 591 ? -21.965 1.546 25.716 1.00 94.50 591 PHE A C 1
ATOM 4639 O O . PHE A 1 591 ? -22.342 2.439 24.955 1.00 94.50 591 PHE A O 1
ATOM 4646 N N . LYS A 1 592 ? -22.646 0.400 25.850 1.00 92.50 592 LYS A N 1
ATOM 4647 C CA . LYS A 1 592 ? -23.857 0.081 25.069 1.00 92.50 592 LYS A CA 1
ATOM 4648 C C . LYS A 1 592 ? -24.964 1.117 25.265 1.00 92.50 592 LYS A C 1
ATOM 4650 O O . LYS A 1 592 ? -25.689 1.451 24.332 1.00 92.50 592 LYS A O 1
ATOM 4655 N N . GLY A 1 593 ? -25.098 1.620 26.489 1.00 90.38 593 GLY A N 1
ATOM 4656 C CA . GLY A 1 593 ? -26.119 2.581 26.880 1.00 90.38 593 GLY A CA 1
ATOM 4657 C C . GLY A 1 593 ? -25.793 4.041 26.567 1.00 90.38 593 GLY A C 1
ATOM 4658 O O . GLY A 1 593 ? -26.664 4.877 26.818 1.00 90.38 593 GLY A O 1
ATOM 4659 N N . ALA A 1 594 ? -24.593 4.358 26.062 1.00 92.31 594 ALA A N 1
ATOM 4660 C CA . ALA A 1 594 ? -24.156 5.734 25.838 1.00 92.31 594 ALA A CA 1
ATOM 4661 C C . ALA A 1 594 ? -24.984 6.434 24.753 1.00 92.31 594 ALA A C 1
ATOM 4663 O O . ALA A 1 594 ? -25.486 7.530 24.983 1.00 92.31 594 ALA A O 1
ATOM 4664 N N . ARG A 1 595 ? -25.159 5.779 23.593 1.00 92.38 595 ARG A N 1
ATOM 4665 C CA . ARG A 1 595 ? -26.006 6.216 22.458 1.00 92.38 595 ARG A CA 1
ATOM 4666 C C . ARG A 1 595 ? -25.830 7.693 22.054 1.00 92.38 595 ARG A C 1
ATOM 4668 O O . ARG A 1 595 ? -26.753 8.307 21.527 1.00 92.38 595 ARG A O 1
ATOM 4675 N N . VAL A 1 596 ? -24.649 8.271 22.286 1.00 93.50 596 VAL A N 1
ATOM 4676 C CA . VAL A 1 596 ? -24.344 9.679 21.969 1.00 93.50 596 VAL A CA 1
ATOM 4677 C C . VAL A 1 596 ? -24.329 9.908 20.456 1.00 93.50 596 VAL A C 1
ATOM 4679 O O . VAL A 1 596 ? -24.813 10.934 19.993 1.00 93.50 596 VAL A O 1
ATOM 4682 N N . GLY A 1 597 ? -23.856 8.927 19.680 1.00 90.44 597 GLY A N 1
ATOM 4683 C CA . GLY A 1 597 ? -23.849 8.983 18.214 1.00 90.44 597 GLY A CA 1
ATOM 4684 C C . GLY A 1 597 ? -25.234 9.120 17.569 1.00 90.44 597 GLY A C 1
ATOM 4685 O O . GLY A 1 597 ? -25.347 9.602 16.445 1.00 90.44 597 GLY A O 1
ATOM 4686 N N . GLU A 1 598 ? -26.300 8.748 18.282 1.00 91.94 598 GLU A N 1
ATOM 4687 C CA . GLU A 1 598 ? -27.673 8.828 17.776 1.00 91.94 598 GLU A CA 1
ATOM 4688 C C . GLU A 1 598 ? -28.283 10.231 17.858 1.00 91.94 598 GLU A C 1
ATOM 4690 O O . GLU A 1 598 ? -29.290 10.488 17.198 1.00 91.94 598 GLU A O 1
ATOM 4695 N N . GLU A 1 599 ? -27.699 11.133 18.647 1.00 92.44 599 GLU A N 1
ATOM 4696 C CA . GLU A 1 599 ? -28.213 12.493 18.820 1.00 92.44 599 GLU A CA 1
ATOM 4697 C C . GLU A 1 599 ? -28.159 13.285 17.516 1.00 92.44 599 GLU A C 1
ATOM 4699 O O . GLU A 1 599 ? -27.165 13.219 16.786 1.00 92.44 599 GLU A O 1
ATOM 4704 N N . LYS A 1 600 ? -29.206 14.066 17.225 1.00 89.44 600 LYS A N 1
ATOM 4705 C CA . LYS A 1 600 ? -29.267 14.876 16.007 1.00 89.44 600 LYS A CA 1
ATOM 4706 C C . LYS A 1 600 ? -29.135 16.361 16.301 1.00 89.44 600 LYS A C 1
ATOM 4708 O O . LYS A 1 600 ? -29.647 16.872 17.288 1.00 89.44 600 LYS A O 1
ATOM 4713 N N . ILE A 1 601 ? -28.483 17.085 15.391 1.00 84.62 601 ILE A N 1
ATOM 4714 C CA . ILE A 1 601 ? -28.307 18.544 15.518 1.00 84.62 601 ILE A CA 1
ATOM 4715 C C . ILE A 1 601 ? -29.637 19.301 15.508 1.00 84.62 601 ILE A C 1
ATOM 4717 O O . ILE A 1 601 ? -29.737 20.382 16.077 1.00 84.62 601 ILE A O 1
ATOM 4721 N N . LEU A 1 602 ? -30.664 18.723 14.883 1.00 77.19 602 LEU A N 1
ATOM 4722 C CA . LEU A 1 602 ? -32.010 19.288 14.859 1.00 77.19 602 LEU A CA 1
ATOM 4723 C C . LEU A 1 602 ? -32.706 19.197 16.222 1.00 77.19 602 LEU A C 1
ATOM 4725 O O . LEU A 1 602 ? -33.491 20.084 16.543 1.00 77.19 602 LEU A O 1
ATOM 4729 N N . ASP A 1 603 ? -32.372 18.196 17.040 1.00 83.06 603 ASP A N 1
ATOM 4730 C CA . ASP A 1 603 ? -32.939 18.032 18.386 1.00 83.06 603 ASP A CA 1
ATOM 4731 C C . ASP A 1 603 ? -32.418 19.105 19.358 1.00 83.06 603 ASP A C 1
ATOM 4733 O O . ASP A 1 603 ? -33.000 19.353 20.408 1.00 83.06 603 ASP A O 1
ATOM 4737 N N . GLU A 1 604 ? -31.337 19.790 18.986 1.00 77.81 604 GLU A N 1
ATOM 4738 C CA . GLU A 1 604 ? -30.744 20.888 19.748 1.00 77.81 604 GLU A CA 1
ATOM 4739 C C . GLU A 1 604 ? -31.380 22.249 19.404 1.00 77.81 604 GLU A C 1
ATOM 4741 O O . GLU A 1 604 ? -30.994 23.282 19.952 1.00 77.81 604 GLU A O 1
ATOM 4746 N N . ALA A 1 605 ? -32.370 22.290 18.506 1.00 71.50 605 ALA A N 1
ATOM 4747 C CA . ALA A 1 605 ? -33.058 23.525 18.158 1.00 71.50 605 ALA A CA 1
ATOM 4748 C C . ALA A 1 605 ? -33.717 24.161 19.396 1.00 71.50 605 ALA A C 1
ATOM 4750 O O . ALA A 1 605 ? -34.584 23.583 20.046 1.00 71.50 605 ALA A O 1
ATOM 4751 N N . GLY A 1 606 ? -33.319 25.398 19.700 1.00 64.69 606 GLY A N 1
ATOM 4752 C CA . GLY A 1 606 ? -33.802 26.134 20.871 1.00 64.69 606 GLY A CA 1
ATOM 4753 C C . GLY A 1 606 ? -32.909 26.023 22.106 1.00 64.69 606 GLY A C 1
ATOM 4754 O O . GLY A 1 606 ? -33.202 26.689 23.098 1.00 64.69 606 GLY A O 1
ATOM 4755 N N . THR A 1 607 ? -31.811 25.262 22.048 1.00 73.56 607 THR A N 1
ATOM 4756 C CA . THR A 1 607 ? -30.802 25.266 23.111 1.00 73.56 607 THR A CA 1
ATOM 4757 C C . THR A 1 607 ? -29.904 26.494 23.038 1.00 73.56 607 THR A C 1
ATOM 4759 O O . THR A 1 607 ? -29.793 27.193 22.015 1.00 73.56 607 THR A O 1
ATOM 4762 N N . ASP A 1 608 ? -29.234 26.755 24.157 1.00 72.62 608 ASP A N 1
ATOM 4763 C CA . ASP A 1 608 ? -28.323 27.877 24.282 1.00 72.62 608 ASP A CA 1
ATOM 4764 C C . ASP A 1 608 ? -27.140 27.714 23.300 1.00 72.62 608 ASP A C 1
ATOM 4766 O O . ASP A 1 608 ? -26.775 28.621 22.541 1.00 72.62 608 ASP A O 1
ATOM 4770 N N . ARG A 1 609 ? -26.609 26.494 23.217 1.00 76.69 609 ARG A N 1
ATOM 4771 C CA . ARG A 1 609 ? -25.518 26.139 22.309 1.00 76.69 609 ARG A CA 1
ATOM 4772 C C . ARG A 1 609 ? -25.893 26.263 20.831 1.00 76.69 609 ARG A C 1
ATOM 4774 O O . ARG A 1 609 ? -25.086 26.764 20.040 1.00 76.69 609 ARG A O 1
ATOM 4781 N N . PHE A 1 610 ? -27.105 25.856 20.451 1.00 71.56 610 PHE A N 1
ATOM 4782 C CA . PHE A 1 610 ? -27.567 25.952 19.065 1.00 71.56 610 PHE A CA 1
ATOM 4783 C C . PHE A 1 610 ? -27.648 27.405 18.608 1.00 71.56 610 PHE A C 1
ATOM 4785 O O . PHE A 1 610 ? -27.199 27.748 17.514 1.00 71.56 610 PHE A O 1
ATOM 4792 N N . THR A 1 611 ? -28.150 28.278 19.483 1.00 67.06 611 THR A N 1
ATOM 4793 C CA . THR A 1 611 ? -28.262 29.716 19.220 1.00 67.06 611 THR A CA 1
ATOM 4794 C C . THR A 1 611 ? -26.889 30.352 18.980 1.00 67.06 611 THR A C 1
ATOM 4796 O O . THR A 1 611 ? -26.712 31.102 18.015 1.00 67.06 611 THR A O 1
ATOM 4799 N N . ILE A 1 612 ? -25.891 30.006 19.803 1.00 69.25 612 ILE A N 1
ATOM 4800 C CA . ILE A 1 612 ? -24.499 30.451 19.624 1.00 69.25 612 ILE A CA 1
ATOM 4801 C C . ILE A 1 612 ? -23.937 29.948 18.287 1.00 69.25 612 ILE A C 1
ATOM 4803 O O . ILE A 1 612 ? -23.381 30.726 17.512 1.00 69.25 612 ILE A O 1
ATOM 4807 N N . MET A 1 613 ? -24.102 28.658 17.978 1.00 72.50 613 MET A N 1
ATOM 4808 C CA . MET A 1 613 ? -23.580 28.068 16.741 1.00 72.50 613 MET A CA 1
ATOM 4809 C C . MET A 1 613 ? -24.205 28.690 15.487 1.00 72.50 613 MET A C 1
ATOM 4811 O O . MET A 1 613 ? -23.478 29.019 14.545 1.00 72.50 613 MET A O 1
ATOM 4815 N N . ALA A 1 614 ? -25.526 28.885 15.477 1.00 65.19 614 ALA A N 1
ATOM 4816 C CA . ALA A 1 614 ? -26.243 29.484 14.356 1.00 65.19 614 ALA A CA 1
ATOM 4817 C C . ALA A 1 614 ? -25.777 30.927 14.102 1.00 65.19 614 ALA A C 1
ATOM 4819 O O . ALA A 1 614 ? -25.485 31.294 12.962 1.00 65.19 614 ALA A O 1
ATOM 4820 N N . THR A 1 615 ? -25.630 31.718 15.170 1.00 59.84 615 THR A N 1
ATOM 4821 C CA . THR A 1 615 ? -25.172 33.114 15.081 1.00 59.84 615 THR A CA 1
ATOM 4822 C C . THR A 1 615 ? -23.733 33.191 14.563 1.00 59.84 615 THR A C 1
ATOM 4824 O O . THR A 1 615 ? -23.445 33.941 13.625 1.00 59.84 615 THR A O 1
ATOM 4827 N N . ARG A 1 616 ? -22.844 32.337 15.082 1.00 66.50 616 ARG A N 1
ATOM 4828 C CA . ARG A 1 616 ? -21.444 32.270 14.655 1.00 66.50 616 ARG A CA 1
ATOM 4829 C C . ARG A 1 616 ? -21.289 31.806 13.208 1.00 66.50 616 ARG A C 1
ATOM 4831 O O . ARG A 1 616 ? -20.501 32.382 12.460 1.00 66.50 616 ARG A O 1
ATOM 4838 N N . SER A 1 617 ? -22.059 30.802 12.791 1.00 61.66 617 SER A N 1
ATOM 4839 C CA . SER A 1 617 ? -22.075 30.316 11.404 1.00 61.66 617 SER A CA 1
ATOM 4840 C C . SER A 1 617 ? -22.543 31.400 10.435 1.00 61.66 617 SER A C 1
ATOM 4842 O O . SER A 1 617 ? -21.901 31.617 9.407 1.00 61.66 617 SER A O 1
ATOM 4844 N N . ALA A 1 618 ? -23.595 32.147 10.788 1.00 51.34 618 ALA A N 1
ATOM 4845 C CA . ALA A 1 618 ? -24.061 33.289 10.003 1.00 51.34 618 ALA A CA 1
ATOM 4846 C C . ALA A 1 618 ? -22.986 34.387 9.894 1.00 51.34 618 ALA A C 1
ATOM 4848 O O . ALA A 1 618 ? -22.719 34.891 8.800 1.00 51.34 618 ALA A O 1
ATOM 4849 N N . ALA A 1 619 ? -22.305 34.712 10.999 1.00 52.88 619 ALA A N 1
ATOM 4850 C CA . ALA A 1 619 ? -21.224 35.698 11.012 1.00 52.88 619 ALA A CA 1
ATOM 4851 C C . ALA A 1 619 ? -20.023 35.279 10.139 1.00 52.88 619 ALA A C 1
ATOM 4853 O O . ALA A 1 619 ? -19.456 36.107 9.414 1.00 52.88 619 ALA A O 1
ATOM 4854 N N . VAL A 1 6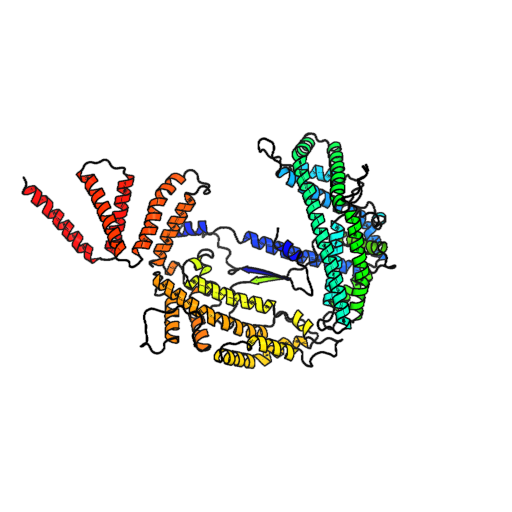20 ? -19.643 33.996 10.168 1.00 56.84 620 VAL A N 1
ATOM 4855 C CA . VAL A 1 620 ? -18.563 33.443 9.333 1.00 56.84 620 VAL A CA 1
ATOM 4856 C C . VAL A 1 620 ? -18.960 33.415 7.857 1.00 56.84 620 VAL A C 1
ATOM 4858 O O . VAL A 1 620 ? -18.168 33.858 7.027 1.00 56.84 620 VAL A O 1
ATOM 4861 N N . ALA A 1 621 ? -20.174 32.970 7.518 1.00 52.50 621 ALA A N 1
ATOM 4862 C CA . ALA A 1 621 ? -20.662 32.934 6.138 1.00 52.50 621 ALA A CA 1
ATOM 4863 C C . ALA A 1 621 ? -20.663 34.335 5.503 1.00 52.50 621 ALA A C 1
ATOM 4865 O O . ALA A 1 621 ? -20.109 34.534 4.420 1.00 52.50 621 ALA A O 1
ATOM 4866 N N . VAL A 1 622 ? -21.180 35.339 6.218 1.00 52.34 622 VAL A N 1
ATOM 4867 C CA . VAL A 1 622 ? -21.145 36.741 5.769 1.00 52.34 622 VAL A CA 1
ATOM 4868 C C . VAL A 1 622 ? -19.707 37.254 5.648 1.00 52.34 622 VAL A C 1
ATOM 4870 O O . VAL A 1 622 ? -19.368 37.943 4.683 1.00 52.34 622 VAL A O 1
ATOM 4873 N N . SER A 1 623 ? -18.824 36.875 6.576 1.00 56.25 623 SER A N 1
ATOM 4874 C CA . SER A 1 623 ? -17.406 37.245 6.508 1.00 56.25 623 SER A CA 1
ATOM 4875 C C . SER A 1 623 ? -16.704 36.638 5.287 1.00 56.25 623 SER A C 1
ATOM 4877 O O . SER A 1 623 ? -15.965 37.352 4.606 1.00 56.25 623 SER A O 1
ATOM 4879 N N . ALA A 1 624 ? -16.967 35.370 4.963 1.00 55.19 624 ALA A N 1
ATOM 4880 C CA . ALA A 1 624 ? -16.414 34.689 3.794 1.00 55.19 624 ALA A CA 1
ATOM 4881 C C . ALA A 1 624 ? -16.906 35.319 2.480 1.00 55.19 624 ALA A C 1
ATOM 4883 O O . ALA A 1 624 ? -16.096 35.627 1.603 1.00 55.19 624 ALA A O 1
ATOM 4884 N N . LEU A 1 625 ? -18.207 35.612 2.378 1.00 50.81 625 LEU A N 1
ATOM 4885 C CA . LEU A 1 625 ? -18.808 36.270 1.211 1.00 50.81 625 LEU A CA 1
ATOM 4886 C C . LEU A 1 625 ? -18.271 37.698 0.994 1.00 50.81 625 LEU A C 1
ATOM 4888 O O . LEU A 1 625 ? -18.141 38.146 -0.146 1.00 50.81 625 LEU A O 1
ATOM 4892 N N . SER A 1 626 ? -17.871 38.387 2.069 1.00 52.56 626 SER A N 1
ATOM 4893 C CA . SER A 1 626 ? -17.249 39.721 2.012 1.00 52.56 626 SER A CA 1
ATOM 4894 C C . SER A 1 626 ? -15.747 39.727 1.638 1.00 52.56 626 SER A C 1
ATOM 4896 O O . SER A 1 626 ? -15.165 40.793 1.403 1.00 52.56 626 SER A O 1
ATOM 4898 N N . GLY A 1 627 ? -15.097 38.555 1.588 1.00 52.50 627 GLY A N 1
ATOM 4899 C CA . GLY A 1 627 ? -13.645 38.391 1.434 1.00 52.50 627 GLY A CA 1
ATOM 4900 C C . GLY A 1 627 ? -13.083 38.676 0.032 1.00 52.50 627 GLY A C 1
ATOM 4901 O O . GLY A 1 627 ? -13.793 38.697 -0.969 1.00 52.50 627 GLY A O 1
ATOM 4902 N N . LYS A 1 628 ? -11.756 38.881 -0.067 1.00 49.94 628 LYS A N 1
ATOM 4903 C CA . LYS A 1 628 ? -11.062 39.192 -1.339 1.00 49.94 628 LYS A CA 1
ATOM 4904 C C . LYS A 1 628 ? -11.107 38.094 -2.406 1.00 49.94 628 LYS A C 1
ATOM 4906 O O . LYS A 1 628 ? -10.963 38.436 -3.575 1.00 49.94 628 LYS A O 1
ATOM 4911 N N . GLY A 1 629 ? -11.376 36.847 -2.023 1.00 48.91 629 GLY A N 1
ATOM 4912 C CA . GLY A 1 629 ? -11.420 35.687 -2.918 1.00 48.91 629 GLY A CA 1
ATOM 4913 C C . GLY A 1 629 ? -12.816 35.175 -3.300 1.00 48.91 629 GLY A C 1
ATOM 4914 O O . GLY A 1 629 ? -12.884 34.125 -3.919 1.00 48.91 629 GLY A O 1
ATOM 4915 N N . SER A 1 630 ? -13.921 35.855 -2.954 1.00 53.47 630 SER A N 1
ATOM 4916 C CA . SER A 1 630 ? -15.287 35.316 -3.148 1.00 53.47 630 SER A CA 1
ATOM 4917 C C . SER A 1 630 ? -15.822 35.360 -4.590 1.00 53.47 630 SER A C 1
ATOM 4919 O O . SER A 1 630 ? -16.932 34.905 -4.842 1.00 53.47 630 SER A O 1
ATOM 4921 N N . GLY A 1 631 ? -15.077 35.927 -5.548 1.00 49.88 631 GLY A N 1
ATOM 4922 C CA . GLY A 1 631 ? -15.448 35.976 -6.973 1.00 49.88 631 GLY A CA 1
ATOM 4923 C C . GLY A 1 631 ? -16.603 36.925 -7.340 1.00 49.88 631 GLY A C 1
ATOM 4924 O O . GLY A 1 631 ? -16.716 37.321 -8.498 1.00 49.88 631 GLY A O 1
ATOM 4925 N N . ILE A 1 632 ? -17.420 37.371 -6.379 1.00 54.84 632 ILE A N 1
ATOM 4926 C CA . ILE A 1 632 ? -18.625 38.177 -6.634 1.00 54.84 632 ILE A CA 1
ATOM 4927 C C . ILE A 1 632 ? -18.382 39.639 -6.234 1.00 54.84 632 ILE A C 1
ATOM 4929 O O . ILE A 1 632 ? -18.519 40.044 -5.080 1.00 54.84 632 ILE A O 1
ATOM 4933 N N . ARG A 1 633 ? -17.988 40.462 -7.214 1.00 52.16 633 ARG A N 1
ATOM 4934 C CA . ARG A 1 633 ? -17.496 41.835 -6.989 1.00 52.16 633 ARG A CA 1
ATOM 4935 C C . ARG A 1 633 ? -18.590 42.847 -6.597 1.00 52.16 633 ARG A C 1
ATOM 4937 O O . ARG A 1 633 ? -18.269 43.819 -5.919 1.00 52.16 633 ARG A O 1
ATOM 4944 N N . TRP A 1 634 ? -19.851 42.613 -6.972 1.00 54.69 634 TRP A N 1
ATOM 4945 C CA . TRP A 1 634 ? -20.962 43.566 -6.791 1.00 54.69 634 TRP A CA 1
ATOM 4946 C C . TRP A 1 634 ? -21.676 43.472 -5.428 1.00 54.69 634 TRP A C 1
ATOM 4948 O O . TRP A 1 634 ? -22.181 44.477 -4.941 1.00 54.69 634 TRP A O 1
ATOM 4958 N N . LEU A 1 635 ? -21.651 42.316 -4.752 1.00 49.47 635 LEU A N 1
ATOM 4959 C CA . LEU A 1 635 ? -22.297 42.125 -3.436 1.00 49.47 635 LEU A CA 1
ATOM 4960 C C . LEU A 1 635 ? -21.417 42.508 -2.235 1.00 49.47 635 LEU A C 1
ATOM 4962 O O . LEU A 1 635 ? -21.848 42.492 -1.082 1.00 49.47 635 LEU A O 1
ATOM 4966 N N . ARG A 1 63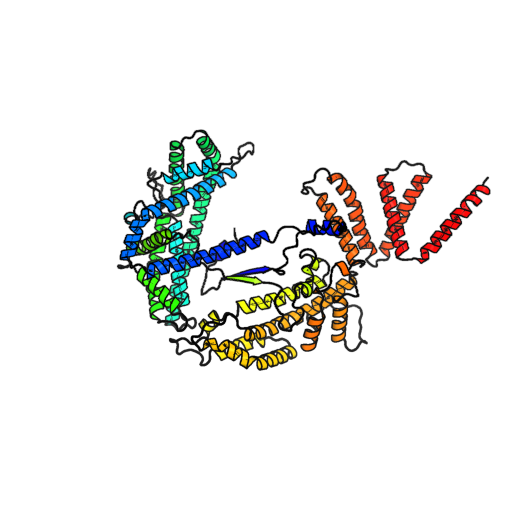6 ? -20.166 42.877 -2.491 1.00 53.44 636 ARG A N 1
ATOM 4967 C CA . ARG A 1 636 ? -19.156 43.095 -1.458 1.00 53.44 636 ARG A CA 1
ATOM 4968 C C . ARG A 1 636 ? -19.484 44.245 -0.506 1.00 53.44 636 ARG A C 1
ATOM 4970 O O . ARG A 1 636 ? -19.257 44.108 0.691 1.00 53.44 636 ARG A O 1
ATOM 4977 N N . GLY A 1 637 ? -20.031 45.343 -1.037 1.00 48.66 637 GLY A N 1
ATOM 4978 C CA . GLY A 1 637 ? -20.426 46.519 -0.251 1.00 48.66 637 GLY A CA 1
ATOM 4979 C C . GLY A 1 637 ? -21.614 46.252 0.678 1.00 48.66 637 GLY A C 1
ATOM 4980 O O . GLY A 1 637 ? -21.664 46.786 1.786 1.00 48.66 637 GLY A O 1
ATOM 4981 N N . VAL A 1 638 ? -22.521 45.364 0.255 1.00 49.72 638 VAL A N 1
ATOM 4982 C CA . VAL A 1 638 ? -23.698 44.930 1.023 1.00 49.72 638 VAL A CA 1
ATOM 4983 C C . VAL A 1 638 ? -23.281 43.990 2.158 1.00 49.72 638 VAL A C 1
ATOM 4985 O O . VAL A 1 638 ? -23.682 44.167 3.304 1.00 49.72 638 VAL A O 1
ATOM 4988 N N . PHE A 1 639 ? -22.399 43.022 1.893 1.00 42.78 639 PHE A N 1
ATOM 4989 C CA . PHE A 1 639 ? -21.945 42.100 2.941 1.00 42.78 639 PHE A CA 1
ATOM 4990 C C . PHE A 1 639 ? -20.935 42.726 3.914 1.00 42.78 639 PHE A C 1
ATOM 4992 O O . PHE A 1 639 ? -20.908 42.345 5.085 1.00 42.78 639 PHE A O 1
ATOM 4999 N N . SER A 1 640 ? -20.143 43.723 3.496 1.00 49.28 640 SER A N 1
ATOM 5000 C CA . SER A 1 640 ? -19.243 44.441 4.413 1.00 49.28 640 SER A CA 1
ATOM 5001 C C . SER A 1 640 ? -19.986 45.290 5.447 1.00 49.28 640 SER A C 1
ATOM 5003 O O . SER A 1 640 ? -19.497 45.436 6.565 1.00 49.28 640 SER A O 1
ATOM 5005 N N . THR A 1 641 ? -21.166 45.818 5.106 1.00 45.16 641 THR A N 1
ATOM 5006 C CA . THR A 1 641 ? -22.023 46.584 6.029 1.00 45.16 641 THR A CA 1
ATOM 5007 C C . THR A 1 641 ? -22.791 45.675 6.992 1.00 45.16 641 THR A C 1
ATOM 5009 O O . THR A 1 641 ? -22.944 46.021 8.159 1.00 45.16 641 THR A O 1
ATOM 5012 N N . VAL A 1 642 ? -23.188 44.477 6.551 1.00 43.66 642 VAL A N 1
ATOM 5013 C CA . VAL A 1 642 ? -23.888 43.466 7.372 1.00 43.66 642 VAL A CA 1
ATOM 5014 C C . VAL A 1 642 ? -22.945 42.711 8.332 1.00 43.66 642 VAL A C 1
ATOM 5016 O O . VAL A 1 642 ? -23.375 42.191 9.363 1.00 43.66 642 VAL A O 1
ATOM 5019 N N . ARG A 1 643 ? -21.634 42.701 8.060 1.00 45.72 643 ARG A N 1
ATOM 5020 C CA . ARG A 1 643 ? -20.617 42.015 8.878 1.00 45.72 643 ARG A CA 1
ATOM 5021 C C . ARG A 1 643 ? -20.489 42.562 10.303 1.00 45.72 643 ARG A C 1
ATOM 5023 O O . ARG A 1 643 ? -20.424 41.782 11.248 1.00 45.72 643 ARG A O 1
ATOM 5030 N N . ILE A 1 644 ? -20.426 43.884 10.461 1.00 48.12 644 ILE A N 1
ATOM 5031 C CA . ILE A 1 644 ? -20.245 44.544 11.767 1.00 48.12 644 ILE A CA 1
ATOM 5032 C C . ILE A 1 644 ? -21.405 44.224 12.733 1.00 48.12 644 ILE A C 1
ATOM 5034 O O . ILE A 1 644 ? -21.118 43.772 13.843 1.00 48.12 644 ILE A O 1
ATOM 5038 N N . PRO A 1 645 ? -22.691 44.368 12.346 1.00 50.38 645 PRO A N 1
ATOM 5039 C CA . PRO A 1 645 ? -23.802 44.053 13.241 1.00 50.38 645 PRO A CA 1
ATOM 5040 C C . PRO A 1 645 ? -23.933 42.557 13.548 1.00 50.38 645 PRO A C 1
ATOM 5042 O O . PRO A 1 645 ? -24.286 42.225 14.671 1.00 50.38 645 PRO A O 1
ATOM 5045 N N . LEU A 1 646 ? -23.605 41.643 12.624 1.00 49.69 646 LEU A N 1
ATOM 5046 C CA . LEU A 1 646 ? -23.644 40.196 12.901 1.00 49.69 646 LEU A CA 1
ATOM 5047 C C . LEU A 1 646 ? -22.530 39.729 13.839 1.00 49.69 646 LEU A C 1
ATOM 5049 O O . LEU A 1 646 ? -22.776 38.894 14.700 1.00 49.69 646 LEU A O 1
ATOM 5053 N N . VAL A 1 647 ? -21.318 40.273 13.708 1.00 50.91 647 VAL A N 1
ATOM 5054 C CA . VAL A 1 647 ? -20.230 39.990 14.659 1.00 50.91 647 VAL A CA 1
ATOM 5055 C C . VAL A 1 647 ? -20.551 40.595 16.027 1.00 50.91 647 VAL A C 1
ATOM 5057 O O . VAL A 1 647 ? -20.326 39.949 17.046 1.00 50.91 647 VAL A O 1
ATOM 5060 N N . ALA A 1 648 ? -21.133 41.799 16.067 1.00 51.22 648 ALA A N 1
ATOM 5061 C CA . ALA A 1 648 ? -21.626 42.388 17.309 1.00 51.22 648 ALA A CA 1
ATOM 5062 C C . ALA A 1 648 ? -22.752 41.545 17.932 1.00 51.22 648 ALA A C 1
ATOM 5064 O O . ALA A 1 648 ? -22.740 41.336 19.140 1.00 51.22 648 ALA A O 1
ATOM 5065 N N . LEU A 1 649 ? -23.673 41.011 17.120 1.00 50.06 649 LEU A N 1
ATOM 5066 C CA . LEU A 1 649 ? -24.730 40.090 17.545 1.00 50.06 649 LEU A CA 1
ATOM 5067 C C . LEU A 1 649 ? -24.151 38.775 18.086 1.00 50.06 649 LEU A C 1
ATOM 5069 O O . LEU A 1 649 ? -24.588 38.330 19.137 1.00 50.06 649 LEU A O 1
ATOM 5073 N N . ASP A 1 650 ? -23.153 38.179 17.431 1.00 47.47 650 ASP A N 1
ATOM 5074 C CA . ASP A 1 650 ? -22.480 36.954 17.893 1.00 47.47 650 ASP A CA 1
ATOM 5075 C C . ASP A 1 650 ? -21.780 37.163 19.244 1.00 47.47 650 ASP A C 1
ATOM 5077 O O . ASP A 1 650 ? -21.988 36.397 20.187 1.00 47.47 650 ASP A O 1
ATOM 5081 N N . ILE A 1 651 ? -21.027 38.261 19.381 1.00 54.81 651 ILE A N 1
ATOM 5082 C CA . ILE A 1 651 ? -20.393 38.662 20.646 1.00 54.81 651 ILE A CA 1
ATOM 5083 C C . ILE A 1 651 ? -21.458 38.897 21.726 1.00 54.81 651 ILE A C 1
ATOM 5085 O O . ILE A 1 651 ? -21.289 38.463 22.866 1.00 54.81 651 ILE A O 1
ATOM 5089 N N . LEU A 1 652 ? -22.566 39.548 21.369 1.00 52.31 652 LEU A N 1
ATOM 5090 C CA . LEU A 1 652 ? -23.669 39.866 22.272 1.00 52.31 652 LEU A CA 1
ATOM 5091 C C . LEU A 1 652 ? -24.422 38.612 22.744 1.00 52.31 652 LEU A C 1
ATOM 5093 O O . LEU A 1 652 ? -24.698 38.480 23.935 1.00 52.31 652 LEU A O 1
ATOM 5097 N N . VAL A 1 653 ? -24.725 37.682 21.839 1.00 53.75 653 VAL A N 1
ATOM 5098 C CA . VAL A 1 653 ? -25.372 36.395 22.133 1.00 53.75 653 VAL A CA 1
ATOM 5099 C C . VAL A 1 653 ? -24.461 35.560 23.032 1.00 53.75 653 VAL A C 1
ATOM 5101 O O . VAL A 1 653 ? -24.885 35.136 24.105 1.00 53.75 653 VAL A O 1
ATOM 5104 N N . CYS A 1 654 ? -23.174 35.437 22.690 1.00 54.09 654 CYS A N 1
ATOM 5105 C CA . CYS A 1 654 ? -22.188 34.774 23.547 1.00 54.09 654 CYS A CA 1
ATOM 5106 C C . CYS A 1 654 ? -22.096 35.413 24.950 1.00 54.09 654 CYS A C 1
ATOM 5108 O O . CYS A 1 654 ? -21.893 34.709 25.943 1.00 54.09 654 CYS A O 1
ATOM 5110 N N . ALA A 1 655 ? -22.254 36.738 25.049 1.00 55.06 655 ALA A N 1
ATOM 5111 C CA . ALA A 1 655 ? -22.204 37.480 26.309 1.00 55.06 655 ALA A CA 1
ATOM 5112 C C . ALA A 1 655 ? -23.479 37.337 27.163 1.00 55.06 655 ALA A C 1
ATOM 5114 O O . ALA A 1 655 ? -23.379 37.261 28.386 1.00 55.06 655 ALA A O 1
ATOM 5115 N N . LEU A 1 656 ? -24.664 37.262 26.547 1.00 52.81 656 LEU A N 1
ATOM 5116 C CA . LEU A 1 656 ? -25.966 37.106 27.224 1.00 52.81 656 LEU A CA 1
ATOM 5117 C C . LEU A 1 656 ? -26.189 35.714 27.836 1.00 52.81 656 LEU A C 1
ATOM 5119 O O . LEU A 1 656 ? -27.073 35.538 28.685 1.00 52.81 656 LEU A O 1
ATOM 5123 N N . MET A 1 657 ? -25.421 34.730 27.373 1.00 54.28 657 MET A N 1
ATOM 5124 C CA . MET A 1 657 ? -25.612 33.313 27.691 1.00 54.28 657 MET A CA 1
ATOM 5125 C C . MET A 1 657 ? -24.615 32.815 28.743 1.00 54.28 657 MET A C 1
ATOM 5127 O O . MET A 1 657 ? -24.905 31.879 29.484 1.00 54.28 657 MET A O 1
ATOM 5131 N N . LYS A 1 658 ? -23.496 33.524 28.942 1.00 48.94 658 LYS A N 1
ATOM 5132 C CA . LYS A 1 658 ? -22.667 33.357 30.143 1.00 48.94 658 LYS A CA 1
ATOM 5133 C C . LYS A 1 658 ? -23.347 34.042 31.333 1.00 48.94 658 LYS A C 1
ATOM 5135 O O . LYS A 1 658 ? -23.663 35.225 31.271 1.00 48.94 658 LYS A O 1
ATOM 5140 N N . LYS A 1 659 ? -23.550 33.314 32.442 1.00 47.41 659 LYS A N 1
ATOM 5141 C CA . LYS A 1 659 ? -24.189 33.773 33.702 1.00 47.41 659 LYS A CA 1
ATOM 5142 C C . LYS A 1 659 ? -23.387 34.862 34.457 1.00 47.41 659 LYS A C 1
ATOM 5144 O O . LYS A 1 659 ? -23.097 34.719 35.641 1.00 47.41 659 LYS A O 1
ATOM 5149 N N . GLY A 1 660 ? -23.007 35.957 33.803 1.00 47.66 660 GLY A N 1
ATOM 5150 C CA . GLY A 1 660 ? -22.302 37.089 34.406 1.00 47.66 660 GLY A CA 1
ATOM 5151 C C . GLY A 1 660 ? -23.229 38.283 34.639 1.00 47.66 660 GLY A C 1
ATOM 5152 O O . GLY A 1 660 ? -23.680 38.912 33.684 1.00 47.66 660 GLY A O 1
ATOM 5153 N N . ARG A 1 661 ? -23.466 38.659 35.907 1.00 43.00 661 ARG A N 1
ATOM 5154 C CA . ARG A 1 661 ? -24.278 39.844 36.284 1.00 43.00 661 ARG A CA 1
ATOM 5155 C C . ARG A 1 661 ? -23.750 41.164 35.695 1.00 43.00 661 ARG A C 1
ATOM 5157 O O . ARG A 1 661 ? -24.528 42.086 35.494 1.00 43.00 661 ARG A O 1
ATOM 5164 N N . VAL A 1 662 ? -22.455 41.229 35.380 1.00 45.91 662 VAL A N 1
ATOM 5165 C CA . VAL A 1 662 ? -21.745 42.427 34.890 1.00 45.91 662 VAL A CA 1
ATOM 5166 C C . VAL A 1 662 ? -22.098 42.793 33.438 1.00 45.91 662 VAL A C 1
ATOM 5168 O O . VAL A 1 662 ? -21.927 43.937 33.029 1.00 45.91 662 VAL A O 1
ATOM 5171 N N . PHE A 1 663 ? -22.630 41.856 32.646 1.00 48.56 663 PHE A N 1
ATOM 5172 C CA . PHE A 1 663 ? -22.910 42.097 31.223 1.00 48.56 663 PHE A CA 1
ATOM 5173 C C . PHE A 1 663 ? -24.391 42.349 30.908 1.00 48.56 663 PHE A C 1
ATOM 5175 O O . PHE A 1 663 ? -24.696 43.026 29.928 1.00 48.56 663 PHE A O 1
ATOM 5182 N N . VAL A 1 664 ? -25.314 41.940 31.787 1.00 49.34 664 VAL A N 1
ATOM 5183 C CA . VAL A 1 664 ? -26.724 42.380 31.739 1.00 49.34 664 VAL A CA 1
ATOM 5184 C C . VAL A 1 664 ? -26.828 43.894 31.966 1.00 49.34 664 VAL A C 1
ATOM 5186 O O . VAL A 1 664 ? -27.636 44.554 31.318 1.00 49.34 664 VAL A O 1
ATOM 5189 N N . SER A 1 665 ? -25.970 44.471 32.816 1.00 45.28 665 SER A N 1
ATOM 5190 C CA . SER A 1 665 ? -25.881 45.925 33.009 1.00 45.28 665 SER A CA 1
ATOM 5191 C C . SER A 1 665 ? -25.314 46.651 31.787 1.00 45.28 665 SER A C 1
ATOM 5193 O O . SER A 1 665 ? -25.801 47.726 31.451 1.00 45.28 665 SER A O 1
ATOM 5195 N N . LEU A 1 666 ? -24.355 46.050 31.071 1.00 49.34 666 LEU A N 1
ATOM 5196 C CA . LEU A 1 666 ? -23.838 46.604 29.813 1.00 49.34 666 LEU A CA 1
ATOM 5197 C C . LEU A 1 666 ? -24.918 46.615 28.718 1.00 49.34 666 LEU A C 1
ATOM 5199 O O . LEU A 1 666 ? -25.020 47.567 27.948 1.00 49.34 666 LEU A O 1
ATOM 5203 N N . TYR A 1 667 ? -25.766 45.582 28.687 1.00 54.72 667 TYR A N 1
ATOM 5204 C CA . TYR A 1 667 ? -26.901 45.502 27.770 1.00 54.72 667 TYR A CA 1
ATOM 5205 C C . TYR A 1 667 ? -28.019 46.488 28.115 1.00 54.72 667 TYR A C 1
ATOM 5207 O O . TYR A 1 667 ? -28.539 47.165 27.231 1.00 54.72 667 TYR A O 1
ATOM 5215 N N . ALA A 1 668 ? -28.350 46.630 29.401 1.00 51.72 668 ALA A N 1
ATOM 5216 C CA . ALA A 1 668 ? -29.281 47.651 29.870 1.00 51.72 668 ALA A CA 1
ATOM 5217 C C . ALA A 1 668 ? -28.768 49.065 29.544 1.00 51.72 668 ALA A C 1
ATOM 5219 O O . ALA A 1 668 ? -29.552 49.907 29.118 1.00 51.72 668 ALA A O 1
ATOM 5220 N N . MET A 1 669 ? -27.455 49.305 29.648 1.00 50.34 669 MET A N 1
ATOM 5221 C CA . MET A 1 669 ? -26.825 50.552 29.203 1.00 50.34 669 MET A CA 1
ATOM 5222 C C . MET A 1 669 ? -26.908 50.745 27.687 1.00 50.34 669 MET A C 1
ATOM 5224 O O . MET A 1 669 ? -27.216 51.846 27.248 1.00 50.34 669 MET A O 1
ATOM 5228 N N . ALA A 1 670 ? -26.681 49.704 26.879 1.00 54.00 670 ALA A N 1
ATOM 5229 C CA . ALA A 1 670 ? -26.786 49.792 25.421 1.00 54.00 670 ALA A CA 1
ATOM 5230 C C . ALA A 1 670 ? -28.232 50.042 24.955 1.00 54.00 670 ALA A C 1
ATOM 5232 O O . ALA A 1 670 ? -28.459 50.849 24.052 1.00 54.00 670 ALA A O 1
ATOM 5233 N N . MET A 1 671 ? -29.218 49.415 25.604 1.00 61.72 671 MET A N 1
ATOM 5234 C CA . MET A 1 671 ? -30.639 49.694 25.387 1.00 61.72 671 MET A CA 1
ATOM 5235 C C . MET A 1 671 ? -31.023 51.099 25.851 1.00 61.72 671 MET A C 1
ATOM 5237 O O . MET A 1 671 ? -31.719 51.796 25.122 1.00 61.72 671 MET A O 1
ATOM 5241 N N . ALA A 1 672 ? -30.551 51.539 27.020 1.00 50.31 672 ALA A N 1
ATOM 5242 C CA . ALA A 1 672 ? -30.799 52.888 27.519 1.00 50.31 672 ALA A CA 1
ATOM 5243 C C . ALA A 1 672 ? -30.168 53.949 26.608 1.00 50.31 672 ALA A C 1
ATOM 5245 O O . ALA A 1 672 ? -30.817 54.942 26.295 1.00 50.31 672 ALA A O 1
ATOM 5246 N N . ALA A 1 673 ? -28.950 53.714 26.113 1.00 51.06 673 ALA A N 1
ATOM 5247 C CA . ALA A 1 673 ? -28.278 54.586 25.156 1.00 51.06 673 ALA A CA 1
ATOM 5248 C C . ALA A 1 673 ? -29.018 54.615 23.811 1.00 51.06 673 ALA A C 1
ATOM 5250 O O . ALA A 1 673 ? -29.246 55.693 23.277 1.00 51.06 673 ALA A O 1
ATOM 5251 N N . SER A 1 674 ? -29.471 53.461 23.307 1.00 57.50 674 SER A N 1
ATOM 5252 C CA . SER A 1 674 ? -30.237 53.369 22.053 1.00 57.50 674 SER A CA 1
ATOM 5253 C C . SER A 1 674 ? -31.617 54.029 22.171 1.00 57.50 674 SER A C 1
ATOM 5255 O O . SER A 1 674 ? -32.025 54.759 21.274 1.00 57.50 674 SER A O 1
ATOM 5257 N N . ALA A 1 675 ? -32.312 53.847 23.299 1.00 52.91 675 ALA A N 1
ATOM 5258 C CA . ALA A 1 675 ? -33.575 54.522 23.595 1.00 52.91 675 ALA A CA 1
ATOM 5259 C C . ALA A 1 675 ? -33.383 56.042 23.682 1.00 52.91 675 ALA A C 1
ATOM 5261 O O . ALA A 1 675 ? -34.100 56.791 23.027 1.00 52.91 675 ALA A O 1
ATOM 5262 N N . THR A 1 676 ? -32.376 56.494 24.436 1.00 51.88 676 THR A N 1
ATOM 5263 C CA . THR A 1 676 ? -32.041 57.919 24.603 1.00 51.88 676 THR A CA 1
ATOM 5264 C C . THR A 1 676 ? -31.635 58.558 23.273 1.00 51.88 676 THR A C 1
ATOM 5266 O O . THR A 1 676 ? -32.030 59.687 22.987 1.00 51.88 676 THR A O 1
ATOM 5269 N N . PHE A 1 677 ? -30.915 57.827 22.421 1.00 59.91 677 PHE A N 1
ATOM 5270 C CA . PHE A 1 677 ? -30.514 58.277 21.089 1.00 59.91 677 PHE A CA 1
ATOM 5271 C C . PHE A 1 677 ? -31.722 58.451 20.152 1.00 59.91 677 PHE A C 1
ATOM 5273 O O . PHE A 1 677 ? -31.844 59.472 19.480 1.00 59.91 677 PHE A O 1
ATOM 5280 N N . LEU A 1 678 ? -32.669 57.506 20.162 1.00 60.75 678 LEU A N 1
ATOM 5281 C CA . LEU A 1 678 ? -33.899 57.598 19.363 1.00 60.75 678 LEU A CA 1
ATOM 5282 C C . LEU A 1 678 ? -34.856 58.689 19.879 1.00 60.75 678 LEU A C 1
ATOM 5284 O O . LEU A 1 678 ? -35.451 59.415 19.084 1.00 60.75 678 LEU A O 1
ATOM 5288 N N . LEU A 1 679 ? -34.968 58.851 21.202 1.00 53.94 679 LEU A N 1
ATOM 5289 C CA . LEU A 1 679 ? -35.797 59.883 21.840 1.00 53.94 679 LEU A CA 1
ATOM 5290 C C . LEU A 1 679 ? -35.262 61.303 21.599 1.00 53.94 679 LEU A C 1
ATOM 5292 O O . LEU A 1 679 ? -36.045 62.214 21.332 1.00 53.94 679 LEU A O 1
ATOM 5296 N N . THR A 1 680 ? -33.942 61.507 21.643 1.00 52.34 680 THR A N 1
ATOM 5297 C CA . THR A 1 680 ? -33.332 62.825 21.376 1.00 52.34 680 THR A CA 1
ATOM 5298 C C . THR A 1 680 ? -33.423 63.225 19.904 1.00 52.34 680 THR A C 1
ATOM 5300 O O . THR A 1 680 ? -33.656 64.398 19.623 1.00 52.34 680 THR A O 1
ATOM 5303 N N . GLY A 1 681 ? -33.350 62.275 18.962 1.00 55.91 681 GLY A N 1
ATOM 5304 C CA . GLY A 1 681 ? -33.607 62.543 17.541 1.00 55.91 681 GLY A CA 1
ATOM 5305 C C . GLY A 1 681 ? -35.012 63.098 17.272 1.00 55.91 681 GLY A C 1
ATOM 5306 O O . GLY A 1 681 ? -35.164 64.013 16.466 1.00 55.91 681 GLY A O 1
ATOM 5307 N N . HIS A 1 682 ? -36.026 62.602 17.990 1.00 55.22 682 HIS A N 1
ATOM 5308 C CA . HIS A 1 682 ? -37.419 63.016 17.796 1.00 55.22 682 HIS A CA 1
ATOM 5309 C C . HIS A 1 682 ? -37.784 64.321 18.525 1.00 55.22 682 HIS A C 1
ATOM 5311 O O . HIS A 1 682 ? -38.617 65.080 18.043 1.00 55.22 682 HIS A O 1
ATOM 5317 N N . LEU A 1 683 ? -37.140 64.608 19.663 1.00 51.72 683 LEU A N 1
ATOM 5318 C CA . LEU A 1 683 ? -37.381 65.824 20.452 1.00 51.72 683 LEU A CA 1
ATOM 5319 C C . LEU A 1 683 ? -36.557 67.038 19.987 1.00 51.72 683 LEU A C 1
ATOM 5321 O O . LEU A 1 683 ? -36.970 68.169 20.227 1.00 51.72 683 LEU A O 1
ATOM 5325 N N . ALA A 1 684 ? -35.407 66.826 19.335 1.00 52.53 684 ALA A N 1
ATOM 5326 C CA . ALA A 1 684 ? -34.468 67.894 18.971 1.00 52.53 684 ALA A CA 1
ATOM 5327 C C . ALA A 1 684 ? -34.422 68.239 17.465 1.00 52.53 684 ALA A C 1
ATOM 5329 O O . ALA A 1 684 ? -33.579 69.041 17.069 1.00 52.53 684 ALA A O 1
ATOM 5330 N N . ASN A 1 685 ? -35.292 67.659 16.620 1.00 51.47 685 ASN A N 1
ATOM 5331 C CA . ASN A 1 685 ? -35.325 67.884 15.159 1.00 51.47 685 ASN A CA 1
ATOM 5332 C C . ASN A 1 685 ? -33.955 67.712 14.458 1.00 51.47 685 ASN A C 1
ATOM 5334 O O . ASN A 1 685 ? -33.614 68.430 13.517 1.00 51.47 685 ASN A O 1
ATOM 5338 N N . ALA A 1 686 ? -33.148 66.752 14.912 1.00 54.25 686 ALA A N 1
ATOM 5339 C CA . ALA A 1 686 ? -31.835 66.476 14.338 1.00 54.25 686 ALA A CA 1
ATOM 5340 C C . ALA A 1 686 ? -31.934 65.441 13.198 1.00 54.25 686 ALA A C 1
ATOM 5342 O O . ALA A 1 686 ? -32.384 64.316 13.415 1.00 54.25 686 ALA A O 1
ATOM 5343 N N . ASN A 1 687 ? -31.479 65.802 11.990 1.00 52.88 687 ASN A N 1
ATOM 5344 C CA . ASN A 1 687 ? -31.419 64.907 10.824 1.00 52.88 687 ASN A CA 1
ATOM 5345 C C . ASN A 1 687 ? -30.229 63.938 10.937 1.00 52.88 687 ASN A C 1
ATOM 5347 O O . ASN A 1 687 ? -29.128 64.211 10.455 1.00 52.88 687 ASN A O 1
ATOM 5351 N N . TRP A 1 688 ? -30.448 62.801 11.594 1.00 61.78 688 TRP A N 1
ATOM 5352 C CA . TRP A 1 688 ? -29.466 61.721 11.680 1.00 61.78 688 TRP A CA 1
ATOM 5353 C C . TRP A 1 688 ? -29.517 60.796 10.459 1.00 61.78 688 TRP A C 1
ATOM 5355 O O . TRP A 1 688 ? -30.545 60.641 9.808 1.00 61.78 688 TRP A O 1
ATOM 5365 N N . ASN A 1 689 ? -28.391 60.145 10.170 1.00 62.53 689 ASN A N 1
ATOM 5366 C CA . ASN A 1 689 ? -28.267 59.185 9.077 1.00 62.53 689 ASN A CA 1
ATOM 5367 C C . ASN A 1 689 ? -29.193 57.968 9.322 1.00 62.53 689 ASN A C 1
ATOM 5369 O O . ASN A 1 689 ? -29.053 57.302 10.352 1.00 62.53 689 ASN A O 1
ATOM 5373 N N . GLU A 1 690 ? -30.114 57.665 8.395 1.00 59.12 690 GLU A N 1
ATOM 5374 C CA . GLU A 1 690 ? -31.184 56.652 8.557 1.00 59.12 690 GLU A CA 1
ATOM 5375 C C . GLU A 1 690 ? -30.658 55.273 8.979 1.00 59.12 690 GLU A C 1
ATOM 5377 O O . GLU A 1 690 ? -31.285 54.551 9.754 1.00 59.12 690 GLU A O 1
ATOM 5382 N N . ILE A 1 691 ? -29.456 54.924 8.524 1.00 55.91 691 ILE A N 1
ATOM 5383 C CA . ILE A 1 691 ? -28.793 53.659 8.851 1.00 55.91 691 ILE A CA 1
ATOM 5384 C C . ILE A 1 691 ? -28.525 53.544 10.360 1.00 55.91 691 ILE A C 1
ATOM 5386 O O . ILE A 1 691 ? -28.722 52.481 10.943 1.00 55.91 691 ILE A O 1
ATOM 5390 N N . VAL A 1 692 ? -28.114 54.631 11.017 1.00 57.28 692 VAL A N 1
ATOM 5391 C CA . VAL A 1 692 ? -27.787 54.632 12.452 1.00 57.28 692 VAL A CA 1
ATOM 5392 C C . VAL A 1 692 ? -29.059 54.541 13.297 1.00 57.28 692 VAL A C 1
ATOM 5394 O O . VAL A 1 692 ? -29.086 53.809 14.286 1.00 57.28 692 VAL A O 1
ATOM 5397 N N . ALA A 1 693 ? -30.133 55.211 12.870 1.00 63.69 693 ALA A N 1
ATOM 5398 C CA . ALA A 1 693 ? -31.443 55.115 13.510 1.00 63.69 693 ALA A CA 1
ATOM 5399 C C . ALA A 1 693 ? -32.023 53.694 13.405 1.00 63.69 693 ALA A C 1
ATOM 5401 O O . ALA A 1 693 ? -32.497 53.146 14.400 1.00 63.69 693 ALA A O 1
ATOM 5402 N N . ASN A 1 694 ? -31.895 53.055 12.239 1.00 65.50 694 ASN A N 1
ATOM 5403 C CA . ASN A 1 694 ? -32.335 51.674 12.033 1.00 65.50 694 ASN A CA 1
ATOM 5404 C C . ASN A 1 694 ? -31.535 50.673 12.881 1.00 65.50 694 ASN A C 1
ATOM 5406 O O . ASN A 1 694 ? -32.114 49.743 13.440 1.00 65.50 694 ASN A O 1
ATOM 5410 N N . ILE A 1 695 ? -30.223 50.881 13.044 1.00 60.69 695 ILE A N 1
ATOM 5411 C CA . ILE A 1 695 ? -29.382 50.052 13.924 1.00 60.69 695 ILE A CA 1
ATOM 5412 C C . ILE A 1 695 ? -29.795 50.222 15.393 1.00 60.69 695 ILE A C 1
ATOM 5414 O O . ILE A 1 695 ? -29.987 49.225 16.089 1.00 60.69 695 ILE A O 1
ATOM 5418 N N . ALA A 1 696 ? -29.979 51.460 15.862 1.00 60.66 696 ALA A N 1
ATOM 5419 C CA . ALA A 1 696 ? -30.435 51.731 17.226 1.00 60.66 696 ALA A CA 1
ATOM 5420 C C . ALA A 1 696 ? -31.832 51.136 17.489 1.00 60.66 696 ALA A C 1
ATOM 5422 O O . ALA A 1 696 ? -32.061 50.533 18.539 1.00 60.66 696 ALA A O 1
ATOM 5423 N N . GLY A 1 697 ? -32.742 51.233 16.513 1.00 68.12 697 GLY A N 1
ATOM 5424 C CA . GLY A 1 697 ? -34.080 50.641 16.571 1.00 68.12 697 GLY A CA 1
ATOM 5425 C C . GLY A 1 697 ? -34.054 49.114 16.612 1.00 68.12 697 GLY A C 1
ATOM 5426 O O . GLY A 1 697 ? -34.764 48.507 17.411 1.00 68.12 697 GLY A O 1
ATOM 5427 N N . PHE A 1 698 ? -33.185 48.484 15.820 1.00 68.50 698 PHE A N 1
ATOM 5428 C CA . PHE A 1 698 ? -33.013 47.033 15.820 1.00 68.50 698 PHE A CA 1
ATOM 5429 C C . PHE A 1 698 ? -32.464 46.515 17.158 1.00 68.50 698 PHE A C 1
ATOM 5431 O O . PHE A 1 698 ? -33.010 45.563 17.716 1.00 68.50 698 PHE A O 1
ATOM 5438 N N . ILE A 1 699 ? -31.439 47.174 17.716 1.00 62.38 699 ILE A N 1
ATOM 5439 C CA . ILE A 1 699 ? -30.875 46.837 19.036 1.00 62.38 699 ILE A CA 1
ATOM 5440 C C . ILE A 1 699 ? -31.951 46.954 20.124 1.00 62.38 699 ILE A C 1
ATOM 5442 O O . ILE A 1 699 ? -32.079 46.068 20.972 1.00 62.38 699 ILE A O 1
ATOM 5446 N N . LEU A 1 700 ? -32.767 48.012 20.074 1.00 67.56 700 LEU A N 1
ATOM 5447 C CA . LEU A 1 700 ? -33.862 48.218 21.016 1.00 67.56 700 LEU A CA 1
ATOM 5448 C C . LEU A 1 700 ? -34.948 47.136 20.887 1.00 67.56 700 LEU A C 1
ATOM 5450 O O . LEU A 1 700 ? -35.378 46.580 21.897 1.00 67.56 700 LEU A O 1
ATOM 5454 N N . ALA A 1 701 ? -35.371 46.813 19.661 1.00 66.00 701 ALA A N 1
ATOM 5455 C CA . ALA A 1 701 ? -36.437 45.850 19.387 1.00 66.00 701 ALA A CA 1
ATOM 5456 C C . ALA A 1 701 ? -36.048 44.423 19.795 1.00 66.00 701 ALA A C 1
ATOM 5458 O O . ALA A 1 701 ? -36.819 43.738 20.470 1.00 66.00 701 ALA A O 1
ATOM 5459 N N . VAL A 1 702 ? -34.830 43.992 19.454 1.00 61.28 702 VAL A N 1
ATOM 5460 C CA . VAL A 1 702 ? -34.292 42.688 19.870 1.00 61.28 702 VAL A CA 1
ATOM 5461 C C . VAL A 1 702 ? -34.147 42.633 21.392 1.00 61.28 702 VAL A C 1
ATOM 5463 O O . VAL A 1 702 ? -34.500 41.628 22.011 1.00 61.28 702 VAL A O 1
ATOM 5466 N N . GLY A 1 703 ? -33.700 43.720 22.026 1.00 62.78 703 GLY A N 1
ATOM 5467 C CA . GLY A 1 703 ? -33.611 43.802 23.482 1.00 62.78 703 GLY A CA 1
ATOM 5468 C C . GLY A 1 703 ? -34.942 43.739 24.201 1.00 62.78 703 GLY A C 1
ATOM 5469 O O . GLY A 1 703 ? -35.058 42.981 25.167 1.00 62.78 703 GLY A O 1
ATOM 5470 N N . LEU A 1 704 ? -35.962 44.424 23.687 1.00 63.66 704 LEU A N 1
ATOM 5471 C CA . LEU A 1 704 ? -37.315 44.319 24.215 1.00 63.66 704 LEU A CA 1
ATOM 5472 C C . LEU A 1 704 ? -37.840 42.885 24.071 1.00 63.66 704 LEU A C 1
ATOM 5474 O O . LEU A 1 704 ? -38.342 42.327 25.041 1.00 63.66 704 LEU A O 1
ATOM 5478 N N . LEU A 1 705 ? -37.663 42.263 22.899 1.00 62.19 705 LEU A N 1
ATOM 5479 C CA . LEU A 1 705 ? -38.125 40.901 22.612 1.00 62.19 705 LEU A CA 1
ATOM 5480 C C . LEU A 1 705 ? -37.496 39.862 23.558 1.00 62.19 705 LEU A C 1
ATOM 5482 O O . LEU A 1 705 ? -38.184 38.973 24.058 1.00 62.19 705 LEU A O 1
ATOM 5486 N N . VAL A 1 706 ? -36.199 39.990 23.848 1.00 61.25 706 VAL A N 1
ATOM 5487 C CA . VAL A 1 706 ? -35.481 39.110 24.786 1.00 61.25 706 VAL A CA 1
ATOM 5488 C C . VAL A 1 706 ? -35.957 39.315 26.231 1.00 61.25 706 VAL A C 1
ATOM 5490 O O . VAL A 1 706 ? -36.151 38.332 26.951 1.00 61.25 706 VAL A O 1
ATOM 5493 N N . LEU A 1 707 ? -36.201 40.563 26.650 1.00 59.16 707 LEU A N 1
ATOM 5494 C CA . LEU A 1 707 ? -36.782 40.889 27.961 1.00 59.16 707 LEU A CA 1
ATOM 5495 C C . LEU A 1 707 ? -38.201 40.319 28.109 1.00 59.16 707 LEU A C 1
ATOM 5497 O O . LEU A 1 707 ? -38.506 39.665 29.104 1.00 59.16 707 LEU A O 1
ATOM 5501 N N . LEU A 1 708 ? -39.033 40.486 27.081 1.00 59.28 708 LEU A N 1
ATOM 5502 C CA . LEU A 1 708 ? -40.389 39.939 26.990 1.00 59.28 708 LEU A CA 1
ATOM 5503 C C . LEU A 1 708 ? -40.412 38.408 27.099 1.00 59.28 708 LEU A C 1
ATOM 5505 O O . LEU A 1 708 ? -41.303 37.850 27.738 1.00 59.28 708 LEU A O 1
ATOM 5509 N N . ARG A 1 709 ? -39.413 37.726 26.525 1.00 57.91 709 ARG A N 1
ATOM 5510 C CA . ARG A 1 709 ? -39.316 36.259 26.539 1.00 57.91 709 ARG A CA 1
ATOM 5511 C C . ARG A 1 709 ? -38.784 35.693 27.860 1.00 57.91 709 ARG A C 1
ATOM 5513 O O . ARG A 1 709 ? -39.137 34.573 28.215 1.00 57.91 709 ARG A O 1
ATOM 5520 N N . ARG A 1 710 ? -37.947 36.441 28.594 1.00 56.78 710 ARG A N 1
ATOM 5521 C CA . ARG A 1 710 ? -37.368 36.002 29.882 1.00 56.78 710 ARG A CA 1
ATOM 5522 C C . ARG A 1 710 ? -38.216 36.368 31.108 1.00 56.78 710 ARG A C 1
ATOM 5524 O O . ARG A 1 710 ? -38.147 35.651 32.103 1.00 56.78 710 ARG A O 1
ATOM 5531 N N . THR A 1 711 ? -39.011 37.440 31.069 1.00 57.56 711 THR A N 1
ATOM 5532 C CA . THR A 1 711 ? -39.794 37.918 32.227 1.00 57.56 711 THR A CA 1
ATOM 5533 C C . THR A 1 711 ? -41.198 38.399 31.817 1.00 57.56 711 THR A C 1
ATOM 5535 O O . THR A 1 711 ? -41.452 39.604 31.753 1.00 57.56 711 THR A O 1
ATOM 5538 N N . PRO A 1 712 ? -42.178 37.488 31.632 1.00 57.12 712 PRO A N 1
ATOM 5539 C CA . PRO A 1 712 ? -43.531 37.839 31.171 1.00 57.12 712 PRO A CA 1
ATOM 5540 C C . PRO A 1 712 ? -44.306 38.770 32.126 1.00 57.12 712 PRO A C 1
ATOM 5542 O O . PRO A 1 712 ? -45.291 39.381 31.731 1.00 57.12 712 PRO A O 1
ATOM 5545 N N . ARG A 1 713 ? -43.849 38.945 33.375 1.00 49.69 713 ARG A N 1
ATOM 5546 C CA . ARG A 1 713 ? -44.435 39.885 34.350 1.00 49.69 713 ARG A CA 1
ATOM 5547 C C . ARG A 1 713 ? -44.166 41.365 34.024 1.00 49.69 713 ARG A C 1
ATOM 5549 O O . ARG A 1 713 ? -44.911 42.219 34.490 1.00 49.69 713 ARG A O 1
ATOM 5556 N N . LEU A 1 714 ? -43.152 41.683 33.209 1.00 54.53 714 LEU A N 1
ATOM 5557 C CA . LEU A 1 714 ? -42.855 43.065 32.795 1.00 54.53 714 LEU A CA 1
ATOM 5558 C C . LEU A 1 714 ? -43.854 43.622 31.767 1.00 54.53 714 LEU A C 1
ATOM 5560 O O . LEU A 1 714 ? -44.010 44.838 31.693 1.00 54.53 714 LEU A O 1
ATOM 5564 N N . LEU A 1 715 ? -44.583 42.763 31.042 1.00 53.34 715 LEU A N 1
ATOM 5565 C CA . LEU A 1 715 ? -45.681 43.176 30.151 1.00 53.34 715 LEU A CA 1
ATOM 5566 C C . LEU A 1 715 ? -46.745 43.990 30.890 1.00 53.34 715 LEU A C 1
ATOM 5568 O O . LEU A 1 715 ? -47.234 44.986 30.367 1.00 53.34 715 LEU A O 1
ATOM 5572 N N . VAL A 1 716 ? -47.053 43.602 32.130 1.00 55.34 716 VAL A N 1
ATOM 5573 C CA . VAL A 1 716 ? -48.022 44.304 32.980 1.00 55.34 716 VAL A CA 1
ATOM 5574 C C . VAL A 1 716 ? -47.501 45.695 33.352 1.00 55.34 716 VAL A C 1
ATOM 5576 O O . VAL A 1 716 ? -48.243 46.666 33.276 1.00 55.34 716 VAL A O 1
ATOM 5579 N N . GLY A 1 717 ? -46.210 45.821 33.673 1.00 54.28 717 GLY A N 1
ATOM 5580 C CA . GLY A 1 717 ? -45.592 47.107 34.015 1.00 54.28 717 GLY A CA 1
ATOM 5581 C C . GLY A 1 717 ? -45.522 48.083 32.837 1.00 54.28 717 GLY A C 1
ATOM 5582 O O . GLY A 1 717 ? -45.814 49.265 33.003 1.00 54.28 717 GLY A O 1
ATOM 5583 N N . VAL A 1 718 ? -45.195 47.595 31.636 1.00 56.81 718 VAL A N 1
ATOM 5584 C CA . VAL A 1 718 ? -45.149 48.420 30.415 1.00 56.81 718 VAL A CA 1
ATOM 5585 C C . VAL A 1 718 ? -46.555 48.816 29.955 1.00 56.81 718 VAL A C 1
ATOM 5587 O O . VAL A 1 718 ? -46.753 49.958 29.551 1.00 56.81 718 VAL A O 1
ATOM 5590 N N . ALA A 1 719 ? -47.549 47.930 30.081 1.00 55.12 719 ALA A N 1
ATOM 5591 C CA . ALA A 1 719 ? -48.948 48.266 29.807 1.00 55.12 719 ALA A CA 1
ATOM 5592 C C . ALA A 1 719 ? -49.488 49.332 30.778 1.00 55.12 719 ALA A C 1
ATOM 5594 O O . ALA A 1 719 ? -50.175 50.257 30.350 1.00 55.12 719 ALA A O 1
ATOM 5595 N N . VAL A 1 720 ? -49.126 49.256 32.066 1.00 58.69 720 VAL A N 1
ATOM 5596 C CA . VAL A 1 720 ? -49.488 50.265 33.078 1.00 58.69 720 VAL A CA 1
ATOM 5597 C C . VAL A 1 720 ? -48.799 51.606 32.808 1.00 58.69 720 VAL A C 1
ATOM 5599 O O . VAL A 1 720 ? -49.453 52.642 32.878 1.00 58.69 720 VAL A O 1
ATOM 5602 N N . LEU A 1 721 ? -47.515 51.614 32.435 1.00 57.22 721 LEU A N 1
ATOM 5603 C CA . LEU A 1 721 ? -46.797 52.834 32.035 1.00 57.22 721 LEU A CA 1
ATOM 5604 C C . LEU A 1 721 ? -47.357 53.450 30.745 1.00 57.22 721 LEU A C 1
ATOM 5606 O O . LEU A 1 721 ? -47.484 54.669 30.660 1.00 57.22 721 LEU A O 1
ATOM 5610 N N . GLY A 1 722 ? -47.738 52.621 29.770 1.00 58.03 722 GLY A N 1
ATOM 5611 C CA . GLY A 1 722 ? -48.409 53.060 28.546 1.00 58.03 722 GLY A CA 1
ATOM 5612 C C . GLY A 1 722 ? -49.780 53.676 28.825 1.00 58.03 722 GLY A C 1
ATOM 5613 O O . GLY A 1 722 ? -50.087 54.737 28.290 1.00 58.03 722 GLY A O 1
ATOM 5614 N N . LEU A 1 723 ? -50.568 53.076 29.723 1.00 56.28 723 LEU A N 1
ATOM 5615 C CA . LEU A 1 723 ? -51.844 53.631 30.192 1.00 56.28 723 LEU A CA 1
ATOM 5616 C C . LEU A 1 723 ? -51.655 54.947 30.961 1.00 56.28 723 LEU A C 1
ATOM 5618 O O . LEU A 1 723 ? -52.387 55.904 30.718 1.00 56.28 723 LEU A O 1
ATOM 5622 N N . LEU A 1 724 ? -50.651 55.033 31.840 1.00 53.31 724 LEU A N 1
ATOM 5623 C CA . LEU A 1 724 ? -50.329 56.258 32.579 1.00 53.31 724 LEU A CA 1
ATOM 5624 C C . LEU A 1 724 ? -49.848 57.385 31.659 1.00 53.31 724 LEU A C 1
ATOM 5626 O O . LEU A 1 724 ? -50.208 58.536 31.880 1.00 53.31 724 LEU A O 1
ATOM 5630 N N . ALA A 1 725 ? -49.089 57.078 30.606 1.00 54.22 725 ALA A N 1
ATOM 5631 C CA . ALA A 1 725 ? -48.700 58.062 29.599 1.00 54.22 725 ALA A CA 1
ATOM 5632 C C . ALA A 1 725 ? -49.900 58.493 28.734 1.00 54.22 725 ALA A C 1
ATOM 5634 O O . ALA A 1 725 ? -50.085 59.684 28.494 1.00 54.22 725 ALA A O 1
ATOM 5635 N N . TRP A 1 726 ? -50.754 57.549 28.324 1.00 60.56 726 TRP A N 1
ATOM 5636 C CA . TRP A 1 726 ? -51.933 57.822 27.495 1.00 60.56 726 TRP A CA 1
ATOM 5637 C C . TRP A 1 726 ? -52.980 58.687 28.210 1.00 60.56 726 TRP A C 1
ATOM 5639 O O . TRP A 1 726 ? -53.557 59.577 27.592 1.00 60.56 726 TRP A O 1
ATOM 5649 N N . PHE A 1 727 ? -53.196 58.473 29.514 1.00 61.34 727 PHE A N 1
ATOM 5650 C CA . PHE A 1 727 ? -54.115 59.286 30.322 1.00 61.34 727 PHE A CA 1
ATOM 5651 C C . PHE A 1 727 ? -53.455 60.518 30.961 1.00 61.34 727 PHE A C 1
ATOM 5653 O O . PHE A 1 727 ? -54.111 61.545 31.119 1.00 61.34 727 PHE A O 1
ATOM 5660 N N . GLY A 1 728 ? -52.169 60.452 31.312 1.00 52.66 728 GLY A N 1
ATOM 5661 C CA . GLY A 1 728 ? -51.460 61.526 32.016 1.00 52.66 728 GLY A CA 1
ATOM 5662 C C . GLY A 1 728 ? -50.989 62.667 31.113 1.00 52.66 728 GLY A C 1
ATOM 5663 O O . GLY A 1 728 ? -51.052 63.827 31.516 1.00 52.66 728 GLY A O 1
ATOM 5664 N N . ILE A 1 729 ? -50.569 62.376 29.877 1.00 56.06 729 ILE A N 1
ATOM 5665 C CA . ILE A 1 729 ? -50.077 63.403 28.943 1.00 56.06 729 ILE A CA 1
ATOM 5666 C C . ILE A 1 729 ? -51.186 64.392 28.521 1.00 56.06 729 ILE A C 1
ATOM 5668 O O . ILE A 1 729 ? -50.916 65.593 28.549 1.00 56.06 729 ILE A O 1
ATOM 5672 N N . PRO A 1 730 ? -52.433 63.978 28.205 1.00 53.94 730 PRO A N 1
ATOM 5673 C CA . PRO A 1 730 ? -53.526 64.920 27.942 1.00 53.94 730 PRO A CA 1
ATOM 5674 C C . PRO A 1 730 ? -53.926 65.741 29.177 1.00 53.94 730 PRO A C 1
ATOM 5676 O O . PRO A 1 730 ? -54.265 66.914 29.047 1.00 53.94 730 PRO A O 1
ATOM 5679 N N . LEU A 1 731 ? -53.854 65.152 30.378 1.00 54.66 731 LEU A N 1
ATOM 5680 C CA . LEU A 1 731 ? -54.223 65.820 31.631 1.00 54.66 731 LEU A CA 1
ATOM 5681 C C . LEU A 1 731 ? -53.236 66.945 31.985 1.00 54.66 731 LEU A C 1
ATOM 5683 O O . LEU A 1 731 ? -53.644 68.050 32.323 1.00 54.66 731 LEU A O 1
ATOM 5687 N N . ILE A 1 732 ? -51.934 66.688 31.823 1.00 53.50 732 ILE A N 1
ATOM 5688 C CA . ILE A 1 732 ? -50.872 67.682 32.040 1.00 53.50 732 ILE A CA 1
ATOM 5689 C C . ILE A 1 732 ? -50.931 68.784 30.973 1.00 53.50 732 ILE A C 1
ATOM 5691 O O . ILE A 1 732 ? -50.708 69.951 31.283 1.00 53.50 732 ILE A O 1
ATOM 5695 N N . ARG A 1 733 ? -51.295 68.441 29.730 1.00 51.00 733 ARG A N 1
ATOM 5696 C CA . ARG A 1 733 ? -51.456 69.414 28.638 1.00 51.00 733 ARG A CA 1
ATOM 5697 C C . ARG A 1 733 ? -52.679 70.325 28.820 1.00 51.00 733 ARG A C 1
ATOM 5699 O O . ARG A 1 733 ? -52.622 71.463 28.380 1.00 51.00 733 ARG A O 1
ATOM 5706 N N . ASN A 1 734 ? -53.728 69.856 29.503 1.00 54.09 734 ASN A N 1
ATOM 5707 C CA . ASN A 1 734 ? -54.910 70.655 29.856 1.00 54.09 734 ASN A CA 1
ATOM 5708 C C . ASN A 1 734 ? -54.739 71.480 31.147 1.00 54.09 734 ASN A C 1
ATOM 5710 O O . ASN A 1 734 ? -55.447 72.462 31.322 1.00 54.09 734 ASN A O 1
ATOM 5714 N N . CYS A 1 735 ? -53.820 71.109 32.046 1.00 50.12 735 CYS A N 1
ATOM 5715 C CA . CYS A 1 735 ? -53.488 71.906 33.238 1.00 50.12 735 CYS A CA 1
ATOM 5716 C C . CYS A 1 735 ? -52.427 72.995 32.986 1.00 50.12 735 CYS A C 1
ATOM 5718 O O . CYS A 1 735 ? -52.229 73.849 33.844 1.00 50.12 735 CYS A O 1
ATOM 5720 N N . LEU A 1 736 ? -51.734 72.951 31.844 1.00 49.41 736 LEU A N 1
ATOM 5721 C CA . LEU A 1 736 ? -50.740 73.946 31.408 1.00 49.41 736 LEU A CA 1
ATOM 5722 C C . LEU A 1 736 ? -51.251 74.838 30.255 1.00 49.41 736 LEU A C 1
ATOM 5724 O O . LEU A 1 736 ? -50.442 75.473 29.578 1.00 49.41 736 LEU A O 1
ATOM 5728 N N . GLY A 1 737 ? -52.571 74.856 30.031 1.00 48.75 737 GLY A N 1
ATOM 5729 C CA . GLY A 1 737 ? -53.274 75.824 29.185 1.00 48.75 737 GLY A CA 1
ATOM 5730 C C . GLY A 1 737 ? -53.888 76.927 30.027 1.00 48.75 737 GLY A C 1
ATOM 5731 O O . GLY A 1 737 ? -54.744 76.576 30.869 1.00 48.75 737 GLY A O 1
#

pLDDT: mean 77.45, std 17.72, range [30.66, 97.75]

Foldseek 3Di:
DDPVVVQVLDADLADDAFADEDEDADPDDPDDDPPPDPPPDDDPLVVLLVVVQPPPPPVVVVVVVVVQVVQQVLLVLLLVLLLCCLVPDALVRLLVLLQVLVVVLLLVVLLVVLLLLLVLLQLLQQVAADPVRDGFGDDPLLSVLSSVLSSPDCQQQQADNGLVRCLDLVAHNNPLVLVQVLLLVLLVLLSLLSLLQFPPDDPLSVVLNVLSSVLSVLSSVLVVVSVVLVVLLSVLSSNNSRVCSVVSVVCSVVVDSVVSNVVVLVSLQVSLCSSQCVVPVPDDDPPDPDRHHRVNVSVSLVSSLVSVLSVLVSSVVSLVLDQKLQCNPSSVSSVSSSSQQPFVVSDSSSNSSSSVSSVSSSVSVPSDDDRSDRYHYFYQYLQDAFLLGADNDSLLQALQPPSVRRRCVLALLRVLSNVLSSQLSVLLRVLFVVPDQSVLLSNQADTPRDPPHDPHSLVVVLVVLCCLLQPPPPDPLSNVVLVVLCVVCVVVQSVLNCVRYDSDDGDSTRVSSSSSNSSRSSLVSLQARLLVSLVRLVVCVVLFFDCVDLSVVLNVLLVCQVCVPPPDDDPDDDRDRGHPPGRPVSSSVSRNSSSNSNDHLVVRPPTLSNVLVSLVVVLVSLVCCLDPPNPDPVCNVVSVVVNVVSVVVSVLSVQVSPPDPVVVVVLVVLLVVLVVVLVCCVVVVDDDDVVVNVSSVVSNVVSVVVVCVPDVPCVVVVVVVVVCCVVVVVVVVVVVD